Protein 9C4P (pdb70)

Nearest PDB structures (foldseek):
  8et5-assembly1_A  TM=1.001E+00  e=0.000E+00  Arabidopsis thaliana
  7tzz-assembly1_A  TM=1.001E+00  e=0.000E+00  Arabidopsis thaliana
  7stq-assembly1_A  TM=1.001E+00  e=0.000E+00  Arabidopsis thaliana
  7u25-assembly1_A-2  TM=1.001E+00  e=0.000E+00  Arabidopsis thaliana
  3e9y-assembly1_A  TM=1.001E+00  e=0.000E+00  Arabidopsis thaliana

Secondary structure (DSSP, 8-state):
----SS-TT--EEHHHHHHHHHHHTT--EEEE---GGGHHHHHHHHT-SS-EE---SSHHHHHHHHHHHHHTTSSPEEEEE-TTHHHHTTHHHHHHHHHHT--EEEEEEE--GGGTTTT-TT---HHHHTGGGSSEEEE--SGGGHHHHHHHHHHHHHSSS--EEEEEEEHHHHH-EE---TTPPP--HHHHHTSPPPPPHHHHHHHHHHHHH-SSEEEEE-GGGTT-HHHHHHHHHHH---EEE-TTTTTS----TTEEEE-STTS-HHHHHHHHH-SEEEEES----HHHHSSGGGTTTTSEEEEEES-TTTTTSSS--SEEEES-HHHHHHHHHHHHHHTHHHH----HHHHHHHHHHHHHS-------TTPPPHHHHHHHHHHHHTT--EEEE-SSHHHHHHHHS----STTSEE---SS--TT-HHHHHHHHHHH-TTS-EEEEEEHHHHHHTTTHHHHHHHTT--EEEEEEE-SB-HHHHHHHHHHSTT--SS-B-S-GGGTTS-SS-HHHHHHHTT--EEEE-SHHHHHHHHHHHHHSSS-EEEEEE--TT---SSBPPTT--GGG-B-S----

InterPro domains:
  IPR000399 TPP-binding enzyme, conserved site [PS00187] (521-540)
  IPR011766 Thiamine pyrophosphate enzyme, TPP-binding [PF02775] (484-639)
  IPR012000 Thiamine pyrophosphate enzyme, central domain [PF00205] (289-420)
  IPR012001 Thiamine pyrophosphate enzyme, N-terminal TPP-binding domain [PF02776] (98-208)
  IPR012846 Acetolactate synthase, large subunit, biosynthetic [TIGR00118] (98-662)
  IPR029035 DHS-like NAD/FAD-binding domain superfamily [SSF52467] (286-452)
  IPR029061 Thiamin diphosphate-binding fold [SSF52518] (92-270)
  IPR029061 Thiamin diphosphate-binding fold [SSF52518] (462-663)
  IPR039368 Acetolactate synthase large subunit, TPP binding domain [cd02015] (462-654)
  IPR045229 Thiamine pyrophosphate enzyme [PTHR18968] (96-659)

Sequence (581 aa):
TFISRFAPDQPRKGADILVEALERQGVETVFAYPGGASMEIHQALTRSSSIRNVLPRHEQGGVFAAEGYARSSGKPGICIATSGPGATNLVSGLADALLDSVPLVAITGQVPRRRMIGTDAFQETPIVEVTRSITKHNYLVMDVEDIPRIIEEAFFLATSGRPGPVLVDVPKDIQQQLAIPNWEQAMRLPGYMSRMPKPPEDSHLEQIVRLISESKKPVLYVGGGCLNSSDELGRFVELTGIPVASTLMGLGSYPDDELSLHMLGMHGTVYANYAVEHSDLLLAFGVRFDDRVTGKLEAFASRAKIVHIDIDSAEIGKNKTPHVSVCGDVKLALQGMNKVLENRAEELKLDFGVWRNELNVQKQKFPLSFKTFGEAIPPQYAIKVLDELTDGKAIISTGVGQHQMWAAQFYNYKKPRQWLSSGGLGAMGFGLPAAIGASVANPDAIVVDIDGDGSFIMNVQELATIRVENLPVKVLLLNNQHLGMMVMQWEDRFYKANRAHTFLGDPAQEDEIFPNMLLFAAACGIPAARVTKKADLREAIQTMLDTPGPYLLDVICPHQEHVLPMIPSGGTFNDVITEGDGR

Solvent-accessible surface area: 23196 Å² total

GO terms:
  GO:0003984 acetolactate synthase activity (F, IDA)
  GO:0009099 L-valine biosynthetic process (P, IDA)
  GO:0009507 chloroplast (C, HDA)
  GO:0009570 chloroplast stroma (C, HDA)
  GO:0005515 protein binding (F, IPI)

Foldseek 3Di:
DDDQPDDLPFWDFLLLVLVVLCVVVVAQEAAEEDDDLCVLVVVSQVVDPRHDYQYFPFLLLRLLLLQLLQQQFVAGREYEFEAAPRLVSNQLSLLLQAQLLTQYEYEYGAAAPVCPPVPDDRHDPSLVVCCVSWLEEEEDDASQCSNQVSVVQRCQQNAQRHHYYYYYYYSVSRGDIDNYDNPDDHDDVPVVVPFADQWDPVQLVVLLVVLLVWQQEEEEEALLLQVQLPLVVLLCVLAVHAYEYDLRRAQSAFVDLSYQAYAFQLGFLLNQVSQQPGAAYEHEADQCDQRHQQAVCRGSVRYQYEHEGCDPCSACVRHHHPGYHRHRSNSSSVSNSVVSVVCVVVSVHDNPVNSVVSVVSCVVTPDDDDDDAFFAALLVLLLLLQVLQVLFAQEFEAAAQLSSSNRRRGTHNHGSSYHYRDRSRHQLSQPSSLVSSCVSVVPHHYEYRYEPVSCVVSLSRLLSQLVVQGQYEYNYAYQQFRQRVQFCCVVPVVSDDDPTGNA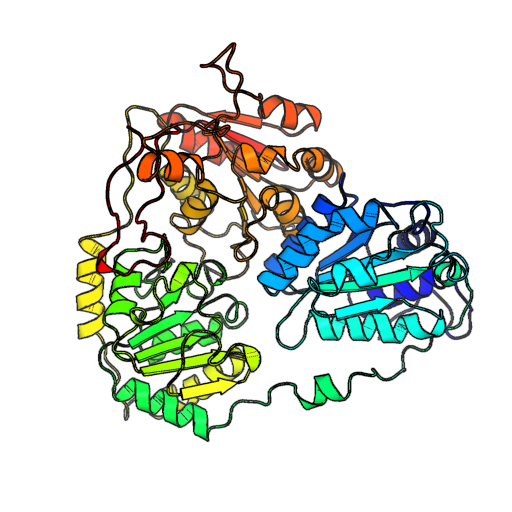DPVCPPDRPPPVCVSNVVNPAAEDEDTGNVCSNVQSVCSRPDGTYYYYHYYHHSFDDSDFGAPRSHGSVRTRGDDTND

B-factor: mean 57.39, std 13.75, range [17.02, 139.73]

Structure (mmCIF, N/CA/C/O backbone):
data_9C4P
#
_entry.id   9C4P
#
_cell.length_a   178.704
_cell.length_b   178.704
_cell.length_c   184.806
_cell.angle_alpha   90.000
_cell.angle_beta   90.000
_cell.angle_gamma   120.000
#
_symmetry.space_group_name_H-M   'P 64 2 2'
#
loop_
_entity.id
_entity.type
_entity.pdbx_description
1 polymer 'Acetolactate synthase, chloroplastic'
2 non-polymer 'MAGNESIUM ION'
3 non-polymer 'FLAVIN-ADENINE DINUCLEOTIDE'
4 non-polymer '2-[N-CYCLOHEXYLAMINO]ETHANE SULFONIC ACID'
5 non-polymer 2-(2-chloroethoxy)-N-[(4-methoxy-6-methyl-1,3,5-triazin-2-yl)carbamoyl]benzene-1-sulfonamide
6 non-polymer 'S,R MESO-TARTARIC ACID'
7 non-polymer '2-[3-[(4-azanyl-2-methyl-pyrimidin-5-yl)methyl]-2-[(1~{S})-1-(dioxidanyl)-1-oxidanyl-ethyl]-4-methyl-1,3-thiazol-5-yl]ethyl phosphono hydrogen phosphate'
8 non-polymer 'SULFATE ION'
9 water water
#
loop_
_atom_site.group_PDB
_atom_site.id
_atom_site.type_symbol
_atom_site.label_atom_id
_atom_site.label_alt_id
_atom_site.label_comp_id
_atom_site.label_asym_id
_atom_site.label_entity_id
_atom_site.label_seq_id
_atom_site.pdbx_PDB_ins_code
_atom_site.Cartn_x
_atom_site.Cartn_y
_atom_site.Cartn_z
_atom_site.occupancy
_atom_site.B_iso_or_equiv
_atom_site.auth_seq_id
_atom_site.auth_comp_id
_atom_site.auth_asym_id
_atom_site.auth_atom_id
_atom_site.pdbx_PDB_model_num
ATOM 1 N N . THR A 1 1 ? 42.00524 -37.03943 -15.07109 1.000 109.13824 86 THR A N 1
ATOM 2 C CA . THR A 1 1 ? 41.26749 -36.81895 -16.30988 1.000 114.09015 86 THR A CA 1
ATOM 3 C C . THR A 1 1 ? 42.21329 -36.78870 -17.50917 1.000 104.74208 86 THR A C 1
ATOM 4 O O . THR A 1 1 ? 43.05233 -35.89519 -17.63295 1.000 103.69010 86 THR A O 1
ATOM 8 N N . PHE A 1 2 ? 42.06381 -37.77455 -18.39001 1.000 97.19095 87 PHE A N 1
ATOM 9 C CA . PHE A 1 2 ? 42.95645 -37.91963 -19.53096 1.000 85.40024 87 PHE A CA 1
ATOM 10 C C . PHE A 1 2 ? 42.66125 -36.86565 -20.59365 1.000 78.16590 87 PHE A C 1
ATOM 11 O O . PHE A 1 2 ? 41.51331 -36.46676 -20.80749 1.000 88.65474 87 PHE A O 1
ATOM 19 N N . ILE A 1 3 ? 43.71828 -36.41995 -21.26780 1.000 75.43270 88 ILE A N 1
ATOM 20 C CA . ILE A 1 3 ? 43.62603 -35.42657 -22.33204 1.000 75.79658 88 ILE A CA 1
ATOM 21 C C . ILE A 1 3 ? 44.08799 -36.08754 -23.62375 1.000 76.20090 88 ILE A C 1
ATOM 22 O O . ILE A 1 3 ? 45.28322 -36.36015 -23.79918 1.000 70.99103 88 ILE A O 1
ATOM 27 N N . SER A 1 4 ? 43.14605 -36.34466 -24.52593 1.000 69.09718 89 SER A N 1
ATOM 28 C CA . SER A 1 4 ? 43.46162 -36.92440 -25.81996 1.000 65.32084 89 SER A CA 1
ATOM 29 C C . SER A 1 4 ? 44.05446 -35.87000 -26.74957 1.000 68.71541 89 SER A C 1
ATOM 30 O O . SER A 1 4 ? 43.83351 -34.66705 -26.59125 1.000 86.96482 89 SER A O 1
ATOM 33 N N . ARG A 1 5 ? 44.82525 -36.33826 -27.72707 1.000 71.55559 90 ARG A N 1
ATOM 34 C CA . ARG A 1 5 ? 45.33297 -35.47742 -28.78630 1.000 63.26032 90 ARG A CA 1
ATOM 35 C C . ARG A 1 5 ? 44.36958 -35.37886 -29.96054 1.000 69.33613 90 ARG A C 1
ATOM 36 O O . ARG A 1 5 ? 44.68723 -34.71619 -30.95415 1.000 72.79392 90 ARG A O 1
ATOM 44 N N . PHE A 1 6 ? 43.20643 -36.02179 -29.86756 1.000 72.20034 91 PHE A N 1
ATOM 45 C CA . PHE A 1 6 ? 42.19704 -35.99837 -30.91419 1.000 72.60580 91 PHE A CA 1
ATOM 46 C C . PHE A 1 6 ? 40.85396 -35.61144 -30.31141 1.000 80.70797 91 PHE A C 1
ATOM 47 O O . PHE A 1 6 ? 40.60515 -35.82279 -29.12063 1.000 75.35816 91 PHE A O 1
ATOM 55 N N . ALA A 1 7 ? 39.98995 -35.03881 -31.14552 1.000 84.11514 92 ALA A N 1
ATOM 56 C CA . ALA A 1 7 ? 38.65511 -34.68323 -30.69668 1.000 75.06448 92 ALA A CA 1
ATOM 57 C C . ALA A 1 7 ? 37.82297 -35.94515 -30.47055 1.000 78.25671 92 ALA A C 1
ATOM 58 O O . ALA A 1 7 ? 38.00517 -36.94951 -31.16416 1.000 86.78608 92 ALA A O 1
ATOM 60 N N . PRO A 1 8 ? 36.90167 -35.91956 -29.50283 1.000 82.99995 93 PRO A N 1
ATOM 61 C CA . PRO A 1 8 ? 36.09853 -37.12328 -29.22102 1.000 81.24473 93 PRO A CA 1
ATOM 62 C C . PRO A 1 8 ? 35.26676 -37.59586 -30.40030 1.000 80.26498 93 PRO A C 1
ATOM 63 O O . PRO A 1 8 ? 34.83796 -38.75622 -30.41092 1.000 81.62218 93 PRO A O 1
ATOM 67 N N . ASP A 1 9 ? 35.02269 -36.73922 -31.38974 1.000 76.87398 94 ASP A N 1
ATOM 68 C CA . ASP A 1 9 ? 34.28357 -37.10870 -32.58849 1.000 74.13039 94 ASP A CA 1
ATOM 69 C C . ASP A 1 9 ? 35.17827 -37.17943 -33.81867 1.000 79.79558 94 ASP A C 1
ATOM 70 O O . ASP A 1 9 ? 34.66887 -37.24802 -34.94233 1.000 81.36484 94 ASP A O 1
ATOM 75 N N . GLN A 1 10 ? 36.49882 -37.16553 -33.63391 1.000 76.47677 95 GLN A N 1
ATOM 76 C CA . GLN A 1 10 ? 37.43224 -37.12878 -34.74935 1.000 80.45984 95 GLN A CA 1
ATOM 77 C C . GLN A 1 10 ? 37.94438 -38.52842 -35.04344 1.000 75.32454 95 GLN A C 1
ATOM 78 O O . GLN A 1 10 ? 38.53289 -39.16316 -34.15277 1.000 75.84546 95 GLN A O 1
ATOM 84 N N . PRO A 1 11 ? 37.74347 -39.05222 -36.24998 1.000 69.68272 96 PRO A N 1
ATOM 85 C CA . PRO A 1 11 ? 38.31519 -40.36126 -36.58410 1.000 71.69492 96 PRO A CA 1
ATOM 86 C C . PRO A 1 11 ? 39.82854 -40.28801 -36.71901 1.000 67.55532 96 PRO A C 1
ATOM 87 O O . PRO A 1 11 ? 40.37614 -39.34154 -37.28929 1.000 67.25479 96 PRO A O 1
ATOM 91 N N . ARG A 1 12 ? 40.50420 -41.29945 -36.17716 1.000 66.24902 97 ARG A N 1
ATOM 92 C CA . ARG A 1 12 ? 41.94403 -41.45112 -36.32708 1.000 61.51761 97 ARG A CA 1
ATOM 93 C C . ARG A 1 12 ? 42.25702 -42.89234 -36.69470 1.000 61.11526 97 ARG A C 1
ATOM 94 O O . ARG A 1 12 ? 41.42022 -43.78804 -36.55274 1.000 58.76669 97 ARG A O 1
ATOM 102 N N . LYS A 1 13 ? 43.48302 -43.10190 -37.16636 1.000 58.47663 98 LYS A N 1
ATOM 103 C CA . LYS A 1 13 ? 43.93938 -44.44159 -37.50136 1.000 55.42990 98 LYS A CA 1
ATOM 104 C C . LYS A 1 13 ? 43.88661 -45.34867 -36.27741 1.000 56.63271 98 LYS A C 1
ATOM 105 O O . LYS A 1 13 ? 43.99940 -44.89732 -35.13362 1.000 50.19078 98 LYS A O 1
ATOM 111 N N . GLY A 1 14 ? 43.70593 -46.64715 -36.53102 1.000 54.58273 99 GLY A N 1
ATOM 112 C CA . GLY A 1 14 ? 43.74802 -47.61345 -35.44910 1.000 51.25457 99 GLY A CA 1
ATOM 113 C C . GLY A 1 14 ? 45.06224 -47.59431 -34.69495 1.000 57.23713 99 GLY A C 1
ATOM 114 O O . GLY A 1 14 ? 45.09128 -47.84058 -33.48576 1.000 45.18793 99 GLY A O 1
ATOM 115 N N . ALA A 1 15 ? 46.16375 -47.29436 -35.39159 1.000 47.34964 100 ALA A N 1
ATOM 116 C CA . ALA A 1 15 ? 47.45649 -47.18431 -34.72292 1.000 46.74149 100 ALA A CA 1
ATOM 117 C C . ALA A 1 15 ? 47.44993 -46.06009 -33.69408 1.000 58.12390 100 ALA A C 1
ATOM 118 O O . ALA A 1 15 ? 48.01869 -46.20250 -32.60496 1.000 56.41953 100 ALA A O 1
ATOM 120 N N . ASP A 1 16 ? 46.80680 -44.93409 -34.02032 1.000 57.44189 101 ASP A N 1
ATOM 121 C CA . ASP A 1 16 ? 46.66744 -43.84979 -33.05221 1.000 45.47252 101 ASP A CA 1
ATOM 122 C C . ASP A 1 16 ? 45.73596 -44.23415 -31.91286 1.000 50.01512 101 ASP A C 1
ATOM 123 O O . ASP A 1 16 ? 45.94480 -43.80765 -30.77111 1.000 52.42258 101 ASP A O 1
ATOM 128 N N . ILE A 1 17 ? 44.70351 -45.02914 -32.19972 1.000 51.77162 102 ILE A N 1
ATOM 129 C CA . ILE A 1 17 ? 43.84413 -45.53084 -31.13229 1.000 56.90528 102 ILE A CA 1
ATOM 130 C C . ILE A 1 17 ? 44.63726 -46.43673 -30.19931 1.000 56.36670 102 ILE A C 1
ATOM 131 O O . ILE A 1 17 ? 44.47394 -46.38959 -28.97337 1.000 49.54015 102 ILE A O 1
ATOM 136 N N . LEU A 1 18 ? 45.51989 -47.26565 -30.76378 1.000 52.79688 103 LEU A N 1
ATOM 137 C CA . LEU A 1 18 ? 46.31395 -48.17539 -29.94449 1.000 50.79448 103 LEU A CA 1
ATOM 138 C C . LEU A 1 18 ? 47.30291 -47.41296 -29.06937 1.000 53.29651 103 LEU A C 1
ATOM 139 O O . LEU A 1 18 ? 47.47436 -47.74156 -27.88914 1.000 52.62221 103 LEU A O 1
ATOM 144 N N . VAL A 1 19 ? 47.96692 -46.39658 -29.62802 1.000 45.51242 104 VAL A N 1
ATOM 145 C CA . VAL A 1 19 ? 48.92855 -45.62413 -28.84403 1.000 55.06893 104 VAL A CA 1
ATOM 146 C C . VAL A 1 19 ? 48.22370 -44.87276 -27.72057 1.000 56.93360 104 VAL A C 1
ATOM 147 O O . VAL A 1 19 ? 48.70145 -44.84691 -26.57954 1.000 55.74583 104 VAL A O 1
ATOM 151 N N . GLU A 1 20 ? 47.07240 -44.25916 -28.01557 1.000 53.65482 105 GLU A N 1
ATOM 152 C CA . GLU A 1 20 ? 46.31907 -43.59655 -26.95456 1.000 56.20132 105 GLU A CA 1
ATOM 153 C C . GLU A 1 20 ? 45.80832 -44.59649 -25.92611 1.000 53.35379 105 GLU A C 1
ATOM 154 O O . GLU A 1 20 ? 45.71866 -44.26915 -24.73649 1.000 57.21187 105 GLU A O 1
ATOM 160 N N . ALA A 1 21 ? 45.47427 -45.81500 -26.35845 1.000 50.31692 106 ALA A N 1
ATOM 161 C CA . ALA A 1 21 ? 45.11645 -46.85848 -25.40388 1.000 52.02607 106 ALA A CA 1
ATOM 162 C C . ALA A 1 21 ? 46.26828 -47.13983 -24.44708 1.000 52.73819 106 ALA A C 1
ATOM 163 O O . ALA A 1 21 ? 46.04941 -47.40471 -23.25876 1.000 49.58685 106 ALA A O 1
ATOM 165 N N . LEU A 1 22 ? 47.50514 -47.08083 -24.94678 1.000 47.07642 107 LEU A N 1
ATOM 166 C CA . LEU A 1 22 ? 48.66396 -47.21974 -24.07148 1.000 54.60412 107 LEU A CA 1
ATOM 167 C C . LEU A 1 22 ? 48.79218 -46.01751 -23.14342 1.000 55.73019 107 LEU A C 1
ATOM 168 O O . LEU A 1 22 ? 49.03926 -46.17395 -21.94157 1.000 51.23640 107 LEU A O 1
ATOM 173 N N . GLU A 1 23 ? 48.62393 -44.80666 -23.68783 1.000 51.78576 108 GLU A N 1
ATOM 174 C CA . GLU A 1 23 ? 48.67698 -43.59939 -22.86577 1.000 51.28045 108 GLU A CA 1
ATOM 175 C C . GLU A 1 23 ? 47.65573 -43.65132 -21.73641 1.000 59.32361 108 GLU A C 1
ATOM 176 O O . GLU A 1 23 ? 47.96276 -43.28579 -20.59564 1.000 62.33114 108 GLU A O 1
ATOM 182 N N . ARG A 1 24 ? 46.43761 -44.11594 -22.03021 1.000 54.03593 109 ARG A N 1
ATOM 183 C CA . ARG A 1 24 ? 45.40571 -44.19808 -21.00230 1.000 53.33773 109 ARG A CA 1
ATOM 184 C C . ARG A 1 24 ? 45.71149 -45.25317 -19.94835 1.000 50.43721 109 ARG A C 1
ATOM 185 O O . ARG A 1 24 ? 45.10168 -45.22982 -18.87466 1.000 58.89821 109 ARG A O 1
ATOM 193 N N . GLN A 1 25 ? 46.63036 -46.17440 -20.22422 1.000 55.48859 110 GLN A N 1
ATOM 194 C CA . GLN A 1 25 ? 47.09259 -47.12312 -19.22014 1.000 50.22275 110 GLN A CA 1
ATOM 195 C C . GLN A 1 25 ? 48.25546 -46.58351 -18.39868 1.000 51.54642 110 GLN A C 1
ATOM 196 O O . GLN A 1 25 ? 48.74942 -47.28827 -17.51344 1.000 55.84570 110 GLN A O 1
ATOM 202 N N . GLY A 1 26 ? 48.70033 -45.35692 -18.66505 1.000 52.46063 111 GLY A N 1
ATOM 203 C CA . GLY A 1 26 ? 49.84388 -44.80494 -17.97022 1.000 48.63015 111 GLY A CA 1
ATOM 204 C C . GLY A 1 26 ? 51.18589 -45.20267 -18.53780 1.000 61.89748 111 GLY A C 1
ATOM 205 O O . GLY A 1 26 ? 52.20911 -44.97595 -17.88211 1.000 60.89644 111 GLY A O 1
ATOM 206 N N . VAL A 1 27 ? 51.21565 -45.79110 -19.73410 1.000 56.31945 112 VAL A N 1
ATOM 207 C CA . VAL A 1 27 ? 52.47286 -46.20823 -20.34099 1.000 51.80118 112 VAL A CA 1
ATOM 208 C C . VAL A 1 27 ? 53.31339 -44.98159 -20.66410 1.000 56.45025 112 VAL A C 1
ATOM 209 O O . VAL A 1 27 ? 52.82972 -44.01516 -21.26864 1.000 56.00090 112 VAL A O 1
ATOM 213 N N . GLU A 1 28 ? 54.58073 -45.01395 -20.25442 1.000 53.16711 113 GLU A N 1
ATOM 214 C CA . GLU A 1 28 ? 55.53559 -43.96951 -20.58750 1.000 55.77060 113 GLU A CA 1
ATOM 215 C C . GLU A 1 28 ? 56.68331 -44.45159 -21.45553 1.000 50.01352 113 GLU A C 1
ATOM 216 O O . GLU A 1 28 ? 57.27920 -43.63517 -22.16624 1.000 52.99968 113 GLU A O 1
ATOM 222 N N . THR A 1 29 ? 57.00218 -45.74303 -21.42811 1.000 49.60517 114 THR A N 1
ATOM 223 C CA . THR A 1 29 ? 58.13109 -46.28474 -22.16786 1.000 51.90475 114 THR A CA 1
ATOM 224 C C . THR A 1 29 ? 57.71033 -47.57197 -22.85803 1.000 50.04359 114 THR A C 1
ATOM 225 O O . THR A 1 29 ? 57.07729 -48.43463 -22.24229 1.000 49.86674 114 THR A O 1
ATOM 229 N N . VAL A 1 30 ? 58.05705 -47.69287 -24.13741 1.000 48.47899 115 VAL A N 1
ATOM 230 C CA . VAL A 1 30 ? 57.89798 -48.93291 -24.87981 1.000 50.03722 115 VAL A CA 1
ATOM 231 C C . VAL A 1 30 ? 59.24811 -49.28143 -25.48651 1.000 47.96526 115 VAL A C 1
ATOM 232 O O . VAL A 1 30 ? 60.13245 -48.43340 -25.62296 1.000 48.46397 115 VAL A O 1
ATOM 236 N N . PHE A 1 31 ? 59.39984 -50.54983 -25.84975 1.000 46.36216 116 PHE A N 1
ATOM 237 C CA . PHE A 1 31 ? 60.61303 -51.04879 -26.49257 1.000 47.13566 116 PHE A CA 1
ATOM 238 C C . PHE A 1 31 ? 60.19138 -51.63240 -27.83732 1.000 50.02203 116 PHE A C 1
ATOM 239 O O . PHE A 1 31 ? 59.76767 -52.78988 -27.91911 1.000 48.05871 116 PHE A O 1
ATOM 247 N N . ALA A 1 32 ? 60.30204 -50.82390 -28.88957 1.000 47.80247 117 ALA A N 1
ATOM 248 C CA . ALA A 1 32 ? 59.68088 -51.11709 -30.17291 1.000 41.00969 117 ALA A CA 1
ATOM 249 C C . ALA A 1 32 ? 60.71980 -51.08992 -31.28289 1.000 49.16187 117 ALA A C 1
ATOM 250 O O . ALA A 1 32 ? 61.47047 -50.11763 -31.41358 1.000 51.32816 117 ALA A O 1
ATOM 252 N N . TYR A 1 33 ? 60.74756 -52.15406 -32.08551 1.000 44.31656 118 TYR A N 1
ATOM 253 C CA . TYR A 1 33 ? 61.62846 -52.26091 -33.24060 1.000 46.86408 118 TYR A CA 1
ATOM 254 C C . TYR A 1 33 ? 60.78275 -52.28269 -34.50613 1.000 48.22508 118 TYR A C 1
ATOM 255 O O . TYR A 1 33 ? 59.93386 -53.17428 -34.65923 1.000 42.57126 118 TYR A O 1
ATOM 264 N N . PRO A 1 34 ? 60.96793 -51.34360 -35.42900 1.000 51.54879 119 PRO A N 1
ATOM 265 C CA . PRO A 1 34 ? 60.01290 -51.18720 -36.52856 1.000 47.83705 119 PRO A CA 1
ATOM 266 C C . PRO A 1 34 ? 60.17257 -52.22839 -37.62377 1.000 45.34482 119 PRO A C 1
ATOM 267 O O . PRO A 1 34 ? 61.24990 -52.78224 -37.85192 1.000 49.04381 119 PRO A O 1
ATOM 271 N N . GLY A 1 35 ? 59.06268 -52.47624 -38.31103 1.000 42.39539 120 GLY A N 1
ATOM 272 C CA . GLY A 1 35 ? 59.04545 -53.27209 -39.52208 1.000 44.25031 120 GLY A CA 1
ATOM 273 C C . GLY A 1 35 ? 57.81029 -52.91638 -40.32083 1.000 47.66909 120 GLY A C 1
ATOM 274 O O . GLY A 1 35 ? 56.98484 -52.10451 -39.89627 1.000 50.58958 120 GLY A O 1
ATOM 275 N N . GLY A 1 36 ? 57.68436 -53.55119 -41.48843 1.000 47.13430 121 GLY A N 1
ATOM 276 C CA . GLY A 1 36 ? 56.60676 -53.19713 -42.40331 1.000 38.62290 121 GLY A CA 1
ATOM 277 C C . GLY A 1 36 ? 55.22926 -53.28846 -41.77454 1.000 48.42457 121 GLY A C 1
ATOM 278 O O . GLY A 1 36 ? 54.40201 -52.38575 -41.92311 1.000 53.98531 121 GLY A O 1
ATOM 279 N N . ALA A 1 37 ? 54.96617 -54.37617 -41.04772 1.000 43.99290 122 ALA A N 1
ATOM 280 C CA . ALA A 1 37 ? 53.63548 -54.59575 -40.49544 1.000 50.22450 122 ALA A CA 1
ATOM 281 C C . ALA A 1 37 ? 53.31532 -53.69070 -39.31330 1.000 47.64405 122 ALA A C 1
ATOM 282 O O . ALA A 1 37 ? 52.14604 -53.61446 -38.92243 1.000 47.50326 122 ALA A O 1
ATOM 284 N N . SER A 1 38 ? 54.30577 -53.00778 -38.73604 1.000 46.58886 123 SER A N 1
ATOM 285 C CA . SER A 1 38 ? 54.07259 -52.13587 -37.58991 1.000 44.30716 123 SER A CA 1
ATOM 286 C C . SER A 1 38 ? 54.48743 -50.69181 -37.84964 1.000 47.49096 123 SER A C 1
ATOM 287 O O . SER A 1 38 ? 54.56906 -49.90555 -36.89707 1.000 48.68638 123 SER A O 1
ATOM 290 N N . MET A 1 39 ? 54.74589 -50.32050 -39.10919 1.000 47.71198 124 MET A N 1
ATOM 291 C CA . MET A 1 39 ? 55.13710 -48.94646 -39.42160 1.000 46.56332 124 MET A CA 1
ATOM 292 C C . MET A 1 39 ? 54.10702 -47.94171 -38.92389 1.000 47.58226 124 MET A C 1
ATOM 293 O O . MET A 1 39 ? 54.46662 -46.87873 -38.40420 1.000 52.77504 124 MET A O 1
ATOM 298 N N . GLU A 1 40 ? 52.81844 -48.25901 -39.08213 1.000 46.59206 125 GLU A N 1
ATOM 299 C CA . GLU A 1 40 ? 51.76728 -47.34675 -38.64083 1.000 51.75028 125 GLU A CA 1
ATOM 300 C C . GLU A 1 40 ? 51.83778 -47.10798 -37.13844 1.000 46.62887 125 GLU A C 1
ATOM 301 O O . GLU A 1 40 ? 51.65967 -45.97673 -36.67132 1.000 50.09607 125 GLU A O 1
ATOM 307 N N . ILE A 1 41 ? 52.09133 -48.16417 -36.36508 1.000 47.81745 126 ILE A N 1
ATOM 308 C CA . ILE A 1 41 ? 52.21797 -48.01214 -34.91918 1.000 50.37950 126 ILE A CA 1
ATOM 309 C C . ILE A 1 41 ? 53.40153 -47.11519 -34.58278 1.000 53.72339 126 ILE A C 1
ATOM 310 O O . ILE A 1 41 ? 53.33203 -46.28449 -33.66771 1.000 46.35387 126 ILE A O 1
ATOM 315 N N . HIS A 1 42 ? 54.49964 -47.25233 -35.32998 1.000 43.90061 127 HIS A N 1
ATOM 316 C CA . HIS A 1 42 ? 55.67977 -46.44125 -35.05391 1.000 47.55705 127 HIS A CA 1
ATOM 317 C C . HIS A 1 42 ? 55.45492 -44.98405 -35.43773 1.000 54.50890 127 HIS A C 1
ATOM 318 O O . HIS A 1 42 ? 55.92340 -44.07619 -34.74017 1.000 52.85288 127 HIS A O 1
ATOM 325 N N . GLN A 1 43 ? 54.73835 -44.73870 -36.53863 1.000 50.64267 128 GLN A N 1
ATOM 326 C CA . GLN A 1 43 ? 54.35501 -43.37078 -36.87381 1.000 53.60346 128 GLN A CA 1
ATOM 327 C C . GLN A 1 43 ? 53.49261 -42.76013 -35.77600 1.000 58.61712 128 GLN A C 1
ATOM 328 O O . GLN A 1 43 ? 53.68898 -41.59995 -35.39484 1.000 57.22849 128 GLN A O 1
ATOM 334 N N . ALA A 1 44 ? 52.53793 -43.53154 -35.24661 1.000 49.43227 129 ALA A N 1
ATOM 335 C CA . ALA A 1 44 ? 51.67564 -43.01936 -34.18666 1.000 50.75767 129 ALA A CA 1
ATOM 336 C C . ALA A 1 44 ? 52.44781 -42.78043 -32.89565 1.000 54.18562 129 ALA A C 1
ATOM 337 O O . ALA A 1 44 ? 52.06136 -41.92040 -32.09573 1.000 54.18281 129 ALA A O 1
ATOM 339 N N . LEU A 1 45 ? 53.53370 -43.52652 -32.67534 1.000 50.80705 130 LEU A N 1
ATOM 340 C CA . LEU A 1 45 ? 54.34501 -43.32307 -31.47871 1.000 51.84744 130 LEU A CA 1
ATOM 341 C C . LEU A 1 45 ? 55.06133 -41.97782 -31.51083 1.000 56.11086 130 LEU A C 1
ATOM 342 O O . LEU A 1 45 ? 55.17847 -41.30849 -30.47700 1.000 56.71315 130 LEU A O 1
ATOM 347 N N . THR A 1 46 ? 55.56127 -41.56973 -32.68205 1.000 50.57526 131 THR A N 1
ATOM 348 C CA . THR A 1 46 ? 56.20529 -40.26469 -32.78925 1.000 54.28758 131 THR A CA 1
ATOM 349 C C . THR A 1 46 ? 55.22583 -39.12711 -32.54008 1.000 54.49213 131 THR A C 1
ATOM 350 O O . THR A 1 46 ? 55.64832 -38.03712 -32.14137 1.000 61.08497 131 THR A O 1
ATOM 354 N N . ARG A 1 47 ? 53.93117 -39.35644 -32.76361 1.000 58.76496 132 ARG A N 1
ATOM 355 C CA . ARG A 1 47 ? 52.91732 -38.34909 -32.48796 1.000 55.59185 132 ARG A CA 1
ATOM 356 C C . ARG A 1 47 ? 52.55167 -38.27025 -31.01378 1.000 55.71144 132 ARG A C 1
ATOM 357 O O . ARG A 1 47 ? 51.90828 -37.29929 -30.60452 1.000 64.67461 132 ARG A O 1
ATOM 365 N N . SER A 1 48 ? 52.94247 -39.25631 -30.21174 1.000 60.15898 133 SER A N 1
ATOM 366 C CA . SER A 1 48 ? 52.70478 -39.20726 -28.77620 1.000 55.80946 133 SER A CA 1
ATOM 367 C C . SER A 1 48 ? 53.81780 -38.42385 -28.09569 1.000 60.47127 133 SER A C 1
ATOM 368 O O . SER A 1 48 ? 55.00195 -38.64181 -28.37421 1.000 63.57308 133 SER A O 1
ATOM 371 N N . SER A 1 49 ? 53.43733 -37.51034 -27.20401 1.000 52.74326 134 SER A N 1
ATOM 372 C CA . SER A 1 49 ? 54.41847 -36.75254 -26.44085 1.000 64.66058 134 SER A CA 1
ATOM 373 C C . SER A 1 49 ? 54.70311 -37.35936 -25.07519 1.000 58.39052 134 SER A C 1
ATOM 374 O O . SER A 1 49 ? 55.70007 -36.98884 -24.44486 1.000 75.51069 134 SER A O 1
ATOM 377 N N . SER A 1 50 ? 53.86723 -38.28759 -24.61013 1.000 52.60478 135 SER A N 1
ATOM 378 C CA . SER A 1 50 ? 54.03609 -38.88409 -23.29318 1.000 47.07371 135 SER A CA 1
ATOM 379 C C . SER A 1 50 ? 54.71174 -40.25016 -23.32298 1.000 56.12274 135 SER A C 1
ATOM 380 O O . SER A 1 50 ? 55.14440 -40.72626 -22.26784 1.000 61.04077 135 SER A O 1
ATOM 383 N N . ILE A 1 51 ? 54.81940 -40.89091 -24.48630 1.000 56.22821 136 ILE A N 1
ATOM 384 C CA . ILE A 1 51 ? 55.42687 -42.21337 -24.60174 1.000 53.04787 136 ILE A CA 1
ATOM 385 C C . ILE A 1 51 ? 56.76385 -42.08408 -25.31784 1.000 52.62423 136 ILE A C 1
ATOM 386 O O . ILE A 1 51 ? 56.84263 -41.51030 -26.41119 1.000 55.31571 136 ILE A O 1
ATOM 391 N N . ARG A 1 52 ? 57.80891 -42.61962 -24.69762 1.000 48.94267 137 ARG A N 1
ATOM 392 C CA . ARG A 1 52 ? 59.14689 -42.66702 -25.26635 1.000 57.24307 137 ARG A CA 1
ATOM 393 C C . ARG A 1 52 ? 59.44327 -44.08302 -25.74194 1.000 51.57741 137 ARG A C 1
ATOM 394 O O . ARG A 1 52 ? 59.12802 -45.05596 -25.05134 1.000 55.67045 137 ARG A O 1
ATOM 402 N N . ASN A 1 53 ? 60.04068 -44.20054 -26.92388 1.000 51.95026 138 ASN A N 1
ATOM 403 C CA . ASN A 1 53 ? 60.46074 -45.49564 -27.44101 1.000 48.59253 138 ASN A CA 1
ATOM 404 C C . ASN A 1 53 ? 61.95941 -45.67006 -27.25239 1.000 51.46371 138 ASN A C 1
ATOM 405 O O . ASN A 1 53 ? 62.74454 -44.77617 -27.58928 1.000 51.53532 138 ASN A O 1
ATOM 410 N N . VAL A 1 54 ? 62.34675 -46.82192 -26.72123 1.000 52.24038 139 VAL A N 1
ATOM 411 C CA . VAL A 1 54 ? 63.74021 -47.23665 -26.65878 1.000 45.13349 139 VAL A CA 1
ATOM 412 C C . VAL A 1 54 ? 63.93493 -48.28724 -27.74172 1.000 47.85079 139 VAL A C 1
ATOM 413 O O . VAL A 1 54 ? 63.46577 -49.42297 -27.61096 1.000 46.10847 139 VAL A O 1
ATOM 417 N N . LEU A 1 55 ? 64.60428 -47.89916 -28.82381 1.000 46.62302 140 LEU A N 1
ATOM 418 C CA . LEU A 1 55 ? 64.86860 -48.77908 -29.95315 1.000 43.73902 140 LEU A CA 1
ATOM 419 C C . LEU A 1 55 ? 65.98244 -49.76011 -29.61000 1.000 51.63922 140 LEU A C 1
ATOM 420 O O . LEU A 1 55 ? 67.14299 -49.35533 -29.46648 1.000 54.58582 140 LEU A O 1
ATOM 425 N N . PRO A 1 56 ? 65.68140 -51.04386 -29.46945 1.000 54.94871 141 PRO A N 1
ATOM 426 C CA . PRO A 1 56 ? 66.73159 -52.03947 -29.25122 1.000 41.01244 141 PRO A CA 1
ATOM 427 C C . PRO A 1 56 ? 67.38442 -52.37667 -30.58685 1.000 44.83806 141 PRO A C 1
ATOM 428 O O . PRO A 1 56 ? 67.00545 -51.86203 -31.63525 1.000 48.52308 141 PRO A O 1
ATOM 432 N N . ARG A 1 57 ? 68.38365 -53.25018 -30.53845 1.000 40.51798 142 ARG A N 1
ATOM 433 C CA . ARG A 1 57 ? 69.02144 -53.72544 -31.75703 1.000 48.31789 142 ARG A CA 1
ATOM 434 C C . ARG A 1 57 ? 68.60693 -55.14772 -32.10810 1.000 49.76483 142 ARG A C 1
ATOM 435 O O . ARG A 1 57 ? 69.06598 -55.68659 -33.12119 1.000 42.62447 142 ARG A O 1
ATOM 443 N N . HIS A 1 58 ? 67.73322 -55.74921 -31.30399 1.000 43.93653 143 HIS A N 1
ATOM 444 C CA . HIS A 1 58 ? 67.19949 -57.08439 -31.52750 1.000 42.15865 143 HIS A CA 1
ATOM 445 C C . HIS A 1 58 ? 65.92109 -57.18817 -30.70866 1.000 45.53879 143 HIS A C 1
ATOM 446 O O . HIS A 1 58 ? 65.88263 -56.72293 -29.56649 1.000 45.53209 143 HIS A O 1
ATOM 453 N N . GLU A 1 59 ? 64.86981 -57.76736 -31.29853 1.000 40.78564 144 GLU A N 1
ATOM 454 C CA . GLU A 1 59 ? 63.59267 -57.82273 -30.58892 1.000 44.90274 144 GLU A CA 1
ATOM 455 C C . GLU A 1 59 ? 63.68768 -58.65235 -29.31583 1.000 47.25192 144 GLU A C 1
ATOM 456 O O . GLU A 1 59 ? 62.94414 -58.40069 -28.35967 1.000 44.43359 144 GLU A O 1
ATOM 462 N N . GLN A 1 60 ? 64.58386 -59.64429 -29.27802 1.000 40.37319 145 GLN A N 1
ATOM 463 C CA . GLN A 1 60 ? 64.83121 -60.33798 -28.01872 1.000 39.93085 145 GLN A CA 1
ATOM 464 C C . GLN A 1 60 ? 65.39369 -59.37786 -26.97929 1.000 49.28504 145 GLN A C 1
ATOM 465 O O . GLN A 1 60 ? 65.06138 -59.46928 -25.79124 1.000 46.06193 145 GLN A O 1
ATOM 471 N N . GLY A 1 61 ? 66.24655 -58.44541 -27.40826 1.000 47.73122 146 GLY A N 1
ATOM 472 C CA . GLY A 1 61 ? 66.64740 -57.37106 -26.51670 1.000 42.25820 146 GLY A CA 1
ATOM 473 C C . GLY A 1 61 ? 65.47164 -56.50434 -26.11060 1.000 45.05317 146 GLY A C 1
ATOM 474 O O . GLY A 1 61 ? 65.38739 -56.04814 -24.96697 1.000 46.61949 146 GLY A O 1
ATOM 475 N N . GLY A 1 62 ? 64.53525 -56.28633 -27.03690 1.000 40.97379 147 GLY A N 1
ATOM 476 C CA . GLY A 1 62 ? 63.35770 -55.49501 -26.71665 1.000 39.37206 147 GLY A CA 1
ATOM 477 C C . GLY A 1 62 ? 62.50182 -56.12805 -25.63578 1.000 44.69224 147 GLY A C 1
ATOM 478 O O . GLY A 1 62 ? 62.11061 -55.46736 -24.67056 1.000 45.38983 147 GLY A O 1
ATOM 479 N N . VAL A 1 63 ? 62.20354 -57.42241 -25.77715 1.000 40.47582 148 VAL A N 1
ATOM 480 C CA . VAL A 1 63 ? 61.33323 -58.07703 -24.80337 1.000 46.67064 148 VAL A CA 1
ATOM 481 C C . VAL A 1 63 ? 62.04738 -58.23875 -23.46273 1.000 44.46907 148 VAL A C 1
ATOM 482 O O . VAL A 1 63 ? 61.44221 -58.05333 -22.39961 1.000 45.03457 148 VAL A O 1
ATOM 486 N N . PHE A 1 64 ? 63.34533 -58.56562 -23.48413 1.000 43.34801 149 PHE A N 1
ATOM 487 C CA . PHE A 1 64 ? 64.09121 -58.67773 -22.23259 1.000 39.34308 149 PHE A CA 1
ATOM 488 C C . PHE A 1 64 ? 64.21715 -57.33076 -21.53033 1.000 46.00842 149 PHE A C 1
ATOM 489 O O . PHE A 1 64 ? 64.20635 -57.27525 -20.29457 1.000 46.84255 149 PHE A O 1
ATOM 497 N N . ALA A 1 65 ? 64.33848 -56.23930 -22.29106 1.000 43.43482 150 ALA A N 1
ATOM 498 C CA . ALA A 1 65 ? 64.32780 -54.91496 -21.67675 1.000 43.24922 150 ALA A CA 1
ATOM 499 C C . ALA A 1 65 ? 62.97143 -54.60967 -21.05529 1.000 50.61675 150 ALA A C 1
ATOM 500 O O . ALA A 1 65 ? 62.89793 -54.03941 -19.95823 1.000 46.98342 150 ALA A O 1
ATOM 502 N N . ALA A 1 66 ? 61.88664 -54.97899 -21.74352 1.000 43.64770 151 ALA A N 1
ATOM 503 C CA . ALA A 1 66 ? 60.55682 -54.82237 -21.16384 1.000 44.40550 151 ALA A CA 1
ATOM 504 C C . ALA A 1 66 ? 60.43159 -55.61269 -19.86865 1.000 42.73754 151 ALA A C 1
ATOM 505 O O . ALA A 1 66 ? 59.78583 -55.16014 -18.91629 1.000 45.50541 151 ALA A O 1
ATOM 507 N N . GLU A 1 67 ? 61.05209 -56.79487 -19.81375 1.000 43.40489 152 GLU A N 1
ATOM 508 C CA . GLU A 1 67 ? 61.07748 -57.57349 -18.57790 1.000 48.28210 152 GLU A CA 1
ATOM 509 C C . GLU A 1 67 ? 61.82940 -56.84073 -17.47401 1.000 52.86897 152 GLU A C 1
ATOM 510 O O . GLU A 1 67 ? 61.33670 -56.72278 -16.34647 1.000 45.08191 152 GLU A O 1
ATOM 516 N N . GLY A 1 68 ? 63.04834 -56.37869 -17.77111 1.000 44.51912 153 GLY A N 1
ATOM 517 C CA . GLY A 1 68 ? 63.81156 -55.64303 -16.77699 1.000 42.53762 153 GLY A CA 1
ATOM 518 C C . GLY A 1 68 ? 63.07886 -54.40905 -16.29011 1.000 45.78920 153 GLY A C 1
ATOM 519 O O . GLY A 1 68 ? 63.07717 -54.10632 -15.09452 1.000 47.31344 153 GLY A O 1
ATOM 520 N N . TYR A 1 69 ? 62.44156 -53.68650 -17.21406 1.000 45.26117 154 TYR A N 1
ATOM 521 C CA . TYR A 1 69 ? 61.56817 -52.57619 -16.85139 1.000 44.57568 154 TYR A CA 1
ATOM 522 C C . TYR A 1 69 ? 60.50703 -53.02082 -15.85001 1.000 48.29441 154 TYR A C 1
ATOM 523 O O . TYR A 1 69 ? 60.29515 -52.37383 -14.81836 1.000 46.46088 154 TYR A O 1
ATOM 532 N N . ALA A 1 70 ? 59.84388 -54.14452 -16.13244 1.000 46.23909 155 ALA A N 1
ATOM 533 C CA . ALA A 1 70 ? 58.76292 -54.61177 -15.26940 1.000 48.21112 155 ALA A CA 1
ATOM 534 C C . ALA A 1 70 ? 59.29554 -55.13746 -13.94194 1.000 45.23389 155 ALA A C 1
ATOM 535 O O . ALA A 1 70 ? 58.78088 -54.78665 -12.87271 1.000 48.24319 155 ALA A O 1
ATOM 537 N N . ARG A 1 71 ? 60.32291 -55.99117 -13.99189 1.000 42.97825 156 ARG A N 1
ATOM 538 C CA . ARG A 1 71 ? 60.83629 -56.61234 -12.77462 1.000 44.62544 156 ARG A CA 1
ATOM 539 C C . ARG A 1 71 ? 61.37286 -55.58084 -11.79083 1.000 53.27831 156 ARG A C 1
ATOM 540 O O . ARG A 1 71 ? 61.30792 -55.79403 -10.57450 1.000 47.12852 156 ARG A O 1
ATOM 548 N N . SER A 1 72 ? 61.90085 -54.46418 -12.28885 1.000 47.89625 157 SER A N 1
ATOM 549 C CA . SER A 1 72 ? 62.52841 -53.46032 -11.44047 1.000 55.93000 157 SER A CA 1
ATOM 550 C C . SER A 1 72 ? 61.57115 -52.36435 -10.98971 1.000 54.16843 157 SER A C 1
ATOM 551 O O . SER A 1 72 ? 61.97616 -51.49508 -10.21201 1.000 57.21326 157 SER A O 1
ATOM 554 N N . SER A 1 73 ? 60.32005 -52.37828 -11.44752 1.000 55.74528 158 SER A N 1
ATOM 555 C CA . SER A 1 73 ? 59.39755 -51.28446 -11.16852 1.000 46.13254 158 SER A CA 1
ATOM 556 C C . SER A 1 73 ? 58.02738 -51.71793 -10.67674 1.000 50.81500 158 SER A C 1
ATOM 557 O O . SER A 1 73 ? 57.33371 -50.89665 -10.06573 1.000 53.30117 158 SER A O 1
ATOM 560 N N . GLY A 1 74 ? 57.60487 -52.95697 -10.92143 1.000 58.19666 159 GLY A N 1
ATOM 561 C CA . GLY A 1 74 ? 56.25326 -53.36820 -10.61303 1.000 46.94331 159 GLY A CA 1
ATOM 562 C C . GLY A 1 74 ? 55.21703 -52.96225 -11.63712 1.000 53.42016 159 GLY A C 1
ATOM 563 O O . GLY A 1 74 ? 54.05344 -53.36375 -11.50689 1.000 56.46013 159 GLY A O 1
ATOM 564 N N . LYS A 1 75 ? 55.59540 -52.16997 -12.64623 1.000 47.18693 160 LYS A N 1
ATOM 565 C CA . LYS A 1 75 ? 54.75368 -51.77334 -13.76329 1.000 56.49070 160 LYS A CA 1
ATOM 566 C C . LYS A 1 75 ? 54.88244 -52.77974 -14.89751 1.000 54.59480 160 LYS A C 1
ATOM 567 O O . LYS A 1 75 ? 55.86525 -53.51999 -14.97238 1.000 54.02716 160 LYS A O 1
ATOM 573 N N . PRO A 1 76 ? 53.90464 -52.84789 -15.79989 1.000 57.05997 161 PRO A N 1
ATOM 574 C CA . PRO A 1 76 ? 54.04110 -53.75882 -16.94277 1.000 48.57744 161 PRO A CA 1
ATOM 575 C C . PRO A 1 76 ? 55.06119 -53.23617 -17.94139 1.000 47.94464 161 PRO A C 1
ATOM 576 O O . PRO A 1 76 ? 55.14245 -52.03346 -18.20262 1.000 50.68843 161 PRO A O 1
ATOM 580 N N . GLY A 1 77 ? 55.85118 -54.15454 -18.49266 1.000 44.10242 162 GLY A N 1
ATOM 581 C CA . GLY A 1 77 ? 56.76521 -53.82073 -19.57310 1.000 46.61458 162 GLY A CA 1
ATOM 582 C C . GLY A 1 77 ? 56.09619 -54.02568 -20.92300 1.000 49.09850 162 GLY A C 1
ATOM 583 O O . GLY A 1 77 ? 55.36098 -54.99005 -21.12726 1.000 51.84463 162 GLY A O 1
ATOM 584 N N . ILE A 1 78 ? 56.35799 -53.10078 -21.84291 1.000 44.81477 163 ILE A N 1
ATOM 585 C CA . ILE A 1 78 ? 55.70967 -53.08906 -23.14893 1.000 51.67182 163 ILE A CA 1
ATOM 586 C C . ILE A 1 78 ? 56.78019 -53.17473 -24.22628 1.000 52.23995 163 ILE A C 1
ATOM 587 O O . ILE A 1 78 ? 57.65510 -52.30382 -24.31239 1.000 47.31480 163 ILE A O 1
ATOM 592 N N . CYS A 1 79 ? 56.70786 -54.21994 -25.04635 1.000 46.95560 164 CYS A N 1
ATOM 593 C CA . CYS A 1 79 ? 57.55336 -54.36318 -26.21988 1.000 50.43094 164 CYS A CA 1
ATOM 594 C C . CYS A 1 79 ? 56.67620 -54.46376 -27.46003 1.000 46.46578 164 CYS A C 1
ATOM 595 O O . CYS A 1 79 ? 55.53711 -54.93510 -27.39702 1.000 44.28525 164 CYS A O 1
ATOM 598 N N . ILE A 1 80 ? 57.20754 -53.99549 -28.58635 1.000 45.92913 165 ILE A N 1
ATOM 599 C CA . ILE A 1 80 ? 56.47931 -53.97087 -29.84985 1.000 43.22994 165 ILE A CA 1
ATOM 600 C C . ILE A 1 80 ? 57.40376 -54.47449 -30.94902 1.000 45.76150 165 ILE A C 1
ATOM 601 O O . ILE A 1 80 ? 58.58440 -54.11320 -30.99564 1.000 46.29057 165 ILE A O 1
ATOM 606 N N . ALA A 1 81 ? 56.86822 -55.31591 -31.83196 1.000 43.21868 166 ALA A N 1
ATOM 607 C CA . ALA A 1 81 ? 57.64509 -55.87502 -32.92829 1.000 44.99574 166 ALA A CA 1
ATOM 608 C C . ALA A 1 81 ? 56.78305 -55.93305 -34.17981 1.000 43.25985 166 ALA A C 1
ATOM 609 O O . ALA A 1 81 ? 55.55411 -55.85139 -34.11860 1.000 45.44936 166 ALA A O 1
ATOM 611 N N . THR A 1 82 ? 57.44329 -56.07066 -35.32506 1.000 39.26856 167 THR A N 1
ATOM 612 C CA . THR A 1 82 ? 56.71871 -56.26553 -36.56849 1.000 44.24273 167 THR A CA 1
ATOM 613 C C . THR A 1 82 ? 56.31608 -57.73312 -36.70462 1.000 45.68536 167 THR A C 1
ATOM 614 O O . THR A 1 82 ? 56.57470 -58.56334 -35.82698 1.000 42.75075 167 THR A O 1
ATOM 618 N N . SER A 1 83 ? 55.66661 -58.06046 -37.81803 1.000 43.72400 168 SER A N 1
ATOM 619 C CA . SER A 1 83 ? 55.20517 -59.42125 -38.03743 1.000 43.09241 168 SER A CA 1
ATOM 620 C C . SER A 1 83 ? 56.39215 -60.34703 -38.29582 1.000 42.19578 168 SER A C 1
ATOM 621 O O . SER A 1 83 ? 57.55010 -59.92301 -38.35487 1.000 48.11411 168 SER A O 1
ATOM 624 N N . GLY A 1 84 ? 56.08889 -61.63680 -38.44037 1.000 39.23232 169 GLY A N 1
ATOM 625 C CA . GLY A 1 84 ? 57.05227 -62.62068 -38.87517 1.000 44.51828 169 GLY A CA 1
ATOM 626 C C . GLY A 1 84 ? 58.30349 -62.69303 -38.02285 1.000 51.10854 169 GLY A C 1
ATOM 627 O O . GLY A 1 84 ? 58.26431 -63.06362 -36.84396 1.000 45.90066 169 GLY A O 1
ATOM 628 N N . PRO A 1 85 ? 59.44806 -62.33047 -38.61371 1.000 43.34183 170 PRO A N 1
ATOM 629 C CA . PRO A 1 85 ? 60.72495 -62.47155 -37.89441 1.000 45.24299 170 PRO A CA 1
ATOM 630 C C . PRO A 1 85 ? 60.84949 -61.55563 -36.69382 1.000 41.48959 170 PRO A C 1
ATOM 631 O O . PRO A 1 85 ? 61.61353 -61.86969 -35.77241 1.000 44.17679 170 PRO A O 1
ATOM 635 N N . GLY A 1 86 ? 60.14328 -60.42585 -36.67706 1.000 39.97251 171 GLY A N 1
ATOM 636 C CA . GLY A 1 86 ? 60.10653 -59.62340 -35.46770 1.000 40.61662 171 GLY A CA 1
ATOM 637 C C . GLY A 1 86 ? 59.36440 -60.33332 -34.35390 1.000 47.20549 171 GLY A C 1
ATOM 638 O O . GLY A 1 86 ? 59.84561 -60.40887 -33.21995 1.000 44.92649 171 GLY A O 1
ATOM 639 N N . ALA A 1 87 ? 58.19439 -60.89348 -34.67619 1.000 39.43009 172 ALA A N 1
ATOM 640 C CA . ALA A 1 87 ? 57.38146 -61.56950 -33.67132 1.000 37.99238 172 ALA A CA 1
ATOM 641 C C . ALA A 1 87 ? 58.09455 -62.79417 -33.11208 1.000 38.10107 172 ALA A C 1
ATOM 642 O O . ALA A 1 87 ? 58.09763 -63.01798 -31.89783 1.000 40.27736 172 ALA A O 1
ATOM 644 N N . THR A 1 88 ? 58.70578 -63.60499 -33.98272 1.000 36.55234 173 THR A N 1
ATOM 645 C CA . THR A 1 88 ? 59.35539 -64.81887 -33.49762 1.000 44.35093 173 THR A CA 1
ATOM 646 C C . THR A 1 88 ? 60.56461 -64.50215 -32.62652 1.000 45.06058 173 THR A C 1
ATOM 647 O O . THR A 1 88 ? 60.94150 -65.31857 -31.77862 1.000 45.92675 173 THR A O 1
ATOM 651 N N . ASN A 1 89 ? 61.17717 -63.32887 -32.80720 1.000 42.16567 174 ASN A N 1
ATOM 652 C CA . ASN A 1 89 ? 62.28113 -62.92084 -31.94433 1.000 45.61928 174 ASN A CA 1
ATOM 653 C C . ASN A 1 89 ? 61.83220 -62.55186 -30.53437 1.000 43.31939 174 ASN A C 1
ATOM 654 O O . ASN A 1 89 ? 62.68808 -62.36791 -29.66289 1.000 38.17161 174 ASN A O 1
ATOM 659 N N . LEU A 1 90 ? 60.52601 -62.42734 -30.28978 1.000 37.97334 175 LEU A N 1
ATOM 660 C CA . LEU A 1 90 ? 60.01520 -62.15724 -28.94995 1.000 41.77018 175 LEU A CA 1
ATOM 661 C C . LEU A 1 90 ? 59.83834 -63.41494 -28.11469 1.000 41.75499 175 LEU A C 1
ATOM 662 O O . LEU A 1 90 ? 59.63060 -63.30458 -26.90197 1.000 45.03206 175 LEU A O 1
ATOM 667 N N . VAL A 1 91 ? 59.93096 -64.59496 -28.73239 1.000 44.87553 176 VAL A N 1
ATOM 668 C CA . VAL A 1 91 ? 59.36543 -65.80980 -28.14779 1.000 43.33857 176 VAL A CA 1
ATOM 669 C C . VAL A 1 91 ? 60.07351 -66.18636 -26.84918 1.000 42.35439 176 VAL A C 1
ATOM 670 O O . VAL A 1 91 ? 59.42645 -66.56877 -25.86488 1.000 45.26626 176 VAL A O 1
ATOM 674 N N . SER A 1 92 ? 61.40469 -66.08175 -26.81649 1.000 39.51663 177 SER A N 1
ATOM 675 C CA . SER A 1 92 ? 62.13353 -66.43021 -25.59805 1.000 43.95905 177 SER A CA 1
ATOM 676 C C . SER A 1 92 ? 61.72415 -65.53818 -24.43253 1.000 43.61958 177 SER A C 1
ATOM 677 O O . SER A 1 92 ? 61.62520 -66.00314 -23.29135 1.000 42.61601 177 SER A O 1
ATOM 680 N N . GLY A 1 93 ? 61.47255 -64.25569 -24.70048 1.000 41.37157 178 GLY A N 1
ATOM 681 C CA . GLY A 1 93 ? 61.07401 -63.35484 -23.63159 1.000 39.18555 178 GLY A CA 1
ATOM 682 C C . GLY A 1 93 ? 59.65739 -63.60300 -23.15006 1.000 44.57574 178 GLY A C 1
ATOM 683 O O . GLY A 1 93 ? 59.35951 -63.44362 -21.96231 1.000 43.39249 178 GLY A O 1
ATOM 684 N N . LEU A 1 94 ? 58.76182 -63.98507 -24.06342 1.000 43.49704 179 LEU A N 1
ATOM 685 C CA . LEU A 1 94 ? 57.40509 -64.34352 -23.66301 1.000 42.24902 179 LEU A CA 1
ATOM 686 C C . LEU A 1 94 ? 57.41750 -65.54823 -22.73029 1.000 45.85356 179 LEU A C 1
ATOM 687 O O . LEU A 1 94 ? 56.82941 -65.51465 -21.64244 1.000 43.22714 179 LEU A O 1
ATOM 692 N N . ALA A 1 95 ? 58.09303 -66.62473 -23.14191 1.000 43.33005 180 ALA A N 1
ATOM 693 C CA . ALA A 1 95 ? 58.21101 -67.79876 -22.28461 1.000 42.19213 180 ALA A CA 1
ATOM 694 C C . ALA A 1 95 ? 58.88866 -67.45042 -20.96656 1.000 43.51884 180 ALA A C 1
ATOM 695 O O . ALA A 1 95 ? 58.49649 -67.95042 -19.90567 1.000 46.42986 180 ALA A O 1
ATOM 697 N N . ASP A 1 96 ? 59.90839 -66.59073 -21.01555 1.000 45.10997 181 ASP A N 1
ATOM 698 C CA . ASP A 1 96 ? 60.60598 -66.18706 -19.79925 1.000 44.24842 181 ASP A CA 1
ATOM 699 C C . ASP A 1 96 ? 59.66339 -65.46330 -18.84522 1.000 44.04286 181 ASP A C 1
ATOM 700 O O . ASP A 1 96 ? 59.64657 -65.73903 -17.64002 1.000 44.36653 181 ASP A O 1
ATOM 705 N N . ALA A 1 97 ? 58.85586 -64.54110 -19.37455 1.000 41.93776 182 ALA A N 1
ATOM 706 C CA . ALA A 1 97 ? 57.93390 -63.78752 -18.53193 1.000 41.19008 182 ALA A CA 1
ATOM 707 C C . ALA A 1 97 ? 56.83093 -64.67118 -17.96069 1.000 44.35200 182 ALA A C 1
ATOM 708 O O . ALA A 1 97 ? 56.36542 -64.42745 -16.84129 1.000 46.55008 182 ALA A O 1
ATOM 710 N N . LEU A 1 98 ? 56.40055 -65.69664 -18.70115 1.000 45.34319 183 LEU A N 1
ATOM 711 C CA . LEU A 1 98 ? 55.36355 -66.58573 -18.18484 1.000 43.42993 183 LEU A CA 1
ATOM 712 C C . LEU A 1 98 ? 55.89309 -67.43807 -17.03855 1.000 48.96811 183 LEU A C 1
ATOM 713 O O . LEU A 1 98 ? 55.23308 -67.58097 -16.00283 1.000 41.13770 183 LEU A O 1
ATOM 718 N N . LEU A 1 99 ? 57.08942 -68.00888 -17.20031 1.000 41.99654 184 LEU A N 1
ATOM 719 C CA . LEU A 1 99 ? 57.62487 -68.88071 -16.15924 1.000 42.57947 184 LEU A CA 1
ATOM 720 C C . LEU A 1 99 ? 57.99677 -68.10637 -14.89826 1.000 45.47484 184 LEU A C 1
ATOM 721 O O . LEU A 1 99 ? 57.96916 -68.67165 -13.80035 1.000 41.49394 184 LEU A O 1
ATOM 726 N N . ASP A 1 100 ? 58.32994 -66.82258 -15.02267 1.000 44.61798 185 ASP A N 1
ATOM 727 C CA . ASP A 1 100 ? 58.69473 -66.00413 -13.87266 1.000 44.56419 185 ASP A CA 1
ATOM 728 C C . ASP A 1 100 ? 57.57111 -65.08768 -13.40597 1.000 46.11302 185 ASP A C 1
ATOM 729 O O . ASP A 1 100 ? 57.77013 -64.32572 -12.45250 1.000 47.66727 185 ASP A O 1
ATOM 734 N N . SER A 1 101 ? 56.40552 -65.13737 -14.05533 1.000 45.61103 186 SER A N 1
ATOM 735 C CA . SER A 1 101 ? 55.23275 -64.36056 -13.64770 1.000 41.27883 186 SER A CA 1
ATOM 736 C C . SER A 1 101 ? 55.51395 -62.85777 -13.69471 1.000 41.61620 186 SER A C 1
ATOM 737 O O . SER A 1 101 ? 55.23088 -62.11796 -12.75109 1.000 45.39058 186 SER A O 1
ATOM 740 N N . VAL A 1 102 ? 56.05968 -62.41064 -14.81604 1.000 43.53204 187 VAL A N 1
ATOM 741 C CA . VAL A 1 102 ? 56.41899 -61.00990 -15.03075 1.000 41.84524 187 VAL A CA 1
ATOM 742 C C . VAL A 1 102 ? 55.30833 -60.34698 -15.83941 1.000 53.72420 187 VAL A C 1
ATOM 743 O O . VAL A 1 102 ? 54.91349 -60.88958 -16.88050 1.000 45.47750 187 VAL A O 1
ATOM 747 N N . PRO A 1 103 ? 54.78505 -59.19546 -15.41065 1.000 52.86352 188 PRO A N 1
ATOM 748 C CA . PRO A 1 103 ? 53.71896 -58.52806 -16.17856 1.000 42.42088 188 PRO A CA 1
ATOM 749 C C . PRO A 1 103 ? 54.27648 -57.90515 -17.45067 1.000 54.35651 188 PRO A C 1
ATOM 750 O O . PRO A 1 103 ? 55.17876 -57.06657 -17.40507 1.000 46.69202 188 PRO A O 1
ATOM 754 N N . LEU A 1 104 ? 53.72023 -58.30605 -18.59015 1.000 45.70868 189 LEU A N 1
ATOM 755 C CA . LEU A 1 104 ? 54.26196 -57.89801 -19.87535 1.000 45.59746 189 LEU A CA 1
ATOM 756 C C . LEU A 1 104 ? 53.13389 -57.80607 -20.89080 1.000 48.53515 189 LEU A C 1
ATOM 757 O O . LEU A 1 104 ? 52.25735 -58.67283 -20.93305 1.000 52.62547 189 LEU A O 1
ATOM 762 N N . VAL A 1 105 ? 53.15895 -56.75497 -21.70369 1.000 43.22310 190 VAL A N 1
ATOM 763 C CA . VAL A 1 105 ? 52.24154 -56.60550 -22.82731 1.000 43.98708 190 VAL A CA 1
ATOM 764 C C . VAL A 1 105 ? 53.08296 -56.48961 -24.08873 1.000 47.46907 190 VAL A C 1
ATOM 765 O O . VAL A 1 105 ? 53.82159 -55.51171 -24.26426 1.000 50.74550 190 VAL A O 1
ATOM 769 N N . ALA A 1 106 ? 52.97878 -57.48522 -24.96245 1.000 45.07934 191 ALA A N 1
ATOM 770 C CA . ALA A 1 106 ? 53.69775 -57.50798 -26.22815 1.000 40.32154 191 ALA A CA 1
ATOM 771 C C . ALA A 1 106 ? 52.71903 -57.25456 -27.36641 1.000 46.55617 191 ALA A C 1
ATOM 772 O O . ALA A 1 106 ? 51.67886 -57.91385 -27.45581 1.000 44.70049 191 ALA A O 1
ATOM 774 N N . ILE A 1 107 ? 53.04996 -56.29871 -28.22791 1.000 47.32791 192 ILE A N 1
ATOM 775 C CA . ILE A 1 107 ? 52.23819 -55.95680 -29.38874 1.000 45.84370 192 ILE A CA 1
ATOM 776 C C . ILE A 1 107 ? 53.02597 -56.31552 -30.63939 1.000 47.50450 192 ILE A C 1
ATOM 777 O O . ILE A 1 107 ? 54.18351 -55.90671 -30.78858 1.000 47.53125 192 ILE A O 1
ATOM 782 N N . THR A 1 108 ? 52.40858 -57.08614 -31.53105 1.000 43.86235 193 THR A N 1
ATOM 783 C CA . THR A 1 108 ? 53.02799 -57.46612 -32.79390 1.000 42.79189 193 THR A CA 1
ATOM 784 C C . THR A 1 108 ? 52.16773 -56.97777 -33.94788 1.000 44.66602 193 THR A C 1
ATOM 785 O O . THR A 1 108 ? 50.94638 -57.17233 -33.94644 1.000 46.03546 193 THR A O 1
ATOM 789 N N . GLY A 1 109 ? 52.80149 -56.33185 -34.92025 1.000 46.98205 194 GLY A N 1
ATOM 790 C CA . GLY A 1 109 ? 52.14124 -56.10389 -36.18570 1.000 45.49964 194 GLY A CA 1
ATOM 791 C C . GLY A 1 109 ? 51.87678 -57.41659 -36.89662 1.000 46.11674 194 GLY A C 1
ATOM 792 O O . GLY A 1 109 ? 52.55568 -58.42025 -36.67671 1.000 46.45670 194 GLY A O 1
ATOM 793 N N . GLN A 1 110 ? 50.86014 -57.41082 -37.75189 1.000 44.41682 195 GLN A N 1
ATOM 794 C CA . GLN A 1 110 ? 50.46903 -58.60038 -38.49211 1.000 45.19656 195 GLN A CA 1
ATOM 795 C C . GLN A 1 110 ? 50.11522 -58.18019 -39.91093 1.000 46.66151 195 GLN A C 1
ATOM 796 O O . GLN A 1 110 ? 49.83039 -57.00885 -40.17704 1.000 40.28343 195 GLN A O 1
ATOM 802 N N . VAL A 1 111 ? 50.16038 -59.14174 -40.82858 1.000 42.33259 196 VAL A N 1
ATOM 803 C CA . VAL A 1 111 ? 49.77433 -58.90401 -42.21800 1.000 47.19752 196 VAL A CA 1
ATOM 804 C C . VAL A 1 111 ? 48.30304 -58.50006 -42.24355 1.000 43.29470 196 VAL A C 1
ATOM 805 O O . VAL A 1 111 ? 47.58687 -58.73056 -41.25669 1.000 44.24343 196 VAL A O 1
ATOM 809 N N . PRO A 1 112 ? 47.81150 -57.88390 -43.32111 1.000 47.34657 197 PRO A N 1
ATOM 810 C CA . PRO A 1 112 ? 46.38495 -57.54013 -43.38001 1.000 48.79031 197 PRO A CA 1
ATOM 811 C C . PRO A 1 112 ? 45.50158 -58.76279 -43.17065 1.000 48.63646 197 PRO A C 1
ATOM 812 O O . PRO A 1 112 ? 45.85849 -59.88526 -43.53805 1.000 44.54485 197 PRO A O 1
ATOM 816 N N . ARG A 1 113 ? 44.33145 -58.52211 -42.56792 1.000 40.95471 198 ARG A N 1
ATOM 817 C CA . ARG A 1 113 ? 43.43675 -59.60842 -42.17316 1.000 47.23723 198 ARG A CA 1
ATOM 818 C C . ARG A 1 113 ? 43.14043 -60.56212 -43.32471 1.000 52.26349 198 ARG A C 1
ATOM 819 O O . ARG A 1 113 ? 43.13967 -61.78451 -43.14143 1.000 50.18659 198 ARG A O 1
ATOM 827 N N . ARG A 1 114 ? 42.88259 -60.02579 -44.51983 1.000 49.94978 199 ARG A N 1
ATOM 828 C CA A ARG A 1 114 ? 42.54955 -60.89065 -45.64473 0.510 54.90348 199 ARG A CA 1
ATOM 829 C CA B ARG A 1 114 ? 42.55835 -60.87012 -45.66447 0.490 54.92372 199 ARG A CA 1
ATOM 830 C C . ARG A 1 114 ? 43.73214 -61.74122 -46.09337 1.000 55.75475 199 ARG A C 1
ATOM 831 O O . ARG A 1 114 ? 43.52027 -62.76912 -46.74467 1.000 64.55184 199 ARG A O 1
ATOM 846 N N . MET A 1 115 ? 44.96359 -61.35254 -45.74753 1.000 47.90140 200 MET A N 1
ATOM 847 C CA . MET A 1 115 ? 46.14752 -62.12661 -46.10460 1.000 46.47280 200 MET A CA 1
ATOM 848 C C . MET A 1 115 ? 46.44311 -63.24738 -45.11655 1.000 46.92388 200 MET A C 1
ATOM 849 O O . MET A 1 115 ? 47.29189 -64.09787 -45.40568 1.000 48.28569 200 MET A O 1
ATOM 854 N N . ILE A 1 116 ? 45.77578 -63.26528 -43.96370 1.000 43.51762 201 ILE A N 1
ATOM 855 C CA . ILE A 1 116 ? 46.09281 -64.23537 -42.92377 1.000 48.51763 201 ILE A CA 1
ATOM 856 C C . ILE A 1 116 ? 45.74919 -65.63649 -43.41115 1.000 51.27894 201 ILE A C 1
ATOM 857 O O . ILE A 1 116 ? 44.66111 -65.87636 -43.95090 1.000 53.75383 201 ILE A O 1
ATOM 862 N N . GLY A 1 117 ? 46.68770 -66.56652 -43.23579 1.000 49.41405 202 GLY A N 1
ATOM 863 C CA . GLY A 1 117 ? 46.52054 -67.93501 -43.67315 1.000 41.80129 202 GLY A CA 1
ATOM 864 C C . GLY A 1 117 ? 46.97859 -68.22639 -45.08691 1.000 53.76373 202 GLY A C 1
ATOM 865 O O . GLY A 1 117 ? 46.87354 -69.37920 -45.52635 1.000 63.32812 202 GLY A O 1
ATOM 866 N N . THR A 1 118 ? 47.48870 -67.23013 -45.81056 1.000 49.76036 203 THR A N 1
ATOM 867 C CA . THR A 1 118 ? 47.88170 -67.39269 -47.20457 1.000 51.22479 203 THR A CA 1
ATOM 868 C C . THR A 1 118 ? 49.39075 -67.49042 -47.39529 1.000 49.26817 203 THR A C 1
ATOM 869 O O . THR A 1 118 ? 49.86028 -67.41099 -48.53549 1.000 57.27125 203 THR A O 1
ATOM 873 N N . ASP A 1 119 ? 50.15700 -67.65940 -46.31391 1.000 52.63713 204 ASP A N 1
ATOM 874 C CA . ASP A 1 119 ? 51.62096 -67.64838 -46.37260 1.000 60.15336 204 ASP A CA 1
ATOM 875 C C . ASP A 1 119 ? 52.12595 -66.32313 -46.94504 1.000 59.19119 204 ASP A C 1
ATOM 876 O O . ASP A 1 119 ? 53.00940 -66.28045 -47.80542 1.000 51.47752 204 ASP A O 1
ATOM 881 N N . ALA A 1 120 ? 51.54358 -65.22971 -46.45946 1.000 46.10397 205 ALA A N 1
ATOM 882 C CA . ALA A 1 120 ? 51.86755 -63.90867 -46.97019 1.000 52.91478 205 ALA A CA 1
ATOM 883 C C . ALA A 1 120 ? 53.28047 -63.49810 -46.55717 1.000 51.76466 205 ALA A C 1
ATOM 884 O O . ALA A 1 120 ? 53.96196 -64.17430 -45.77935 1.000 49.59920 205 ALA A O 1
ATOM 886 N N . PHE A 1 121 ? 53.71244 -62.36101 -47.09389 1.000 48.32581 206 PHE A N 1
ATOM 887 C CA . PHE A 1 121 ? 55.04106 -61.84048 -46.80483 1.000 48.45917 206 PHE A CA 1
ATOM 888 C C . PHE A 1 121 ? 55.19289 -61.56551 -45.31526 1.000 42.71566 206 PHE A C 1
ATOM 889 O O . PHE A 1 121 ? 54.41549 -60.80334 -44.73017 1.000 45.48373 206 PHE A O 1
ATOM 897 N N . GLN A 1 122 ? 56.19179 -62.20476 -44.70583 1.000 48.52197 207 GLN A N 1
ATOM 898 C CA . GLN A 1 122 ? 56.49883 -62.03159 -43.28582 1.000 45.23768 207 GLN A CA 1
ATOM 899 C C . GLN A 1 122 ? 55.30049 -62.37099 -42.40160 1.000 47.17165 207 GLN A C 1
ATO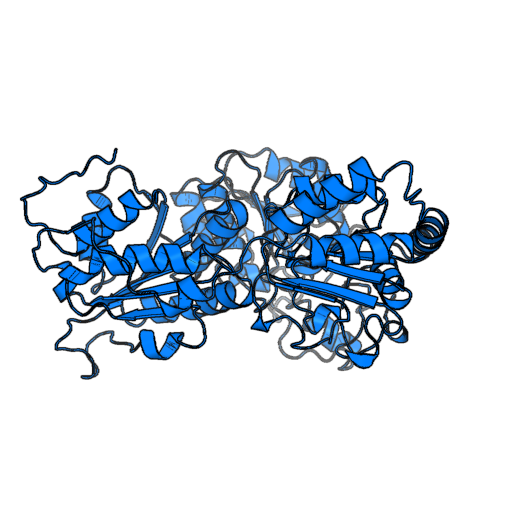M 900 O O . GLN A 1 122 ? 55.02420 -61.68721 -41.41443 1.000 44.84718 207 GLN A O 1
ATOM 906 N N . GLU A 1 123 ? 54.58046 -63.43235 -42.75028 1.000 44.62071 208 GLU A N 1
ATOM 907 C CA . GLU A 1 123 ? 53.46455 -63.89810 -41.93992 1.000 48.36088 208 GLU A CA 1
ATOM 908 C C . GLU A 1 123 ? 53.92566 -65.02395 -41.02723 1.000 49.59660 208 GLU A C 1
ATOM 909 O O . GLU A 1 123 ? 54.58266 -65.96846 -41.47686 1.000 52.61130 208 GLU A O 1
ATOM 915 N N . THR A 1 124 ? 53.57183 -64.91909 -39.74644 1.000 43.44693 209 THR A N 1
ATOM 916 C CA . THR A 1 124 ? 53.78460 -65.97241 -38.78338 1.000 42.18137 209 THR A CA 1
ATOM 917 C C . THR A 1 124 ? 52.48698 -66.05741 -37.98913 1.000 42.05463 209 THR A C 1
ATOM 918 O O . THR A 1 124 ? 51.96226 -65.01559 -37.55567 1.000 44.90970 209 THR A O 1
ATOM 922 N N . PRO A 1 125 ? 51.93290 -67.25784 -37.79440 1.000 47.89148 210 PRO A N 1
ATOM 923 C CA . PRO A 1 125 ? 50.74648 -67.38986 -36.92363 1.000 40.91293 210 PRO A CA 1
ATOM 924 C C . PRO A 1 125 ? 51.14178 -67.27469 -35.45693 1.000 45.77693 210 PRO A C 1
ATOM 925 O O . PRO A 1 125 ? 51.13746 -68.24682 -34.69034 1.000 45.10775 210 PRO A O 1
ATOM 929 N N . ILE A 1 126 ? 51.49358 -66.05049 -35.05417 1.000 44.81088 211 ILE A N 1
ATOM 930 C CA . ILE A 1 126 ? 52.13784 -65.84599 -33.76135 1.000 41.06397 211 ILE A CA 1
ATOM 931 C C . ILE A 1 126 ? 51.18020 -66.14272 -32.61387 1.000 46.54531 211 ILE A C 1
ATOM 932 O O . ILE A 1 126 ? 51.61151 -66.56361 -31.53192 1.000 44.42059 211 ILE A O 1
ATOM 937 N N . VAL A 1 127 ? 49.87571 -65.94585 -32.82084 1.000 40.07431 212 VAL A N 1
ATOM 938 C CA . VAL A 1 127 ? 48.90936 -66.27552 -31.77637 1.000 42.32849 212 VAL A CA 1
ATOM 939 C C . VAL A 1 127 ? 48.92467 -67.77381 -31.49788 1.000 46.76735 212 VAL A C 1
ATOM 940 O O . VAL A 1 127 ? 48.84308 -68.20870 -30.34207 1.000 48.68130 212 VAL A O 1
ATOM 944 N N . GLU A 1 128 ? 49.04946 -68.58551 -32.55079 1.000 47.24348 213 GLU A N 1
ATOM 945 C CA . GLU A 1 128 ? 49.15189 -70.03020 -32.36915 1.000 50.74588 213 GLU A CA 1
ATOM 946 C C . GLU A 1 128 ? 50.48961 -70.41400 -31.74446 1.000 49.47504 213 GLU A C 1
ATOM 947 O O . GLU A 1 128 ? 50.54231 -71.25640 -30.83977 1.000 48.23208 213 GLU A O 1
ATOM 953 N N . VAL A 1 129 ? 51.57744 -69.79392 -32.20785 1.000 44.71970 214 VAL A N 1
ATOM 954 C CA . VAL A 1 129 ? 52.91128 -70.11384 -31.70387 1.000 40.46607 214 VAL A CA 1
ATOM 955 C C . VAL A 1 129 ? 53.01216 -69.83584 -30.20671 1.000 43.75540 214 VAL A C 1
ATOM 956 O O . VAL A 1 129 ? 53.58511 -70.63052 -29.44975 1.000 41.47230 214 VAL A O 1
ATOM 960 N N . THR A 1 130 ? 52.45195 -68.71590 -29.75200 1.000 40.09470 215 THR A N 1
ATOM 961 C CA . THR A 1 130 ? 52.68429 -68.23285 -28.39732 1.000 46.08130 215 THR A CA 1
ATOM 962 C C . THR A 1 130 ? 51.55907 -68.56898 -27.42536 1.000 45.14224 215 THR A C 1
ATOM 963 O O . THR A 1 130 ? 51.60108 -68.11572 -26.27699 1.000 49.22100 215 THR A O 1
ATOM 967 N N . ARG A 1 131 ? 50.55970 -69.34893 -27.84468 1.000 45.26463 216 ARG A N 1
ATOM 968 C CA . ARG A 1 131 ? 49.43122 -69.61416 -26.95609 1.000 54.76957 216 ARG A CA 1
ATOM 969 C C . ARG A 1 131 ? 49.87696 -70.32361 -25.68271 1.000 43.59824 216 ARG A C 1
ATOM 970 O O . ARG A 1 131 ? 49.38321 -70.02015 -24.59068 1.000 47.69953 216 ARG A O 1
ATOM 978 N N . SER A 1 132 ? 50.81469 -71.26066 -25.79639 1.000 40.39501 217 SER A N 1
ATOM 979 C CA . SER A 1 132 ? 51.25913 -72.03038 -24.64234 1.000 39.52684 217 SER A CA 1
ATOM 980 C C . SER A 1 132 ? 52.35374 -71.34019 -23.83712 1.000 45.59584 217 SER A C 1
ATOM 981 O O . SER A 1 132 ? 52.73008 -71.85133 -22.77809 1.000 47.67690 217 SER A O 1
ATOM 984 N N . ILE A 1 133 ? 52.87644 -70.20664 -24.30287 1.000 49.19593 218 ILE A N 1
ATOM 985 C CA . ILE A 1 133 ? 53.93274 -69.49460 -23.59527 1.000 40.94680 218 ILE A CA 1
ATOM 986 C C . ILE A 1 133 ? 53.52359 -68.05759 -23.27023 1.000 47.79775 218 ILE A C 1
ATOM 987 O O . ILE A 1 133 ? 54.37646 -67.19725 -23.07873 1.000 42.15155 218 ILE A O 1
ATOM 992 N N . THR A 1 134 ? 52.22090 -67.78713 -23.22384 1.000 43.50191 219 THR A N 1
ATOM 993 C CA . THR A 1 134 ? 51.69281 -66.51685 -22.75274 1.000 40.81914 219 THR A CA 1
ATOM 994 C C . THR A 1 134 ? 50.54084 -66.79206 -21.79620 1.000 43.82859 219 THR A C 1
ATOM 995 O O . THR A 1 134 ? 49.91961 -67.85672 -21.83261 1.000 47.27968 219 THR A O 1
ATOM 999 N N . LYS A 1 135 ? 50.27277 -65.82706 -20.91413 1.000 43.73058 220 LYS A N 1
ATOM 1000 C CA . LYS A 1 135 ? 49.10524 -65.94705 -20.04621 1.000 39.80846 220 LYS A CA 1
ATOM 1001 C C . LYS A 1 135 ? 47.82170 -65.89745 -20.86314 1.000 43.17627 220 LYS A C 1
ATOM 1002 O O . LYS A 1 135 ? 46.85001 -66.59664 -20.55431 1.000 46.99701 220 LYS A O 1
ATOM 1008 N N . HIS A 1 136 ? 47.81285 -65.08534 -21.91496 1.000 40.41466 221 HIS A N 1
ATOM 1009 C CA . HIS A 1 136 ? 46.70637 -64.95494 -22.85199 1.000 50.21682 221 HIS A CA 1
ATOM 1010 C C . HIS A 1 136 ? 47.24486 -64.20404 -24.06019 1.000 48.40397 221 HIS A C 1
ATOM 1011 O O . HIS A 1 136 ? 48.27815 -63.53408 -23.97480 1.000 47.31450 221 HIS A O 1
ATOM 1018 N N . ASN A 1 137 ? 46.55587 -64.33812 -25.19063 1.000 36.88672 222 ASN A N 1
ATOM 1019 C CA . ASN A 1 137 ? 46.90004 -63.53935 -26.35749 1.000 45.50792 222 ASN A CA 1
ATOM 1020 C C . ASN A 1 137 ? 45.64086 -63.26694 -27.16854 1.000 49.47135 222 ASN A C 1
ATOM 1021 O O . ASN A 1 137 ? 44.58844 -63.87154 -26.94645 1.000 47.25709 222 ASN A O 1
ATOM 1026 N N . TYR A 1 138 ? 45.76560 -62.33203 -28.11117 1.000 46.02023 223 TYR A N 1
ATOM 1027 C CA . TYR A 1 138 ? 44.64902 -61.85183 -28.91088 1.000 41.81312 223 TYR A CA 1
ATOM 1028 C C . TYR A 1 138 ? 45.08802 -61.68121 -30.35520 1.000 46.02249 223 TYR A C 1
ATOM 1029 O O . TYR A 1 138 ? 46.24428 -61.35402 -30.63580 1.000 49.93568 223 TYR A O 1
ATOM 1038 N N . LEU A 1 139 ? 44.14414 -61.89176 -31.26872 1.000 49.72530 224 LEU A N 1
ATOM 1039 C CA . LEU A 1 139 ? 44.26519 -61.45369 -32.65595 1.000 47.63320 224 LEU A CA 1
ATOM 1040 C C . LEU A 1 139 ? 43.14767 -60.44965 -32.89947 1.000 50.01394 224 LEU A C 1
ATOM 1041 O O . LEU A 1 139 ? 41.97049 -60.82343 -32.94254 1.000 51.97273 224 LEU A O 1
ATOM 1046 N N . VAL A 1 140 ? 43.51223 -59.17752 -33.03662 1.000 45.76672 225 VAL A N 1
ATOM 1047 C CA . VAL A 1 140 ? 42.51888 -58.12551 -33.21620 1.000 47.78125 225 VAL A CA 1
ATOM 1048 C C . VAL A 1 140 ? 41.95403 -58.22203 -34.62625 1.000 47.99627 225 VAL A C 1
ATOM 1049 O O . VAL A 1 140 ? 42.69245 -58.13769 -35.61307 1.000 48.33883 225 VAL A O 1
ATOM 1053 N N . MET A 1 141 ? 40.63933 -58.40043 -34.73010 1.000 55.19137 226 MET A N 1
ATOM 1054 C CA . MET A 1 141 ? 39.98839 -58.55129 -36.02420 1.000 50.04044 226 MET A CA 1
ATOM 1055 C C . MET A 1 141 ? 39.10631 -57.36912 -36.39510 1.000 49.56266 226 MET A C 1
ATOM 1056 O O . MET A 1 141 ? 38.43132 -57.41956 -37.42762 1.000 56.44558 226 MET A O 1
ATOM 1061 N N . ASP A 1 142 ? 39.09039 -56.31084 -35.58866 1.000 55.02975 227 ASP A N 1
ATOM 1062 C CA . ASP A 1 142 ? 38.35251 -55.10903 -35.94444 1.000 57.12055 227 ASP A CA 1
ATOM 1063 C C . ASP A 1 142 ? 38.91102 -53.93589 -35.15501 1.000 54.29605 227 ASP A C 1
ATOM 1064 O O . ASP A 1 142 ? 39.24774 -54.07815 -33.97676 1.000 54.16480 227 ASP A O 1
ATOM 1069 N N . VAL A 1 143 ? 38.99626 -52.77803 -35.81576 1.000 54.43882 228 VAL A N 1
ATOM 1070 C CA . VAL A 1 143 ? 39.55810 -51.58828 -35.18402 1.000 49.29559 228 VAL A CA 1
ATOM 1071 C C . VAL A 1 143 ? 38.74514 -51.18543 -33.95925 1.000 52.11782 228 VAL A C 1
ATOM 1072 O O . VAL A 1 143 ? 39.27811 -50.57734 -33.02291 1.000 58.68383 228 VAL A O 1
ATOM 1076 N N . GLU A 1 144 ? 37.45583 -51.53549 -33.92870 1.000 56.28136 229 GLU A N 1
ATOM 1077 C CA . GLU A 1 144 ? 36.61368 -51.19632 -32.78745 1.000 61.70596 229 GLU A CA 1
ATOM 1078 C C . GLU A 1 144 ? 37.04462 -51.90617 -31.50924 1.000 53.44324 229 GLU A C 1
ATOM 1079 O O . GLU A 1 144 ? 36.74079 -51.42011 -30.41599 1.000 60.04903 229 GLU A O 1
ATOM 1085 N N . ASP A 1 145 ? 37.74477 -53.03595 -31.61859 1.000 56.68375 230 ASP A N 1
ATOM 1086 C CA . ASP A 1 145 ? 38.12535 -53.82158 -30.45104 1.000 59.54503 230 ASP A CA 1
ATOM 1087 C C . ASP A 1 145 ? 39.40936 -53.34414 -29.78222 1.000 50.97954 230 ASP A C 1
ATOM 1088 O O . ASP A 1 145 ? 39.74230 -53.85050 -28.70484 1.000 54.09537 230 ASP A O 1
ATOM 1093 N N . ILE A 1 146 ? 40.13645 -52.40014 -30.38639 1.000 46.17593 231 ILE A N 1
ATOM 1094 C CA . ILE A 1 146 ? 41.43863 -52.00178 -29.84156 1.000 48.66545 231 ILE A CA 1
ATOM 1095 C C . ILE A 1 146 ? 41.33496 -51.47630 -28.41277 1.000 52.59171 231 ILE A C 1
ATOM 1096 O O . ILE A 1 146 ? 42.10147 -51.94208 -27.55244 1.000 57.70787 231 ILE A O 1
ATOM 1101 N N . PRO A 1 147 ? 40.44182 -50.53158 -28.08451 1.000 58.76975 232 PRO A N 1
ATOM 1102 C CA . PRO A 1 147 ? 40.38400 -50.06704 -26.68475 1.000 53.18565 232 PRO A CA 1
ATOM 1103 C C . PRO A 1 147 ? 40.11925 -51.18635 -25.69324 1.000 51.82203 232 PRO A C 1
ATOM 1104 O O . PRO A 1 147 ? 40.79868 -51.27658 -24.66233 1.000 62.21883 232 PRO A O 1
ATOM 1108 N N . ARG A 1 148 ? 39.15262 -52.05661 -25.98855 1.000 51.98470 233 ARG A N 1
ATOM 1109 C CA . ARG A 1 148 ? 38.80460 -53.12529 -25.05874 1.000 46.77995 233 ARG A CA 1
ATOM 1110 C C . ARG A 1 148 ? 39.94422 -54.12692 -24.90762 1.000 56.81784 233 ARG A C 1
ATOM 1111 O O . ARG A 1 148 ? 40.28929 -54.51665 -23.78572 1.000 51.46031 233 ARG A O 1
ATOM 1119 N N . ILE A 1 149 ? 40.54685 -54.54786 -26.02266 1.000 47.00602 234 ILE A N 1
ATOM 1120 C CA . ILE A 1 149 ? 41.56289 -55.59532 -25.96571 1.000 50.26759 234 ILE A CA 1
ATOM 1121 C C . ILE A 1 149 ? 42.82063 -55.09352 -25.26513 1.000 51.07313 234 ILE A C 1
ATOM 1122 O O . ILE A 1 149 ? 43.42349 -55.81315 -24.45854 1.000 47.43245 234 ILE A O 1
ATOM 1127 N N . ILE A 1 150 ? 43.23356 -53.85465 -25.54761 1.000 47.06323 235 ILE A N 1
ATOM 1128 C CA . ILE A 1 150 ? 44.38678 -53.29125 -24.84898 1.000 46.14629 235 ILE A CA 1
ATOM 1129 C C . ILE A 1 150 ? 44.11673 -53.21066 -23.35132 1.000 52.12614 235 ILE A C 1
ATOM 1130 O O . ILE A 1 150 ? 44.98324 -53.54144 -22.53200 1.000 54.00395 235 ILE A O 1
ATOM 1135 N N . GLU A 1 151 ? 42.90880 -52.78601 -22.96760 1.000 49.59233 236 GLU A N 1
ATOM 1136 C CA . GLU A 1 151 ? 42.57472 -52.71735 -21.54779 1.000 51.04975 236 GLU A CA 1
ATOM 1137 C C . GLU A 1 151 ? 42.58183 -54.10120 -20.91054 1.000 54.15306 236 GLU A C 1
ATOM 1138 O O . GLU A 1 151 ? 43.08799 -54.27588 -19.79515 1.000 54.13745 236 GLU A O 1
ATOM 1144 N N . GLU A 1 152 ? 42.02185 -55.09794 -21.60210 1.000 47.72008 237 GLU A N 1
ATOM 1145 C CA . GLU A 1 152 ? 42.03005 -56.45837 -21.07271 1.000 46.99028 237 GLU A CA 1
ATOM 1146 C C . GLU A 1 152 ? 43.44779 -57.00811 -20.97942 1.000 46.39252 237 GLU A C 1
ATOM 1147 O O . GLU A 1 152 ? 43.77473 -57.74286 -20.04063 1.000 43.49460 237 GLU A O 1
ATOM 1153 N N . ALA A 1 153 ? 44.29977 -56.67442 -21.95255 1.000 45.35750 238 ALA A N 1
ATOM 1154 C CA . ALA A 1 153 ? 45.67633 -57.15955 -21.93479 1.000 47.72136 238 ALA A CA 1
ATOM 1155 C C . ALA A 1 153 ? 46.42217 -56.64629 -20.70854 1.000 50.75239 238 ALA A C 1
ATOM 1156 O O . ALA A 1 153 ? 47.07707 -57.41706 -19.99698 1.000 48.72146 238 ALA A O 1
ATOM 1158 N N . PHE A 1 154 ? 46.32938 -55.34129 -20.44210 1.000 44.30025 239 PHE A N 1
ATOM 1159 C CA . PHE A 1 154 ? 46.98165 -54.78486 -19.26145 1.000 47.55886 239 PHE A CA 1
ATOM 1160 C C . PHE A 1 154 ? 46.37164 -55.33560 -17.97949 1.000 50.09166 239 PHE A C 1
ATOM 1161 O O . PHE A 1 154 ? 47.09143 -55.61199 -17.01163 1.000 50.22269 239 PHE A O 1
ATOM 1169 N N . PHE A 1 155 ? 45.04837 -55.51240 -17.95298 1.000 46.79055 240 PHE A N 1
ATOM 1170 C CA . PHE A 1 155 ? 44.41367 -56.07112 -16.76414 1.000 48.76352 240 PHE A CA 1
ATOM 1171 C C . PHE A 1 155 ? 44.87585 -57.50204 -16.52046 1.000 50.10547 240 PHE A C 1
ATOM 1172 O O . PHE A 1 155 ? 45.21219 -57.87359 -15.39078 1.000 47.37845 240 PHE A O 1
ATOM 1180 N N . LEU A 1 156 ? 44.89869 -58.32294 -17.57350 1.000 45.70075 241 LEU A N 1
ATOM 1181 C CA . LEU A 1 156 ? 45.31318 -59.71325 -17.41177 1.000 48.12457 241 LEU A CA 1
ATOM 1182 C C . LEU A 1 156 ? 46.79472 -59.81521 -17.07074 1.000 47.22805 241 LEU A C 1
ATOM 1183 O O . LEU A 1 156 ? 47.19219 -60.65706 -16.25698 1.000 41.55197 241 LEU A O 1
ATOM 1188 N N . ALA A 1 157 ? 47.62636 -58.96732 -17.68185 1.000 41.72507 242 ALA A N 1
ATOM 1189 C CA . ALA A 1 157 ? 49.06192 -59.03658 -17.43422 1.000 43.69397 242 ALA A CA 1
ATOM 1190 C C . ALA A 1 157 ? 49.41012 -58.66756 -15.99831 1.000 48.93922 242 ALA A C 1
ATOM 1191 O O . ALA A 1 157 ? 50.35105 -59.22984 -15.42595 1.000 46.16017 242 ALA A O 1
ATOM 1193 N N . THR A 1 158 ? 48.66303 -57.74283 -15.39462 1.000 48.71225 243 THR A N 1
ATOM 1194 C CA . THR A 1 158 ? 49.03805 -57.19380 -14.09867 1.000 52.44100 243 THR A CA 1
ATOM 1195 C C . THR A 1 158 ? 48.22088 -57.73729 -12.93271 1.000 49.96930 243 THR A C 1
ATOM 1196 O O . THR A 1 158 ? 48.68865 -57.66737 -11.78993 1.000 60.39012 243 THR A O 1
ATOM 1200 N N . SER A 1 159 ? 47.03242 -58.27973 -13.17939 1.000 47.79117 244 SER A N 1
ATOM 1201 C CA . SER A 1 159 ? 46.20264 -58.79385 -12.09962 1.000 45.67607 244 SER A CA 1
ATOM 1202 C C . SER A 1 159 ? 46.51595 -60.26354 -11.82936 1.000 49.17952 244 SER A C 1
ATOM 1203 O O . SER A 1 159 ? 47.18055 -60.94156 -12.61634 1.000 50.12498 244 SER A O 1
ATOM 1206 N N . GLY A 1 160 ? 46.01423 -60.75287 -10.69654 1.000 45.04519 245 GLY A N 1
ATOM 1207 C CA . GLY A 1 160 ? 46.21094 -62.14473 -10.32351 1.000 44.47889 245 GLY A CA 1
ATOM 1208 C C . GLY A 1 160 ? 47.68022 -62.50707 -10.27281 1.000 49.01195 245 GLY A C 1
ATOM 1209 O O . GLY A 1 160 ? 48.51484 -61.76416 -9.74278 1.000 51.84016 245 GLY A O 1
ATOM 1210 N N . ARG A 1 161 ? 48.00301 -63.67568 -10.82075 1.000 46.80551 246 ARG A N 1
ATOM 1211 C CA . ARG A 1 161 ? 49.38868 -64.04365 -11.07291 1.000 48.33088 246 ARG A CA 1
ATOM 1212 C C . ARG A 1 161 ? 49.83170 -63.33542 -12.34679 1.000 45.69733 246 ARG A C 1
ATOM 1213 O O . ARG A 1 161 ? 49.29862 -63.61837 -13.42683 1.000 46.97844 246 ARG A O 1
ATOM 1221 N N . PRO A 1 162 ? 50.77422 -62.39972 -12.26398 1.000 51.00564 247 PRO A N 1
ATOM 1222 C CA . PRO A 1 162 ? 51.15209 -61.62552 -13.45151 1.000 42.67558 247 PRO A CA 1
ATOM 1223 C C . PRO A 1 162 ? 51.78521 -62.50482 -14.51880 1.000 50.40652 247 PRO A C 1
ATOM 1224 O O . PRO A 1 162 ? 52.28734 -63.59793 -14.25123 1.000 46.17045 247 PRO A O 1
ATOM 1228 N N . GLY A 1 163 ? 51.74346 -62.00968 -15.75419 1.000 44.51931 248 GLY A N 1
ATOM 1229 C CA . GLY A 1 163 ? 52.27204 -62.73985 -16.88013 1.000 41.55477 248 GLY A CA 1
ATOM 1230 C C . GLY A 1 163 ? 52.20877 -61.94328 -18.16545 1.000 43.28445 248 GLY A C 1
ATOM 1231 O O . GLY A 1 163 ? 51.68777 -60.82482 -18.20534 1.000 48.53001 248 GLY A O 1
ATOM 1232 N N . PRO A 1 164 ? 52.74738 -62.50602 -19.24606 1.000 43.97028 249 PRO A N 1
ATOM 1233 C CA . PRO A 1 164 ? 52.74753 -61.79349 -20.52697 1.000 39.78433 249 PRO A CA 1
ATOM 1234 C C . PRO A 1 164 ? 51.45858 -62.01175 -21.30376 1.000 40.55431 249 PRO A C 1
ATOM 1235 O O . PRO A 1 164 ? 50.88320 -63.10384 -21.30784 1.000 42.03269 249 PRO A O 1
ATOM 1239 N N . VAL A 1 165 ? 51.01129 -60.94859 -21.96680 1.000 38.69560 250 VAL A N 1
ATOM 1240 C CA . VAL A 1 165 ? 49.87918 -60.99142 -22.88292 1.000 39.39129 250 VAL A CA 1
ATOM 1241 C C . VAL A 1 165 ? 50.33710 -60.41932 -24.21594 1.000 40.57102 250 VAL A C 1
ATOM 1242 O O . VAL A 1 165 ? 50.93394 -59.33760 -24.25757 1.000 44.06070 250 VAL A O 1
ATOM 1246 N N . LEU A 1 166 ? 50.06785 -61.14260 -25.29966 1.000 40.52638 251 LEU A N 1
ATOM 1247 C CA . LEU A 1 166 ? 50.44252 -60.71271 -26.63915 1.000 40.71945 251 LEU A CA 1
ATOM 1248 C C . LEU A 1 166 ? 49.20482 -60.26563 -27.40712 1.000 35.45337 251 LEU A C 1
ATOM 1249 O O . LEU A 1 166 ? 48.16176 -60.92318 -27.36044 1.000 42.27130 251 LEU A O 1
ATOM 1254 N N . VAL A 1 167 ? 49.32542 -59.14693 -28.11571 1.000 40.11367 252 VAL A N 1
ATOM 1255 C CA . VAL A 1 167 ? 48.23207 -58.57801 -28.89734 1.000 41.36518 252 VAL A CA 1
ATOM 1256 C C . VAL A 1 167 ? 48.71285 -58.43982 -30.33631 1.000 46.80493 252 VAL A C 1
ATOM 1257 O O . VAL A 1 167 ? 49.62550 -57.65318 -30.62370 1.000 50.07005 252 VAL A O 1
ATOM 1261 N N . ASP A 1 168 ? 48.09342 -59.20039 -31.23771 1.000 48.14223 253 ASP A N 1
ATOM 1262 C CA . ASP A 1 168 ? 48.46292 -59.25696 -32.64750 1.000 39.74241 253 ASP A CA 1
ATOM 1263 C C . ASP A 1 168 ? 47.52250 -58.34285 -33.42828 1.000 50.84993 253 ASP A C 1
ATOM 1264 O O . ASP A 1 168 ? 46.29820 -58.50226 -33.35286 1.000 44.80891 253 ASP A O 1
ATOM 1269 N N . VAL A 1 169 ? 48.08733 -57.39854 -34.17276 1.000 40.63479 254 VAL A N 1
ATOM 1270 C CA . VAL A 1 169 ? 47.33865 -56.29980 -34.76918 1.000 41.04529 254 VAL A CA 1
ATOM 1271 C C . VAL A 1 169 ? 47.61399 -56.27253 -36.27139 1.000 45.80671 254 VAL A C 1
ATOM 1272 O O . VAL A 1 169 ? 48.67747 -55.83695 -36.71261 1.000 46.48473 254 VAL A O 1
ATOM 1276 N N . PRO A 1 170 ? 46.65962 -56.71874 -37.09171 1.000 47.28499 255 PRO A N 1
ATOM 1277 C CA . PRO A 1 170 ? 46.85001 -56.68005 -38.54996 1.000 52.09471 255 PRO A CA 1
ATOM 1278 C C . PRO A 1 170 ? 47.01773 -55.25805 -39.06785 1.000 48.59390 255 PRO A C 1
ATOM 1279 O O . PRO A 1 170 ? 46.41162 -54.31406 -38.55534 1.000 46.81332 255 PRO A O 1
ATOM 1283 N N . LYS A 1 171 ? 47.83545 -55.12302 -40.12024 1.000 46.77036 256 LYS A N 1
ATOM 1284 C CA . LYS A 1 171 ? 48.22797 -53.80224 -40.61195 1.000 47.83803 256 LYS A CA 1
ATOM 1285 C C . LYS A 1 171 ? 47.02806 -52.99214 -41.09240 1.000 49.76524 256 LYS A C 1
ATOM 1286 O O . LYS A 1 171 ? 46.99676 -51.76671 -40.92858 1.000 55.56904 256 LYS A O 1
ATOM 1292 N N . ASP A 1 172 ? 46.03187 -53.64944 -41.69339 1.000 48.03130 257 ASP A N 1
ATOM 1293 C CA . ASP A 1 172 ? 44.86915 -52.90473 -42.17160 1.000 53.88887 257 ASP A CA 1
ATOM 1294 C C . ASP A 1 172 ? 44.06692 -52.31758 -41.01657 1.000 45.64693 257 ASP A C 1
ATOM 1295 O O . ASP A 1 172 ? 43.46902 -51.24638 -41.16352 1.000 50.48723 257 ASP A O 1
ATOM 1300 N N . ILE A 1 173 ? 44.05559 -52.98955 -39.86238 1.000 46.25907 258 ILE A N 1
ATOM 1301 C CA . ILE A 1 173 ? 43.39266 -52.44121 -38.68183 1.000 45.97272 258 ILE A CA 1
ATOM 1302 C C . ILE A 1 173 ? 44.13204 -51.20692 -38.17074 1.000 57.33162 258 ILE A C 1
ATOM 1303 O O . ILE A 1 173 ? 43.51154 -50.27901 -37.63529 1.000 54.24793 258 ILE A O 1
ATOM 1308 N N . GLN A 1 174 ? 45.45865 -51.16326 -38.33570 1.000 51.27647 259 GLN A N 1
ATOM 1309 C CA . GLN A 1 174 ? 46.22084 -49.99137 -37.91348 1.000 53.66743 259 GLN A CA 1
ATOM 1310 C C . GLN A 1 174 ? 45.91058 -48.77397 -38.77424 1.000 58.01471 259 GLN A C 1
ATOM 1311 O O . GLN A 1 174 ? 46.00398 -47.63795 -38.29583 1.000 57.13688 259 GLN A O 1
ATOM 1317 N N . GLN A 1 175 ? 45.55683 -48.98798 -40.04001 1.000 54.88760 260 GLN A N 1
ATOM 1318 C CA . GLN A 1 175 ? 45.29398 -47.89658 -40.96593 1.000 53.54576 260 GLN A CA 1
ATOM 1319 C C . GLN A 1 175 ? 43.83872 -47.45539 -40.96884 1.000 57.65712 260 GLN A C 1
ATOM 1320 O O . GLN A 1 175 ? 43.55133 -46.31969 -41.36350 1.000 56.99963 260 GLN A O 1
ATOM 1326 N N . GLN A 1 176 ? 42.92356 -48.31836 -40.53840 1.000 55.12427 261 GLN A N 1
ATOM 1327 C CA . GLN A 1 176 ? 41.50435 -48.00279 -40.59540 1.000 58.09322 261 GLN A CA 1
ATOM 1328 C C . GLN A 1 176 ? 41.16916 -46.84369 -39.66324 1.000 62.61350 261 GLN A C 1
ATOM 1329 O O . GLN A 1 176 ? 41.63361 -46.78514 -38.52089 1.000 60.87737 261 GLN A O 1
ATOM 1335 N N . LEU A 1 177 ? 40.36366 -45.91114 -40.16325 1.000 58.41414 262 LEU A N 1
ATOM 1336 C CA . LEU A 1 177 ? 39.91814 -44.78352 -39.35818 1.000 56.85808 262 LEU A CA 1
ATOM 1337 C C . LEU A 1 177 ? 38.70890 -45.17817 -38.52343 1.000 58.20252 262 LEU A C 1
ATOM 1338 O O . LEU A 1 177 ? 37.82328 -45.90058 -38.98940 1.000 68.73776 262 LEU A O 1
ATOM 1343 N N . ALA A 1 178 ? 38.67719 -44.70096 -37.28239 1.000 50.64841 263 ALA A N 1
ATOM 1344 C CA . ALA A 1 178 ? 37.56940 -45.00062 -36.38861 1.000 59.75476 263 ALA A CA 1
ATOM 1345 C C . ALA A 1 178 ? 37.55127 -43.98356 -35.25880 1.000 61.69446 263 ALA A C 1
ATOM 1346 O O . ALA A 1 178 ? 38.52552 -43.26183 -35.02775 1.000 68.70074 263 ALA A O 1
ATOM 1348 N N . ILE A 1 179 ? 36.42087 -43.93722 -34.56355 1.000 63.23579 264 ILE A N 1
ATOM 1349 C CA . ILE A 1 179 ? 36.23796 -43.13980 -33.35780 1.000 59.42539 264 ILE A CA 1
ATOM 1350 C C . ILE A 1 179 ? 36.22294 -44.10534 -32.17613 1.000 60.64844 264 ILE A C 1
ATOM 1351 O O . ILE A 1 179 ? 35.26717 -44.88077 -32.02427 1.000 62.87266 26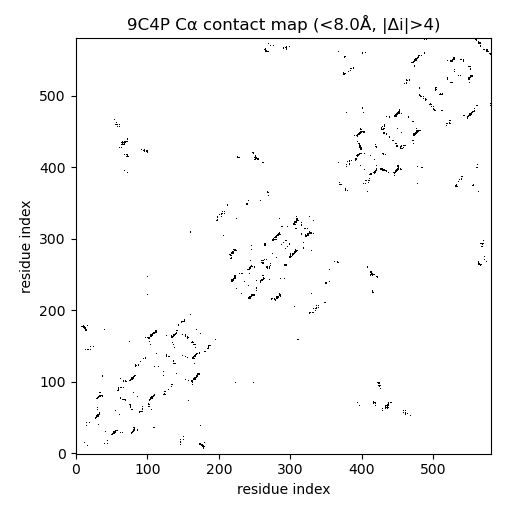4 ILE A O 1
ATOM 1356 N N . PRO A 1 180 ? 37.24642 -44.10570 -31.32837 1.000 64.29405 265 PRO A N 1
ATOM 1357 C CA . PRO A 1 180 ? 37.30733 -45.09645 -30.25161 1.000 48.70964 265 PRO A CA 1
ATOM 1358 C C . PRO A 1 180 ? 36.26340 -44.83650 -29.18040 1.000 58.02867 265 PRO A C 1
ATOM 1359 O O . PRO A 1 180 ? 35.87240 -43.69693 -28.91790 1.000 62.18006 265 PRO A O 1
ATOM 1363 N N . ASN A 1 181 ? 35.81130 -45.92338 -28.56341 1.000 59.57100 266 ASN A N 1
ATOM 1364 C CA . ASN A 1 181 ? 34.95098 -45.88089 -27.38810 1.000 55.47265 266 ASN A CA 1
ATOM 1365 C C . ASN A 1 181 ? 35.76783 -46.40384 -26.21325 1.000 63.38108 266 ASN A C 1
ATOM 1366 O O . ASN A 1 181 ? 36.06088 -47.60182 -26.13670 1.000 68.71273 266 ASN A O 1
ATOM 1371 N N . TRP A 1 182 ? 36.13646 -45.50681 -25.30532 1.000 62.24155 267 TRP A N 1
ATOM 1372 C CA . TRP A 1 182 ? 36.95356 -45.85944 -24.15422 1.000 61.67462 267 TRP A CA 1
ATOM 1373 C C . TRP A 1 182 ? 36.13237 -46.35673 -22.97358 1.000 61.12283 267 TRP A C 1
ATOM 1374 O O . TRP A 1 182 ? 36.70343 -46.63271 -21.91421 1.000 68.27174 267 TRP A O 1
ATOM 1385 N N . GLU A 1 183 ? 34.81664 -46.49078 -23.13286 1.000 75.30632 268 GLU A N 1
ATOM 1386 C CA . GLU A 1 183 ? 33.93038 -46.91598 -22.05820 1.000 75.45322 268 GLU A CA 1
ATOM 1387 C C . GLU A 1 183 ? 33.46821 -48.36068 -22.20707 1.000 74.11810 268 GLU A C 1
ATOM 1388 O O . GLU A 1 183 ? 32.60309 -48.80051 -21.44413 1.000 75.96008 268 GLU A O 1
ATOM 1394 N N . GLN A 1 184 ? 34.01247 -49.10215 -23.17181 1.000 79.05858 269 GLN A N 1
ATOM 1395 C CA . GLN A 1 184 ? 33.61380 -50.49135 -23.36079 1.000 66.30273 269 GLN A CA 1
ATOM 1396 C C . GLN A 1 184 ? 33.98372 -51.32357 -22.13923 1.000 68.70651 269 GLN A C 1
ATOM 1397 O O . GLN A 1 184 ? 35.05678 -51.15831 -21.55296 1.000 68.85870 269 GLN A O 1
ATOM 1403 N N . ALA A 1 185 ? 33.08576 -52.22262 -21.75532 1.000 66.70265 270 ALA A N 1
ATOM 1404 C CA . ALA A 1 185 ? 33.35740 -53.12698 -20.65071 1.000 66.53850 270 ALA A CA 1
ATOM 1405 C C . ALA A 1 185 ? 34.21579 -54.29589 -21.11882 1.000 65.56828 270 ALA A C 1
ATOM 1406 O O . ALA A 1 185 ? 34.11931 -54.74922 -22.26306 1.000 70.29346 270 ALA A O 1
ATOM 1408 N N . MET A 1 186 ? 35.06594 -54.77908 -20.21950 1.000 63.10106 271 MET A N 1
ATOM 1409 C CA . MET A 1 186 ? 35.91294 -55.91656 -20.53604 1.000 55.84402 271 MET A CA 1
ATOM 1410 C C . MET A 1 186 ? 35.09059 -57.19863 -20.56719 1.000 55.18858 271 MET A C 1
ATOM 1411 O O . MET A 1 186 ? 34.11621 -57.35836 -19.82807 1.000 68.89944 271 MET A O 1
ATOM 1416 N N . ARG A 1 187 ? 35.48834 -58.11348 -21.44452 1.000 54.23395 272 ARG A N 1
ATOM 1417 C CA . ARG A 1 187 ? 34.82671 -59.40394 -21.59171 1.000 48.74712 272 ARG A CA 1
ATOM 1418 C C . ARG A 1 187 ? 35.68066 -60.48495 -20.93878 1.000 56.62457 272 ARG A C 1
ATOM 1419 O O . ARG A 1 187 ? 36.22911 -61.36805 -21.60311 1.000 54.15712 272 ARG A O 1
ATOM 1427 N N . LEU A 1 188 ? 35.79025 -60.41302 -19.61257 1.000 55.21817 273 LEU A N 1
ATOM 1428 C CA . LEU A 1 188 ? 36.51080 -61.42651 -18.83888 1.000 47.07994 273 LEU A CA 1
ATOM 1429 C C . LEU A 1 188 ? 35.65963 -61.94217 -17.67878 1.000 54.73454 273 LEU A C 1
ATOM 1430 O O . LEU A 1 188 ? 36.10086 -61.95363 -16.53018 1.000 56.75828 273 LEU A O 1
ATOM 1435 N N . PRO A 1 189 ? 34.43026 -62.40213 -17.95013 1.000 58.83762 274 PRO A N 1
ATOM 1436 C CA . PRO A 1 189 ? 33.55538 -62.78103 -16.82875 1.000 49.24355 274 PRO A CA 1
ATOM 1437 C C . PRO A 1 189 ? 34.05663 -63.98731 -16.05776 1.000 50.87484 274 PRO A C 1
ATOM 1438 O O . PRO A 1 189 ? 33.95312 -64.01183 -14.82440 1.000 57.06528 274 PRO A O 1
ATOM 1442 N N . GLY A 1 190 ? 34.59445 -64.99446 -16.74636 1.000 43.12653 275 GLY A N 1
ATOM 1443 C CA . GLY A 1 190 ? 35.11400 -66.15577 -16.04201 1.000 50.99141 275 GLY A CA 1
ATOM 1444 C C . GLY A 1 190 ? 36.34225 -65.82586 -15.21493 1.000 50.04245 275 GLY A C 1
ATOM 1445 O O . GLY A 1 190 ? 36.43164 -66.19021 -14.03888 1.000 55.29267 275 GLY A O 1
ATOM 1446 N N . TYR A 1 191 ? 37.30101 -65.11914 -15.81801 1.000 53.89716 276 TYR A N 1
ATOM 1447 C CA . TYR A 1 191 ? 38.51875 -64.74772 -15.10413 1.000 51.48560 276 TYR A CA 1
ATOM 1448 C C . TYR A 1 191 ? 38.20887 -63.88140 -13.88897 1.000 54.26155 276 TYR A C 1
ATOM 1449 O O . TYR A 1 191 ? 38.75413 -64.10452 -12.80121 1.000 51.21594 276 TYR A O 1
ATOM 1458 N N . MET A 1 192 ? 37.33035 -62.89093 -14.05111 1.000 44.20488 277 MET A N 1
ATOM 1459 C CA . MET A 1 192 ? 37.05088 -61.97779 -12.94997 1.000 61.58216 277 MET A CA 1
ATOM 1460 C C . MET A 1 192 ? 36.24593 -62.64638 -11.84172 1.000 51.67273 277 MET A C 1
ATOM 1461 O O . MET A 1 192 ? 36.40423 -62.29053 -10.66962 1.000 64.07224 277 MET A O 1
ATOM 1466 N N . SER A 1 193 ? 35.39818 -63.62152 -12.17651 1.000 52.51567 278 SER A N 1
ATOM 1467 C CA . SER A 1 193 ? 34.63970 -64.31533 -11.14285 1.000 54.79420 278 SER A CA 1
ATOM 1468 C C . SER A 1 193 ? 35.48895 -65.30991 -10.36032 1.000 57.58920 278 SER A C 1
ATOM 1469 O O . SER A 1 193 ? 35.06998 -65.74848 -9.28430 1.000 65.53262 278 SER A O 1
ATOM 1472 N N . ARG A 1 194 ? 36.66462 -65.67461 -10.87025 1.000 59.42874 279 ARG A N 1
ATOM 1473 C CA . ARG A 1 194 ? 37.56471 -66.59403 -10.18664 1.000 61.15257 279 ARG A CA 1
ATOM 1474 C C . ARG A 1 194 ? 38.76560 -65.88842 -9.56787 1.000 58.05428 279 ARG A C 1
ATOM 1475 O O . ARG A 1 194 ? 39.70481 -66.55863 -9.12428 1.000 62.83096 279 ARG A O 1
ATOM 1483 N N . MET A 1 195 ? 38.76694 -64.56176 -9.53661 1.000 54.43947 280 MET A N 1
ATOM 1484 C CA . MET A 1 195 ? 39.85609 -63.84168 -8.89251 1.000 56.92584 280 MET A CA 1
ATOM 1485 C C . MET A 1 195 ? 39.77910 -64.05076 -7.38587 1.000 65.63925 280 MET A C 1
ATOM 1486 O O . MET A 1 195 ? 38.68995 -63.95380 -6.80757 1.000 60.67968 280 MET A O 1
ATOM 1491 N N . PRO A 1 196 ? 40.89534 -64.34941 -6.72329 1.000 67.18717 281 PRO A N 1
ATOM 1492 C CA . PRO A 1 196 ? 40.84013 -64.67750 -5.29458 1.000 65.59696 281 PRO A CA 1
ATOM 1493 C C . PRO A 1 196 ? 40.26144 -63.53759 -4.47061 1.000 63.88667 281 PRO A C 1
ATOM 1494 O O . PRO A 1 196 ? 40.48910 -62.35769 -4.74854 1.000 60.55102 281 PRO A O 1
ATOM 1498 N N . LYS A 1 197 ? 39.50005 -63.90713 -3.46376 1.000 71.18590 282 LYS A N 1
ATOM 1499 C CA . LYS A 1 197 ? 38.88762 -62.98664 -2.52391 1.000 76.80531 282 LYS A CA 1
ATOM 1500 C C . LYS A 1 197 ? 39.85330 -62.68449 -1.38878 1.000 65.53900 282 LYS A C 1
ATOM 1501 O O . LYS A 1 197 ? 40.85992 -63.38031 -1.21797 1.000 59.09772 282 LYS A O 1
ATOM 1507 N N . PRO A 1 198 ? 39.60042 -61.63358 -0.61198 1.000 67.35417 283 PRO A N 1
ATOM 1508 C CA . PRO A 1 198 ? 40.42017 -61.38227 0.57725 1.000 62.43040 283 PRO A CA 1
ATOM 1509 C C . PRO A 1 198 ? 40.40132 -62.58442 1.50259 1.000 60.20968 283 PRO A C 1
ATOM 1510 O O . PRO A 1 198 ? 39.36578 -63.25303 1.64432 1.000 64.84990 283 PRO A O 1
ATOM 1514 N N . PRO A 1 199 ? 41.52893 -62.90492 2.13263 1.000 61.96533 284 PRO A N 1
ATOM 1515 C CA . PRO A 1 199 ? 41.58643 -64.11062 2.96850 1.000 78.19645 284 PRO A CA 1
ATOM 1516 C C . PRO A 1 199 ? 40.65663 -64.00057 4.16873 1.000 68.80998 284 PRO A C 1
ATOM 1517 O O . PRO A 1 199 ? 40.60266 -62.97152 4.84678 1.000 66.66441 284 PRO A O 1
ATOM 1521 N N . GLU A 1 200 ? 39.91337 -65.07399 4.41775 1.000 75.34230 285 GLU A N 1
ATOM 1522 C CA . GLU A 1 200 ? 39.00050 -65.11128 5.54846 1.000 86.85502 285 GLU A CA 1
ATOM 1523 C C . GLU A 1 200 ? 39.77124 -65.24683 6.85565 1.000 77.65060 285 GLU A C 1
ATOM 1524 O O . GLU A 1 200 ? 40.84208 -65.85762 6.91356 1.000 81.19008 285 GLU A O 1
ATOM 1530 N N . ASP A 1 201 ? 39.21173 -64.65962 7.91593 1.000 81.56078 286 ASP A N 1
ATOM 1531 C CA . ASP A 1 201 ? 39.79979 -64.81429 9.24206 1.000 81.63261 286 ASP A CA 1
ATOM 1532 C C . ASP A 1 201 ? 39.83457 -66.27532 9.66740 1.000 73.15075 286 ASP A C 1
ATOM 1533 O O . ASP A 1 201 ? 40.70808 -66.67439 10.44404 1.000 71.96165 286 ASP A O 1
ATOM 1538 N N . SER A 1 202 ? 38.89666 -67.08259 9.16611 1.000 81.08912 287 SER A N 1
ATOM 1539 C CA . SER A 1 202 ? 38.89030 -68.51238 9.45672 1.000 77.98018 287 SER A CA 1
ATOM 1540 C C . SER A 1 202 ? 40.23923 -69.14847 9.13674 1.000 89.38949 287 SER A C 1
ATOM 1541 O O . SER A 1 202 ? 40.82200 -69.85383 9.96860 1.000 78.55803 287 SER A O 1
ATOM 1544 N N . HIS A 1 203 ? 40.75885 -68.89442 7.93324 1.000 81.30716 288 HIS A N 1
ATOM 1545 C CA . HIS A 1 203 ? 42.03115 -69.48238 7.53087 1.000 71.50538 288 HIS A CA 1
ATOM 1546 C C . HIS A 1 203 ? 43.22100 -68.80199 8.19645 1.000 76.59768 288 HIS A C 1
ATOM 1547 O O . HIS A 1 203 ? 44.21702 -69.46945 8.49908 1.000 67.11892 288 HIS A O 1
ATOM 1554 N N . LEU A 1 204 ? 43.14396 -67.48818 8.42886 1.000 62.88057 289 LEU A N 1
ATOM 1555 C CA . LEU A 1 204 ? 44.27947 -66.77942 9.01102 1.000 62.79822 289 LEU A CA 1
ATOM 1556 C C . LEU A 1 204 ? 44.46515 -67.13760 10.47980 1.000 70.59032 289 LEU A C 1
ATOM 1557 O O . LEU A 1 204 ? 45.60135 -67.23463 10.95912 1.000 69.64519 289 LEU A O 1
ATOM 1562 N N . GLU A 1 205 ? 43.36349 -67.33149 11.21154 1.000 82.94398 290 GLU A N 1
ATOM 1563 C CA . GLU A 1 205 ? 43.46960 -67.73983 12.60942 1.000 71.97636 290 GLU A CA 1
ATOM 1564 C C . GLU A 1 205 ? 44.14969 -69.09677 12.73379 1.000 67.49261 290 GLU A C 1
ATOM 1565 O O . GLU A 1 205 ? 44.99614 -69.29620 13.61265 1.000 67.20746 290 GLU A O 1
ATOM 1571 N N . GLN A 1 206 ? 43.79812 -70.04023 11.85423 1.000 68.29791 291 GLN A N 1
ATOM 1572 C CA . GLN A 1 206 ? 44.37974 -71.37737 11.92448 1.000 74.26232 291 GLN A CA 1
ATOM 1573 C C . GLN A 1 206 ? 45.88795 -71.34928 11.70954 1.000 78.04415 291 GLN A C 1
ATOM 1574 O O . GLN A 1 206 ? 46.61486 -72.15068 12.30851 1.000 74.84925 291 GLN A O 1
ATOM 1580 N N . ILE A 1 207 ? 46.37684 -70.43750 10.86676 1.000 76.51470 292 ILE A N 1
ATOM 1581 C CA . ILE A 1 207 ? 47.81223 -70.35387 10.61584 1.000 72.34652 292 ILE A CA 1
ATOM 1582 C C . ILE A 1 207 ? 48.54069 -69.84681 11.85445 1.000 66.44312 292 ILE A C 1
ATOM 1583 O O . ILE A 1 207 ? 49.52671 -70.44516 12.30093 1.000 60.19353 292 ILE A O 1
ATOM 1588 N N . VAL A 1 208 ? 48.07001 -68.73282 12.42399 1.000 63.07662 293 VAL A N 1
ATOM 1589 C CA . VAL A 1 208 ? 48.66520 -68.21441 13.65416 1.000 65.39713 293 VAL A CA 1
ATOM 1590 C C . VAL A 1 208 ? 48.63263 -69.27653 14.74572 1.000 69.21568 293 VAL A C 1
ATOM 1591 O O . VAL A 1 208 ? 49.56533 -69.39526 15.55006 1.000 67.28521 293 VAL A O 1
ATOM 1595 N N . ARG A 1 209 ? 47.56908 -70.08056 14.77424 1.000 67.19634 294 ARG A N 1
ATOM 1596 C CA . ARG A 1 209 ? 47.49114 -71.18260 15.72619 1.000 70.61984 294 ARG A CA 1
ATOM 1597 C C . ARG A 1 209 ? 48.60292 -72.19792 15.48518 1.000 70.18907 294 ARG A C 1
ATOM 1598 O O . ARG A 1 209 ? 49.27791 -72.63162 16.42604 1.000 77.57546 294 ARG A O 1
ATOM 1606 N N . LEU A 1 210 ? 48.80861 -72.58950 14.22382 1.000 70.69293 295 LEU A N 1
ATOM 1607 C CA . LEU A 1 210 ? 49.86453 -73.54722 13.90807 1.000 66.74781 295 LEU A CA 1
ATOM 1608 C C . LEU A 1 210 ? 51.24586 -72.99447 14.23477 1.000 69.87658 295 LEU A C 1
ATOM 1609 O O . LEU A 1 210 ? 52.15986 -73.76200 14.55977 1.000 60.59133 295 LEU A O 1
ATOM 1614 N N . ILE A 1 211 ? 51.41839 -71.67335 14.15393 1.000 61.90660 296 ILE A N 1
ATOM 1615 C CA . ILE A 1 211 ? 52.69993 -71.06910 14.50266 1.000 58.40669 296 ILE A CA 1
ATOM 1616 C C . ILE A 1 211 ? 52.98238 -71.23491 15.99005 1.000 68.72067 296 ILE A C 1
ATOM 1617 O O . ILE A 1 211 ? 54.09748 -71.59496 16.38744 1.000 78.94623 296 ILE A O 1
ATOM 1622 N N . SER A 1 212 ? 51.97774 -70.98461 16.83511 1.000 71.52462 297 SER A N 1
ATOM 1623 C CA . SER A 1 212 ? 52.17943 -71.07362 18.27835 1.000 74.15549 297 SER A CA 1
ATOM 1624 C C . SER A 1 212 ? 52.40364 -72.50967 18.73428 1.000 58.92000 297 SER A C 1
ATOM 1625 O O . SER A 1 212 ? 53.03994 -72.73576 19.76936 1.000 70.85128 297 SER A O 1
ATOM 1628 N N . GLU A 1 213 ? 51.90463 -73.48613 17.97998 1.000 71.77185 298 GLU A N 1
ATOM 1629 C CA . GLU A 1 213 ? 52.06953 -74.89039 18.32832 1.000 66.90282 298 GLU A CA 1
ATOM 1630 C C . GLU A 1 213 ? 53.34220 -75.50707 17.76481 1.000 77.09625 298 GLU A C 1
ATOM 1631 O O . GLU A 1 213 ? 53.65021 -76.65773 18.09373 1.000 64.09772 298 GLU A O 1
ATOM 1637 N N . SER A 1 214 ? 54.07935 -74.78572 16.92793 1.000 79.47223 299 SER A N 1
ATOM 1638 C CA . SER A 1 214 ? 55.27792 -75.31424 16.29679 1.000 81.60297 299 SER A CA 1
ATOM 1639 C C . SER A 1 214 ? 56.51868 -74.90119 17.07872 1.000 73.01137 299 SER A C 1
ATOM 1640 O O . SER A 1 214 ? 56.52364 -73.89419 17.79184 1.000 67.78175 299 SER A O 1
ATOM 1643 N N . LYS A 1 215 ? 57.57896 -75.69641 16.93566 1.000 75.51140 300 LYS A N 1
ATOM 1644 C CA . LYS A 1 215 ? 58.85627 -75.38735 17.55830 1.000 81.32953 300 LYS A CA 1
ATOM 1645 C C . LYS A 1 215 ? 59.97540 -75.12120 16.56230 1.000 78.35277 300 LYS A C 1
ATOM 1646 O O . LYS A 1 215 ? 60.97544 -74.50218 16.93831 1.000 79.31400 300 LYS A O 1
ATOM 1652 N N . LYS A 1 216 ? 59.83184 -75.55461 15.31025 1.000 79.34586 301 LYS A N 1
ATOM 1653 C CA . LYS A 1 216 ? 60.84650 -75.35448 14.27413 1.000 82.41406 301 LYS A CA 1
ATOM 1654 C C . LYS A 1 216 ? 60.19745 -74.77769 13.01825 1.000 78.38259 301 LYS A C 1
ATOM 1655 O O . LYS A 1 216 ? 60.11142 -75.45114 11.98378 1.000 66.18735 301 LYS A O 1
ATOM 1661 N N . PRO A 1 217 ? 59.72941 -73.52814 13.07084 1.000 65.30997 302 PRO A N 1
ATOM 1662 C CA . PRO A 1 217 ? 59.08942 -72.93386 11.89209 1.000 70.79212 302 PRO A CA 1
ATOM 1663 C C . PRO A 1 217 ? 60.09625 -72.27038 10.96485 1.000 72.15893 302 PRO A C 1
ATOM 1664 O O . PRO A 1 217 ? 61.06195 -71.63520 11.39464 1.000 60.52830 302 PRO A O 1
ATOM 1668 N N . VAL A 1 218 ? 59.86278 -72.42347 9.66415 1.000 61.42792 303 VAL A N 1
ATOM 1669 C CA . VAL A 1 218 ? 60.71300 -71.82402 8.64278 1.000 59.60378 303 VAL A CA 1
ATOM 1670 C C . VAL A 1 218 ? 59.83180 -71.09843 7.63787 1.000 61.93482 303 VAL A C 1
ATOM 1671 O O . VAL A 1 218 ? 58.88976 -71.68498 7.09219 1.000 50.57791 303 VAL A O 1
ATOM 1675 N N . LEU A 1 219 ? 60.13435 -69.82600 7.40024 1.000 52.75241 304 LEU A N 1
ATOM 1676 C CA . LEU A 1 219 ? 59.51135 -69.09192 6.31093 1.000 54.04984 304 LEU A CA 1
ATOM 1677 C C . LEU A 1 219 ? 60.18873 -69.44682 4.99140 1.000 60.39722 304 LEU A C 1
ATOM 1678 O O . LEU A 1 219 ? 61.41757 -69.52956 4.90681 1.000 52.44674 304 LEU A O 1
ATOM 1683 N N . TYR A 1 220 ? 59.37090 -69.66499 3.96197 1.000 57.73195 305 TYR A N 1
ATOM 1684 C CA . TYR A 1 220 ? 59.80596 -70.10697 2.63482 1.000 47.25317 305 TYR A CA 1
ATOM 1685 C C . TYR A 1 220 ? 59.16082 -69.13350 1.65094 1.000 59.86420 305 TYR A C 1
ATOM 1686 O O . TYR A 1 220 ? 58.02288 -69.33898 1.21947 1.000 49.72347 305 TYR A O 1
ATOM 1695 N N . VAL A 1 221 ? 59.88677 -68.06752 1.31129 1.000 50.87703 306 VAL A N 1
ATOM 1696 C CA . VAL A 1 221 ? 59.32813 -66.93550 0.58171 1.000 46.94673 306 VAL A CA 1
ATOM 1697 C C . VAL A 1 221 ? 59.89670 -66.90436 -0.82974 1.000 56.45174 306 VAL A C 1
ATOM 1698 O O . VAL A 1 221 ? 61.05352 -67.27070 -1.07068 1.000 49.15398 306 VAL A O 1
ATOM 1702 N N . GLY A 1 222 ? 59.06794 -66.45560 -1.77073 1.000 45.38684 307 GLY A N 1
ATOM 1703 C CA . GLY A 1 222 ? 59.45965 -66.44045 -3.16356 1.000 43.09947 307 GLY A CA 1
ATOM 1704 C C . GLY A 1 222 ? 59.01325 -65.21566 -3.93161 1.000 49.75195 307 GLY A C 1
ATOM 1705 O O . GLY A 1 222 ? 58.75578 -64.16143 -3.34115 1.000 46.37541 307 GLY A O 1
ATOM 1706 N N . GLY A 1 223 ? 58.92088 -65.34605 -5.25780 1.000 44.20778 308 GLY A N 1
ATOM 1707 C CA . GLY A 1 223 ? 58.59433 -64.21046 -6.10291 1.000 38.61573 308 GLY A CA 1
ATOM 1708 C C . GLY A 1 223 ? 57.23604 -63.59901 -5.82903 1.000 50.10508 308 GLY A C 1
ATOM 1709 O O . GLY A 1 223 ? 56.99963 -62.44491 -6.20069 1.000 50.96141 308 GLY A O 1
ATOM 1710 N N . GLY A 1 224 ? 56.33503 -64.34166 -5.18628 1.000 49.56925 309 GLY A N 1
ATOM 1711 C CA . GLY A 1 224 ? 55.02623 -63.79905 -4.86750 1.000 51.83962 309 GLY A CA 1
ATOM 1712 C C . GLY A 1 224 ? 55.02598 -62.74618 -3.77743 1.000 54.14301 309 GLY A C 1
ATOM 1713 O O . GLY A 1 224 ? 53.98538 -62.11817 -3.55252 1.000 51.34837 309 GLY A O 1
ATOM 1714 N N . CYS A 1 225 ? 56.15863 -62.53287 -3.10752 1.000 45.67376 310 CYS A N 1
ATOM 1715 C CA . CYS A 1 225 ? 56.25464 -61.59317 -1.99906 1.000 50.88428 310 CYS A CA 1
ATOM 1716 C C . CYS A 1 225 ? 56.88060 -60.26192 -2.39611 1.000 50.01012 310 CYS A C 1
ATOM 1717 O O . CYS A 1 225 ? 57.15159 -59.43551 -1.51814 1.000 51.54344 310 CYS A O 1
ATOM 1720 N N . LEU A 1 226 ? 57.10874 -60.02967 -3.69251 1.000 49.55379 311 LEU A N 1
ATOM 1721 C CA . LEU A 1 226 ? 57.83881 -58.83919 -4.12260 1.000 55.33836 311 LEU A CA 1
ATOM 1722 C C . LEU A 1 226 ? 57.13045 -57.54304 -3.74805 1.000 56.29327 311 LEU A C 1
ATOM 1723 O O . LEU A 1 226 ? 57.77722 -56.49085 -3.69905 1.000 56.15810 311 LEU A O 1
ATOM 1728 N N . ASN A 1 227 ? 55.82553 -57.58742 -3.48317 1.000 51.67686 312 ASN A N 1
ATOM 1729 C CA . ASN A 1 227 ? 55.07616 -56.40459 -3.07932 1.000 56.17241 312 ASN A CA 1
ATOM 1730 C C . ASN A 1 227 ? 54.68695 -56.43551 -1.60781 1.000 55.93547 312 ASN A C 1
ATOM 1731 O O . ASN A 1 227 ? 53.86801 -55.61948 -1.17539 1.000 55.37970 312 ASN A O 1
ATOM 1736 N N . SER A 1 228 ? 55.25547 -57.35381 -0.82945 1.000 51.16024 313 SER A N 1
ATOM 1737 C CA . SER A 1 228 ? 54.90408 -57.53106 0.57277 1.000 53.99954 313 SER A CA 1
ATOM 1738 C C . SER A 1 228 ? 56.11661 -57.34579 1.47858 1.000 59.24154 313 SER A C 1
ATOM 1739 O O . SER A 1 228 ? 56.20717 -57.96755 2.53827 1.000 59.28968 313 SER A O 1
ATOM 1742 N N . SER A 1 229 ? 57.05418 -56.48886 1.06712 1.000 55.53819 314 SER A N 1
ATOM 1743 C CA . SER A 1 229 ? 58.28203 -56.29206 1.83319 1.000 63.11324 314 SER A CA 1
ATOM 1744 C C . SER A 1 229 ? 57.98207 -55.80316 3.24724 1.000 66.32807 314 SER A C 1
ATOM 1745 O O . SER A 1 229 ? 58.52330 -56.32902 4.22856 1.000 54.72237 314 SER A O 1
ATOM 1748 N N . ASP A 1 230 ? 57.11521 -54.79596 3.37077 1.000 55.83439 315 ASP A N 1
ATOM 1749 C CA . ASP A 1 230 ? 56.79280 -54.25250 4.68618 1.000 53.82498 315 ASP A CA 1
ATOM 1750 C C . ASP A 1 230 ? 56.00882 -55.25733 5.52118 1.000 56.90582 315 ASP A C 1
ATOM 1751 O O . ASP A 1 230 ? 56.30595 -55.46169 6.70382 1.000 57.75439 315 ASP A O 1
ATOM 1756 N N . GLU A 1 231 ? 55.00528 -55.89991 4.91886 1.000 57.15691 316 GLU A N 1
ATOM 1757 C CA . GLU A 1 231 ? 54.18290 -56.85030 5.66158 1.000 51.00400 316 GLU A CA 1
ATOM 1758 C C . GLU A 1 231 ? 54.99976 -58.05356 6.11440 1.000 62.03032 316 GLU A C 1
ATOM 1759 O O . GLU A 1 231 ? 54.86703 -58.50777 7.25752 1.000 63.09368 316 GLU A O 1
ATOM 1765 N N . LEU A 1 232 ? 55.85005 -58.58548 5.23153 1.000 60.59156 317 LEU A N 1
ATOM 1766 C CA . LEU A 1 232 ? 56.69460 -59.71324 5.61191 1.000 61.67080 317 LEU A CA 1
ATOM 1767 C C . LEU A 1 232 ? 57.65902 -59.32557 6.72532 1.000 66.11169 317 LEU A C 1
ATOM 1768 O O . LEU A 1 232 ? 57.88516 -60.10455 7.65827 1.000 59.34390 317 LEU A O 1
ATOM 1773 N N . GLY A 1 233 ? 58.23447 -58.12297 6.64697 1.000 61.00929 318 GLY A N 1
ATOM 1774 C CA . GLY A 1 233 ? 59.13231 -57.67708 7.69967 1.000 62.45760 318 GLY A CA 1
ATOM 1775 C C . GLY A 1 233 ? 58.43544 -57.55458 9.04067 1.000 68.60242 318 GLY A C 1
ATOM 1776 O O . GLY A 1 233 ? 58.96648 -57.98020 10.06967 1.000 61.06842 318 GLY A O 1
ATOM 1777 N N . ARG A 1 234 ? 57.23281 -56.97527 9.04505 1.000 62.04031 319 ARG A N 1
ATOM 1778 C CA . ARG A 1 234 ? 56.44068 -56.90862 10.26853 1.000 67.49529 319 ARG A CA 1
ATOM 1779 C C . ARG A 1 234 ? 56.08586 -58.30382 10.77156 1.000 66.60342 319 ARG A C 1
ATOM 1780 O O . ARG A 1 234 ? 56.07920 -58.55435 11.98256 1.000 69.59004 319 ARG A O 1
ATOM 1788 N N . PHE A 1 235 ? 55.79736 -59.22772 9.85189 1.000 65.98154 320 PHE A N 1
ATOM 1789 C CA . PHE A 1 235 ? 55.47095 -60.59628 10.24018 1.000 57.04448 320 PHE A CA 1
ATOM 1790 C C . PHE A 1 235 ? 56.64972 -61.27208 10.93065 1.000 67.86947 320 PHE A C 1
ATOM 1791 O O . PHE A 1 235 ? 56.46473 -62.04875 11.87546 1.000 66.41514 320 PHE A O 1
ATOM 1799 N N . VAL A 1 236 ? 57.87158 -60.99118 10.47194 1.000 64.32790 321 VAL A N 1
ATOM 1800 C CA . VAL A 1 236 ? 59.04493 -61.60832 11.08154 1.000 70.75419 321 VAL A CA 1
ATOM 1801 C C . VAL A 1 236 ? 59.31269 -61.01416 12.46077 1.000 70.66851 321 VAL A C 1
ATOM 1802 O O . VAL A 1 236 ? 59.76210 -61.72184 13.37171 1.000 64.49314 321 VAL A O 1
ATOM 1806 N N . GLU A 1 237 ? 59.03788 -59.71963 12.64535 1.000 66.22907 322 GLU A N 1
ATOM 1807 C CA . GLU A 1 237 ? 59.16433 -59.11680 13.96957 1.000 75.11469 322 GLU A CA 1
ATOM 1808 C C . GLU A 1 237 ? 58.24523 -59.80332 14.97253 1.000 69.75202 322 GLU A C 1
ATOM 1809 O O . GLU A 1 237 ? 58.65532 -60.12174 16.09413 1.000 85.36217 322 GLU A O 1
ATOM 1815 N N . LEU A 1 238 ? 56.99361 -60.04708 14.57845 1.000 68.21838 323 LEU A N 1
ATOM 1816 C CA . LEU A 1 238 ? 56.00209 -60.57510 15.50592 1.000 57.37354 323 LEU A CA 1
ATOM 1817 C C . LEU A 1 238 ? 56.18657 -62.06104 15.78790 1.000 63.02704 323 LEU A C 1
ATOM 1818 O O . LEU A 1 238 ? 55.66568 -62.55417 16.79436 1.000 80.87145 323 LEU A O 1
ATOM 1823 N N . THR A 1 239 ? 56.90692 -62.78515 14.93637 1.000 63.22216 324 THR A N 1
ATOM 1824 C CA . THR A 1 239 ? 57.05892 -64.22433 15.10061 1.000 63.50452 324 THR A CA 1
ATOM 1825 C C . THR A 1 239 ? 58.48917 -64.67265 15.35060 1.000 71.87739 324 THR A C 1
ATOM 1826 O O . THR A 1 239 ? 58.68705 -65.70898 15.98916 1.000 62.56385 324 THR A O 1
ATOM 1830 N N . GLY A 1 240 ? 59.48523 -63.93590 14.86365 1.000 69.98377 325 GLY A N 1
ATOM 1831 C CA . GLY A 1 240 ? 60.86203 -64.37741 14.99778 1.000 57.25973 325 GLY A CA 1
ATOM 1832 C C . GLY A 1 240 ? 61.17405 -65.64136 14.22966 1.000 69.62624 325 GLY A C 1
ATOM 1833 O O . GLY A 1 240 ? 62.05798 -66.40584 14.63296 1.000 73.13495 325 GLY A O 1
ATOM 1834 N N . ILE A 1 241 ? 60.46803 -65.88463 13.13003 1.000 69.49260 326 ILE A N 1
ATOM 1835 C CA . ILE A 1 241 ? 60.66396 -67.08375 12.31921 1.000 68.51176 326 ILE A CA 1
ATOM 1836 C C . ILE A 1 241 ? 61.75923 -66.81411 11.29208 1.000 56.48832 326 ILE A C 1
ATOM 1837 O O . ILE A 1 241 ? 61.74814 -65.76015 10.63974 1.000 62.40396 326 ILE A O 1
ATOM 1842 N N . PRO A 1 242 ? 62.72778 -67.71354 11.12803 1.000 56.54122 327 PRO A N 1
ATOM 1843 C CA . PRO A 1 242 ? 63.78943 -67.47905 10.14296 1.000 73.31744 327 PRO A CA 1
ATOM 1844 C C . PRO A 1 242 ? 63.26146 -67.57931 8.71931 1.000 63.06329 327 PRO A C 1
ATOM 1845 O O . PRO A 1 242 ? 62.32496 -68.32789 8.42788 1.000 56.76795 327 PRO A O 1
ATOM 1849 N N . VAL A 1 243 ? 63.88488 -66.81417 7.82526 1.000 56.59627 328 VAL A N 1
ATOM 1850 C CA . VAL A 1 243 ? 63.38736 -66.61172 6.46724 1.000 61.83950 328 VAL A CA 1
ATOM 1851 C C . VAL A 1 243 ? 64.34461 -67.26257 5.47701 1.000 52.83421 328 VAL A C 1
ATOM 1852 O O . VAL A 1 243 ? 65.50994 -66.86036 5.36949 1.000 57.67893 328 VAL A O 1
ATOM 1856 N N . ALA A 1 244 ? 63.84973 -68.26164 4.75218 1.000 57.00501 329 ALA A N 1
ATOM 1857 C CA . ALA A 1 244 ? 64.54139 -68.83156 3.60405 1.000 59.02912 329 ALA A CA 1
ATOM 1858 C C . ALA A 1 244 ? 63.86047 -68.35339 2.32677 1.000 56.21654 329 ALA A C 1
ATOM 1859 O O . ALA A 1 244 ? 62.62898 -68.33208 2.23860 1.000 61.86523 329 ALA A O 1
ATOM 1861 N N . SER A 1 245 ? 64.66271 -67.96422 1.34031 1.000 55.16256 330 SER A N 1
ATOM 1862 C CA . SER A 1 245 ? 64.15743 -67.30868 0.14369 1.000 55.39173 330 SER A CA 1
ATOM 1863 C C . SER A 1 245 ? 64.52892 -68.09717 -1.10557 1.000 52.32068 330 SER A C 1
ATOM 1864 O O . SER A 1 245 ? 65.58960 -68.72427 -1.16995 1.000 52.36013 330 SER A O 1
ATOM 1867 N N . THR A 1 246 ? 63.64167 -68.06569 -2.09991 1.000 49.87529 331 THR A N 1
ATOM 1868 C CA . THR A 1 246 ? 63.97503 -68.61654 -3.40354 1.000 42.26793 331 THR A CA 1
ATOM 1869 C C . THR A 1 246 ? 64.80193 -67.61507 -4.20473 1.000 48.91907 331 THR A C 1
ATOM 1870 O O . THR A 1 246 ? 64.98325 -66.45760 -3.81531 1.000 49.02724 331 THR A O 1
ATOM 1874 N N . LEU A 1 247 ? 65.29869 -68.08101 -5.35283 1.000 47.92615 332 LEU A N 1
ATOM 1875 C CA . LEU A 1 247 ? 65.98676 -67.19460 -6.28587 1.000 43.44622 332 LEU A CA 1
ATOM 1876 C C . LEU A 1 247 ? 65.10943 -66.00349 -6.65387 1.000 49.88745 332 LEU A C 1
ATOM 1877 O O . LEU A 1 247 ? 65.58168 -64.86154 -6.69190 1.000 46.64253 332 LEU A O 1
ATOM 1882 N N . MET A 1 248 ? 63.82220 -66.24977 -6.91620 1.000 43.56374 333 MET A N 1
ATOM 1883 C CA . MET A 1 248 ? 62.91965 -65.17409 -7.30959 1.000 39.73658 333 MET A CA 1
ATOM 1884 C C . MET A 1 248 ? 62.53053 -64.27881 -6.13893 1.000 49.76592 333 MET A C 1
ATOM 1885 O O . MET A 1 248 ? 62.16361 -63.11939 -6.35698 1.000 46.23105 333 MET A O 1
ATOM 1890 N N . GLY A 1 249 ? 62.59873 -64.78222 -4.90823 1.000 44.58038 334 GLY A N 1
ATOM 1891 C CA . GLY A 1 249 ? 62.19693 -63.99654 -3.76090 1.000 49.20682 334 GLY A CA 1
ATOM 1892 C C . GLY A 1 249 ? 63.26383 -63.12422 -3.14182 1.000 55.76702 334 GLY A C 1
ATOM 1893 O O . GLY A 1 249 ? 62.94890 -62.35363 -2.23084 1.000 49.45437 334 GLY A O 1
ATOM 1894 N N . LEU A 1 250 ? 64.50693 -63.21678 -3.62025 1.000 51.69961 335 LEU A N 1
ATOM 1895 C CA . LEU A 1 250 ? 65.63191 -62.51938 -3.00219 1.000 56.69537 335 LEU A CA 1
ATOM 1896 C C . LEU A 1 250 ? 65.34144 -61.03656 -2.81577 1.000 52.44147 335 LEU A C 1
ATOM 1897 O O . LEU A 1 250 ? 64.96385 -60.33671 -3.75910 1.000 49.47046 335 LEU A O 1
ATOM 1902 N N . GLY A 1 251 ? 65.52567 -60.56188 -1.58753 1.000 52.01929 336 GLY A N 1
ATOM 1903 C CA . GLY A 1 251 ? 65.32047 -59.17137 -1.25892 1.000 57.84986 336 GLY A CA 1
ATOM 1904 C C . GLY A 1 251 ? 63.97185 -58.85423 -0.65327 1.000 55.59419 336 GLY A C 1
ATOM 1905 O O . GLY A 1 251 ? 63.80875 -57.76105 -0.09702 1.000 55.81330 336 GLY A O 1
ATOM 1906 N N . SER A 1 252 ? 62.99774 -59.76274 -0.76099 1.000 55.81646 337 SER A N 1
ATOM 1907 C CA . SER A 1 252 ? 61.72278 -59.56402 -0.07802 1.000 61.42405 337 SER A CA 1
ATOM 1908 C C . SER A 1 252 ? 61.94738 -59.36634 1.41373 1.000 57.36745 337 SER A C 1
ATOM 1909 O O . SER A 1 252 ? 61.41653 -58.42770 2.01857 1.000 57.75282 337 SER A O 1
ATOM 1912 N N . TYR A 1 253 ? 62.74503 -60.24225 2.01769 1.000 63.80832 338 TYR A N 1
ATOM 1913 C CA . TYR A 1 253 ? 63.32172 -60.03766 3.33129 1.000 60.70388 338 TYR A CA 1
ATOM 1914 C C . TYR A 1 253 ? 64.79738 -59.71470 3.16645 1.000 60.42300 338 TYR A C 1
ATOM 1915 O O . TYR A 1 253 ? 65.48590 -60.40460 2.40255 1.000 59.75542 338 TYR A O 1
ATOM 1924 N N . PRO A 1 254 ? 65.32051 -58.67493 3.83695 1.000 71.85590 339 PRO A N 1
ATOM 1925 C CA . PRO A 1 254 ? 66.71600 -58.24120 3.67145 1.000 63.66052 339 PRO A CA 1
ATOM 1926 C C . PRO A 1 254 ? 67.72980 -59.35645 3.92518 1.000 65.85131 339 PRO A C 1
ATOM 1927 O O . PRO A 1 254 ? 67.62942 -60.06523 4.92647 1.000 68.26025 339 PRO A O 1
ATOM 1939 N N . ASP A 1 256 ? 71.01375 -59.12849 4.52433 1.000 68.21942 341 ASP A N 1
ATOM 1940 C CA . ASP A 1 256 ? 71.97968 -58.81705 5.57373 1.000 87.50618 341 ASP A CA 1
ATOM 1941 C C . ASP A 1 256 ? 71.29814 -58.70295 6.93259 1.000 82.95948 341 ASP A C 1
ATOM 1942 O O . ASP A 1 256 ? 71.68841 -57.88754 7.76671 1.000 93.88479 341 ASP A O 1
ATOM 1947 N N . ASP A 1 257 ? 70.28089 -59.52941 7.14899 1.000 80.47638 342 ASP A N 1
ATOM 1948 C CA . ASP A 1 257 ? 69.49339 -59.51057 8.36942 1.000 62.50793 342 ASP A CA 1
ATOM 1949 C C . ASP A 1 257 ? 69.79956 -60.74160 9.21344 1.000 70.35572 342 ASP A C 1
ATOM 1950 O O . ASP A 1 257 ? 70.23398 -61.78188 8.71100 1.000 77.58211 342 ASP A O 1
ATOM 1955 N N . GLU A 1 258 ? 69.55581 -60.60243 10.51777 1.000 78.38250 343 GLU A N 1
ATOM 1956 C CA . GLU A 1 258 ? 69.93177 -61.64051 11.47175 1.000 79.26283 343 GLU A CA 1
ATOM 1957 C C . GLU A 1 258 ? 69.11030 -62.91022 11.27640 1.000 75.15124 343 GLU A C 1
ATOM 1958 O O . GLU A 1 258 ? 69.62604 -64.02123 11.44733 1.000 73.52429 343 GLU A O 1
ATOM 1964 N N . LEU A 1 259 ? 67.83502 -62.77094 10.92284 1.000 63.56256 344 LEU A N 1
ATOM 1965 C CA . LEU A 1 259 ? 66.95627 -63.91832 10.73679 1.000 68.42695 344 LEU A CA 1
ATOM 1966 C C . LEU A 1 259 ? 67.00951 -64.49138 9.32594 1.000 69.03970 344 LEU A C 1
ATOM 1967 O O . LEU A 1 259 ? 66.28440 -65.44867 9.03514 1.000 60.33959 344 LEU A O 1
ATOM 1972 N N . SER A 1 260 ? 67.85128 -63.94333 8.45284 1.000 60.34640 345 SER A N 1
ATOM 1973 C CA . SER A 1 260 ? 67.89795 -64.36622 7.05868 1.000 61.44518 345 SER A CA 1
ATOM 1974 C C . SER A 1 260 ? 68.71155 -65.64940 6.92248 1.000 60.90038 345 SER A C 1
ATOM 1975 O O . SER A 1 260 ? 69.90181 -65.67647 7.25404 1.000 68.84005 345 SER A O 1
ATOM 1978 N N . LEU A 1 261 ? 68.06681 -66.71153 6.44225 1.000 56.26733 346 LEU A N 1
ATOM 1979 C CA . LEU A 1 261 ? 68.74780 -67.94179 6.06280 1.000 47.31604 346 LEU A CA 1
ATOM 1980 C C . LEU A 1 261 ? 69.28255 -67.89434 4.63813 1.000 58.10859 346 LEU A C 1
ATOM 1981 O O . LEU A 1 261 ? 69.87905 -68.87745 4.18099 1.000 54.34495 346 LEU A O 1
ATOM 1986 N N . HIS A 1 262 ? 69.06816 -66.78161 3.93197 1.000 53.63759 347 HIS A N 1
ATOM 1987 C CA . HIS A 1 262 ? 69.45057 -66.62122 2.53389 1.000 64.56286 347 HIS A CA 1
ATOM 1988 C C . HIS A 1 262 ? 68.76186 -67.66643 1.66142 1.000 56.05038 347 HIS A C 1
ATOM 1989 O O . HIS A 1 262 ? 67.70584 -68.18892 2.03285 1.000 56.79377 347 HIS A O 1
ATOM 1996 N N . MET A 1 263 ? 69.33555 -67.97064 0.50110 1.000 50.26031 348 MET A N 1
ATOM 1997 C CA . MET A 1 263 ? 68.64571 -68.78701 -0.48777 1.000 49.39721 348 MET A CA 1
ATOM 1998 C C . MET A 1 263 ? 68.66856 -70.26143 -0.10623 1.000 49.90060 348 MET A C 1
ATOM 1999 O O . MET A 1 263 ? 69.64858 -70.75875 0.45469 1.000 49.51581 348 MET A O 1
ATOM 2004 N N . LEU A 1 264 ? 67.57457 -70.95573 -0.40914 1.000 43.63699 349 LEU A N 1
ATOM 2005 C CA . LEU A 1 264 ? 67.49542 -72.40474 -0.30139 1.000 46.63115 349 LEU A CA 1
ATOM 2006 C C . LEU A 1 264 ? 67.49246 -73.02017 -1.69589 1.000 43.77638 349 LEU A C 1
ATOM 2007 O O . LEU A 1 264 ? 67.34443 -72.32793 -2.70705 1.000 46.48391 349 LEU A O 1
ATOM 2012 N N . GLY A 1 265 ? 67.66687 -74.33322 -1.74396 1.000 44.53209 350 GLY A N 1
ATOM 2013 C CA . GLY A 1 265 ? 67.54232 -75.07786 -2.97789 1.000 42.77900 350 GLY A CA 1
ATOM 2014 C C . GLY A 1 265 ? 68.84201 -75.71745 -3.42868 1.000 53.84448 350 GLY A C 1
ATOM 2015 O O . GLY A 1 265 ? 69.76694 -75.95309 -2.64489 1.000 52.75533 350 GLY A O 1
ATOM 2016 N N . MET A 1 266 ? 68.90267 -75.99732 -4.73650 1.000 51.17748 351 MET A N 1
ATOM 2017 C CA . MET A 1 266 ? 70.03218 -76.71879 -5.31922 1.000 55.67822 351 MET A CA 1
ATOM 2018 C C . MET A 1 266 ? 71.36340 -76.05661 -4.98709 1.000 58.41671 351 MET A C 1
ATOM 2019 O O . MET A 1 266 ? 72.33687 -76.73879 -4.65132 1.000 49.08837 351 MET A O 1
ATOM 2024 N N . HIS A 1 267 ? 71.42580 -74.72993 -5.07045 1.000 46.57569 352 HIS A N 1
ATOM 2025 C CA . HIS A 1 267 ? 72.61124 -73.97958 -4.67749 1.000 44.31643 352 HIS A CA 1
ATOM 2026 C C . HIS A 1 267 ? 72.31131 -73.06809 -3.49363 1.000 47.00206 352 HIS A C 1
ATOM 2027 O O . HIS A 1 267 ? 72.94371 -72.02328 -3.32530 1.000 50.60058 352 HIS A O 1
ATOM 2034 N N . GLY A 1 268 ? 71.33566 -73.45083 -2.67023 1.000 49.53792 353 GLY A N 1
ATOM 2035 C CA . GLY A 1 268 ? 71.07353 -72.71729 -1.45411 1.000 57.02715 353 GLY A CA 1
ATOM 2036 C C . GLY A 1 268 ? 72.07259 -73.04376 -0.36138 1.000 50.38713 353 GLY A C 1
ATOM 2037 O O . GLY A 1 268 ? 72.81595 -74.02167 -0.43830 1.000 45.42020 353 GLY A O 1
ATOM 2038 N N . THR A 1 269 ? 72.08941 -72.19766 0.66702 1.000 47.75032 354 THR A N 1
ATOM 2039 C CA . THR A 1 269 ? 73.00924 -72.39603 1.77953 1.000 51.21182 354 THR A CA 1
ATOM 2040 C C . THR A 1 269 ? 72.67771 -73.68492 2.52308 1.000 55.01023 354 THR A C 1
ATOM 2041 O O . THR A 1 269 ? 71.53201 -74.14499 2.53614 1.000 54.75719 354 THR A O 1
ATOM 2045 N N . VAL A 1 270 ? 73.70239 -74.27112 3.14809 1.000 60.32353 355 VAL A N 1
ATOM 2046 C CA . VAL A 1 270 ? 73.50089 -75.50539 3.90274 1.000 57.58518 355 VAL A CA 1
ATOM 2047 C C . VAL A 1 270 ? 72.48863 -75.28718 5.02005 1.000 62.77569 355 VAL A C 1
ATOM 2048 O O . VAL A 1 270 ? 71.63434 -76.14346 5.27873 1.000 57.04517 355 VAL A O 1
ATOM 2052 N N . TYR A 1 271 ? 72.54868 -74.12980 5.68326 1.000 50.46522 356 TYR A N 1
ATOM 2053 C CA . TYR A 1 271 ? 71.66982 -73.89793 6.82296 1.000 58.32420 356 TYR A CA 1
ATOM 2054 C C . TYR A 1 271 ? 70.23166 -73.60564 6.40752 1.000 65.82772 356 TYR A C 1
ATOM 2055 O O . TYR A 1 271 ? 69.30301 -73.95259 7.14637 1.000 62.02678 356 TYR A O 1
ATOM 2064 N N . ALA A 1 272 ? 70.01656 -72.98282 5.24597 1.000 67.30630 357 ALA A N 1
ATOM 2065 C CA . ALA A 1 272 ? 68.64991 -72.79525 4.76664 1.000 54.96378 357 ALA A CA 1
ATOM 2066 C C . ALA A 1 272 ? 68.00834 -74.13403 4.42514 1.000 56.96941 357 ALA A C 1
ATOM 2067 O O . ALA A 1 272 ? 66.87807 -74.41844 4.83957 1.000 54.31872 357 ALA A O 1
ATOM 2069 N N . ASN A 1 273 ? 68.72144 -74.97493 3.67238 1.000 52.89465 358 ASN A N 1
ATOM 2070 C CA . ASN A 1 273 ? 68.20183 -76.29926 3.35502 1.000 57.62418 358 ASN A CA 1
ATOM 2071 C C . ASN A 1 273 ? 68.08706 -77.17040 4.59948 1.000 63.31174 358 ASN A C 1
ATOM 2072 O O . ASN A 1 273 ? 67.19281 -78.02080 4.67723 1.000 65.58731 358 ASN A O 1
ATOM 2077 N N . TYR A 1 274 ? 68.97903 -76.97883 5.57453 1.000 63.48809 359 TYR A N 1
ATOM 2078 C CA . TYR A 1 274 ? 68.85579 -77.68447 6.84646 1.000 63.77900 359 TYR A CA 1
ATOM 2079 C C . TYR A 1 274 ? 67.56670 -77.29335 7.55644 1.000 64.99360 359 TYR A C 1
ATOM 2080 O O . TYR A 1 274 ? 66.80552 -78.15665 8.00933 1.000 57.34155 359 TYR A O 1
ATOM 2089 N N . ALA A 1 275 ? 67.30658 -75.98657 7.65503 1.000 51.41832 360 ALA A N 1
ATOM 2090 C CA . ALA A 1 275 ? 66.11238 -75.49938 8.33730 1.000 61.69532 360 ALA A CA 1
ATOM 2091 C C . ALA A 1 275 ? 64.84875 -76.12198 7.75806 1.000 65.41257 360 ALA A C 1
ATOM 2092 O O . ALA A 1 275 ? 63.99086 -76.61704 8.49705 1.000 63.51222 360 ALA A O 1
ATOM 2094 N N . VAL A 1 276 ? 64.72367 -76.11466 6.42954 1.000 57.58308 361 VAL A N 1
ATOM 2095 C CA . VAL A 1 276 ? 63.54640 -76.69608 5.79303 1.000 57.21508 361 VAL A CA 1
ATOM 2096 C C . VAL A 1 276 ? 63.50490 -78.20142 6.02161 1.000 58.92231 361 VAL A C 1
ATOM 2097 O O . VAL A 1 276 ? 62.43335 -78.78273 6.23383 1.000 64.79089 361 VAL A O 1
ATOM 2101 N N . GLU A 1 277 ? 64.66950 -78.85314 5.99471 1.000 61.78241 362 GLU A N 1
ATOM 2102 C CA . GLU A 1 277 ? 64.71483 -80.30377 6.14525 1.000 69.42304 362 GLU A CA 1
ATOM 2103 C C . GLU A 1 277 ? 64.16257 -80.74240 7.49662 1.000 69.24897 362 GLU A C 1
ATOM 2104 O O . GLU A 1 277 ? 63.43479 -81.73825 7.58358 1.000 69.57105 362 GLU A O 1
ATOM 2110 N N . HIS A 1 278 ? 64.48277 -80.00376 8.55856 1.000 62.94276 363 HIS A N 1
ATOM 2111 C CA . HIS A 1 278 ? 64.11412 -80.38138 9.91723 1.000 75.59295 363 HIS A CA 1
ATOM 2112 C C . HIS A 1 278 ? 62.98699 -79.53075 10.48854 1.000 76.93324 363 HIS A C 1
ATOM 2113 O O . HIS A 1 278 ? 62.70968 -79.61683 11.68865 1.000 72.01925 363 HIS A O 1
ATOM 2120 N N . SER A 1 279 ? 62.33210 -78.71494 9.66880 1.000 77.15213 364 SER A N 1
ATOM 2121 C CA . SER A 1 279 ? 61.25100 -77.87980 10.16908 1.000 73.51249 364 SER A CA 1
ATOM 2122 C C . SER A 1 279 ? 60.01361 -78.71870 10.46752 1.000 68.74644 364 SER A C 1
AT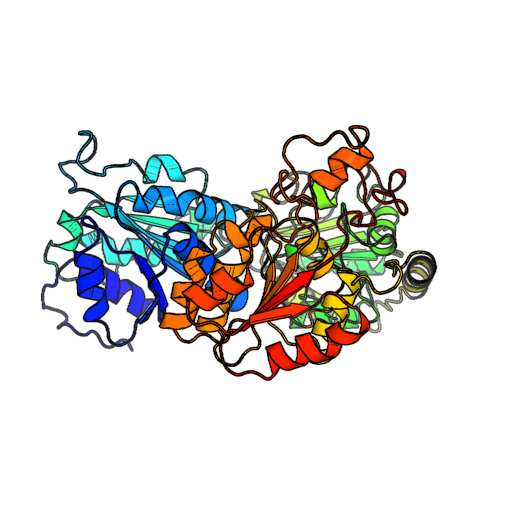OM 2123 O O . SER A 1 279 ? 59.78714 -79.77154 9.86516 1.000 68.07659 364 SER A O 1
ATOM 2126 N N . ASP A 1 280 ? 59.20904 -78.24145 11.41746 1.000 63.87826 365 ASP A N 1
ATOM 2127 C CA . ASP A 1 280 ? 57.89357 -78.81515 11.66581 1.000 76.54917 365 ASP A CA 1
ATOM 2128 C C . ASP A 1 280 ? 56.76534 -77.95451 11.11238 1.000 73.35565 365 ASP A C 1
ATOM 2129 O O . ASP A 1 280 ? 55.63341 -78.43724 11.00441 1.000 76.91793 365 ASP A O 1
ATOM 2134 N N . LEU A 1 281 ? 57.04886 -76.70258 10.75608 1.000 71.27380 366 LEU A N 1
ATOM 2135 C CA . LEU A 1 281 ? 56.06584 -75.81317 10.14821 1.000 79.43847 366 LEU A CA 1
ATOM 2136 C C . LEU A 1 281 ? 56.73961 -75.04206 9.02367 1.000 64.08278 366 LEU A C 1
ATOM 2137 O O . LEU A 1 281 ? 57.66700 -74.26530 9.27137 1.000 68.97257 366 LEU A O 1
ATOM 2142 N N . LEU A 1 282 ? 56.27838 -75.25502 7.79456 1.000 67.59245 367 LEU A N 1
ATOM 2143 C CA . LEU A 1 282 ? 56.82350 -74.58822 6.61617 1.000 55.17761 367 LEU A CA 1
ATOM 2144 C C . LEU A 1 282 ? 55.79758 -73.57616 6.12277 1.000 55.18380 367 LEU A C 1
ATOM 2145 O O . LEU A 1 282 ? 54.72884 -73.95701 5.63289 1.000 55.66341 367 LEU A O 1
ATOM 2150 N N . LEU A 1 283 ? 56.11817 -72.29108 6.25944 1.000 49.76457 368 LEU A N 1
ATOM 2151 C CA . LEU A 1 283 ? 55.25317 -71.21541 5.77666 1.000 54.16349 368 LEU A CA 1
ATOM 2152 C C . LEU A 1 283 ? 55.68354 -70.86409 4.35594 1.000 59.02803 368 LEU A C 1
ATOM 2153 O O . LEU A 1 283 ? 56.61430 -70.08051 4.15143 1.000 50.74226 368 LEU A O 1
ATOM 2158 N N . ALA A 1 284 ? 55.00045 -71.44443 3.36903 1.000 51.12107 369 ALA A N 1
ATOM 2159 C CA . ALA A 1 284 ? 55.36816 -71.29846 1.95939 1.000 46.02262 369 ALA A CA 1
ATOM 2160 C C . ALA A 1 284 ? 54.56616 -70.15005 1.36165 1.000 50.27136 369 ALA A C 1
ATOM 2161 O O . ALA A 1 284 ? 53.43598 -70.32500 0.90199 1.000 53.07616 369 ALA A O 1
ATOM 2163 N N . PHE A 1 285 ? 55.16397 -68.95899 1.35606 1.000 47.66399 370 PHE A N 1
ATOM 2164 C CA . PHE A 1 285 ? 54.47900 -67.72708 0.97268 1.000 47.60796 370 PHE A CA 1
ATOM 2165 C C . PHE A 1 285 ? 54.98589 -67.26850 -0.39207 1.000 55.28922 370 PHE A C 1
ATOM 2166 O O . PHE A 1 285 ? 56.12511 -66.80455 -0.51418 1.000 52.18198 370 PHE A O 1
ATOM 2174 N N . GLY A 1 286 ? 54.13631 -67.38035 -1.40788 1.000 53.92920 371 GLY A N 1
ATOM 2175 C CA . GLY A 1 286 ? 54.47677 -66.89215 -2.73438 1.000 46.89483 371 GLY A CA 1
ATOM 2176 C C . GLY A 1 286 ? 55.51260 -67.72605 -3.45585 1.000 53.08323 371 GLY A C 1
ATOM 2177 O O . GLY A 1 286 ? 56.42980 -67.17036 -4.07435 1.000 46.64513 371 GLY A O 1
ATOM 2178 N N . VAL A 1 287 ? 55.38470 -69.05185 -3.39617 1.000 50.05964 372 VAL A N 1
ATOM 2179 C CA . VAL A 1 287 ? 56.34836 -69.97753 -3.97227 1.000 45.33060 372 VAL A CA 1
ATOM 2180 C C . VAL A 1 287 ? 55.58712 -71.04384 -4.74669 1.000 53.64747 372 VAL A C 1
ATOM 2181 O O . VAL A 1 287 ? 54.37824 -71.22039 -4.58162 1.000 53.37183 372 VAL A O 1
ATOM 2185 N N . ARG A 1 288 ? 56.31582 -71.77421 -5.59630 1.000 49.98477 373 ARG A N 1
ATOM 2186 C CA . ARG A 1 288 ? 55.68024 -72.77443 -6.44511 1.000 49.22583 373 ARG A CA 1
ATOM 2187 C C . ARG A 1 288 ? 56.36429 -74.13588 -6.36752 1.000 50.56276 373 ARG A C 1
ATOM 2188 O O . ARG A 1 288 ? 56.11576 -74.99082 -7.22631 1.000 53.00530 373 ARG A O 1
ATOM 2196 N N . PHE A 1 289 ? 57.21233 -74.35463 -5.36068 1.000 44.69066 374 PHE A N 1
ATOM 2197 C CA . PHE A 1 289 ? 57.77808 -75.67408 -5.06323 1.000 52.94447 374 PHE A CA 1
ATOM 2198 C C . PHE A 1 289 ? 58.46148 -76.29233 -6.28403 1.000 55.12643 374 PHE A C 1
ATOM 2199 O O . PHE A 1 289 ? 58.25591 -77.46343 -6.61026 1.000 58.05648 374 PHE A O 1
ATOM 2207 N N . ASP A 1 290 ? 59.28409 -75.49783 -6.96880 1.000 51.65164 375 ASP A N 1
ATOM 2208 C CA . ASP A 1 290 ? 59.92267 -76.00079 -8.17763 1.000 52.42296 375 ASP A CA 1
ATOM 2209 C C . ASP A 1 290 ? 61.05199 -76.97167 -7.82599 1.000 49.84268 375 ASP A C 1
ATOM 2210 O O . ASP A 1 290 ? 61.50876 -77.05254 -6.68128 1.000 46.80110 375 ASP A O 1
ATOM 2215 N N . ASP A 1 291 ? 61.51060 -77.71312 -8.84138 1.000 52.79024 376 ASP A N 1
ATOM 2216 C CA . ASP A 1 291 ? 62.42958 -78.82238 -8.59480 1.000 55.76196 376 ASP A CA 1
ATOM 2217 C C . ASP A 1 291 ? 63.80730 -78.34635 -8.14521 1.000 55.24831 376 ASP A C 1
ATOM 2218 O O . ASP A 1 291 ? 64.50770 -79.08127 -7.43810 1.000 57.16309 376 ASP A O 1
ATOM 2223 N N . ARG A 1 292 ? 64.21762 -77.13593 -8.53860 1.000 51.96729 377 ARG A N 1
ATOM 2224 C CA . ARG A 1 292 ? 65.48881 -76.60324 -8.05419 1.000 48.55141 377 ARG A CA 1
ATOM 2225 C C . ARG A 1 292 ? 65.47243 -76.44079 -6.53947 1.000 53.61470 377 ARG A C 1
ATOM 2226 O O . ARG A 1 292 ? 66.49173 -76.65254 -5.87300 1.000 53.06168 377 ARG A O 1
ATOM 2234 N N . VAL A 1 293 ? 64.32257 -76.07015 -5.97748 1.000 52.19126 378 VAL A N 1
ATOM 2235 C CA . VAL A 1 293 ? 64.23306 -75.83969 -4.53948 1.000 51.88486 378 VAL A CA 1
ATOM 2236 C C . VAL A 1 293 ? 64.04136 -77.14987 -3.78656 1.000 51.09563 378 VAL A C 1
ATOM 2237 O O . VAL A 1 293 ? 64.72696 -77.41764 -2.79304 1.000 53.99340 378 VAL A O 1
ATOM 2241 N N . THR A 1 294 ? 63.11219 -77.98706 -4.24545 1.000 51.52262 379 THR A N 1
ATOM 2242 C CA . THR A 1 294 ? 62.69004 -79.14230 -3.46179 1.000 63.34935 379 THR A CA 1
ATOM 2243 C C . THR A 1 294 ? 63.59022 -80.35613 -3.63438 1.000 64.66689 379 THR A C 1
ATOM 2244 O O . THR A 1 294 ? 63.76428 -81.12493 -2.68166 1.000 64.59652 379 THR A O 1
ATOM 2248 N N . GLY A 1 295 ? 64.16643 -80.55005 -4.81350 1.000 61.08350 380 GLY A N 1
ATOM 2249 C CA . GLY A 1 295 ? 64.83879 -81.81023 -5.07528 1.000 60.47077 380 GLY A CA 1
ATOM 2250 C C . GLY A 1 295 ? 63.80886 -82.92121 -5.12719 1.000 64.49564 380 GLY A C 1
ATOM 2251 O O . GLY A 1 295 ? 62.77694 -82.80487 -5.79781 1.000 78.23455 380 GLY A O 1
ATOM 2252 N N . LYS A 1 296 ? 64.07866 -84.01160 -4.41265 1.000 67.84856 381 LYS A N 1
ATOM 2253 C CA . LYS A 1 296 ? 63.10650 -85.09130 -4.29036 1.000 64.74739 381 LYS A CA 1
ATOM 2254 C C . LYS A 1 296 ? 61.92826 -84.61110 -3.44987 1.000 62.27916 381 LYS A C 1
ATOM 2255 O O . LYS A 1 296 ? 62.09783 -84.26745 -2.27490 1.000 63.52743 381 LYS A O 1
ATOM 2261 N N . LEU A 1 297 ? 60.73585 -84.58368 -4.05455 1.000 63.55042 382 LEU A N 1
ATOM 2262 C CA . LEU A 1 297 ? 59.57698 -83.98206 -3.39692 1.000 65.98952 382 LEU A CA 1
ATOM 2263 C C . LEU A 1 297 ? 59.22235 -84.70255 -2.10258 1.000 62.12285 382 LEU A C 1
ATOM 2264 O O . LEU A 1 297 ? 58.86053 -84.06198 -1.10851 1.000 65.94258 382 LEU A O 1
ATOM 2269 N N . GLU A 1 298 ? 59.32164 -86.03401 -2.09255 1.000 68.39426 383 GLU A N 1
ATOM 2270 C CA . GLU A 1 298 ? 58.94636 -86.79387 -0.90347 1.000 68.23085 383 GLU A CA 1
ATOM 2271 C C . GLU A 1 298 ? 59.84908 -86.47259 0.28081 1.000 68.03933 383 GLU A C 1
ATOM 2272 O O . GLU A 1 298 ? 59.41388 -86.56445 1.43455 1.000 71.67604 383 GLU A O 1
ATOM 2278 N N . ALA A 1 299 ? 61.09855 -86.08841 0.02160 1.000 65.96897 384 ALA A N 1
ATOM 2279 C CA . ALA A 1 299 ? 62.04129 -85.76463 1.08375 1.000 63.67626 384 ALA A CA 1
ATOM 2280 C C . ALA A 1 299 ? 62.02722 -84.29282 1.47317 1.000 64.31442 384 ALA A C 1
ATOM 2281 O O . ALA A 1 299 ? 62.60349 -83.93880 2.50649 1.000 65.02214 384 ALA A O 1
ATOM 2283 N N . PHE A 1 300 ? 61.38878 -83.43295 0.68232 1.000 69.95989 385 PHE A N 1
ATOM 2284 C CA . PHE A 1 300 ? 61.38566 -81.99963 0.95158 1.000 68.44244 385 PHE A CA 1
ATOM 2285 C C . PHE A 1 300 ? 60.42302 -81.68721 2.09180 1.000 58.97108 385 PHE A C 1
ATOM 2286 O O . PHE A 1 300 ? 59.22103 -81.95268 1.98249 1.000 69.82742 385 PHE A O 1
ATOM 2294 N N . ALA A 1 301 ? 60.94895 -81.10520 3.17145 1.000 60.88244 386 ALA A N 1
ATOM 2295 C CA . ALA A 1 301 ? 60.16868 -80.78971 4.36975 1.000 69.68494 386 ALA A CA 1
ATOM 2296 C C . ALA A 1 301 ? 59.31542 -81.98571 4.78710 1.000 74.59548 386 ALA A C 1
ATOM 2297 O O . ALA A 1 301 ? 58.09777 -81.89043 4.95734 1.000 69.86488 386 ALA A O 1
ATOM 2299 N N . SER A 1 302 ? 59.98135 -83.13286 4.94345 1.000 80.38897 387 SER A N 1
ATOM 2300 C CA . SER A 1 302 ? 59.28733 -84.40066 5.13694 1.000 70.89291 387 SER A CA 1
ATOM 2301 C C . SER A 1 302 ? 58.54887 -84.47791 6.46619 1.000 71.76400 387 SER A C 1
ATOM 2302 O O . SER A 1 302 ? 57.61232 -85.27385 6.59223 1.000 70.65461 387 SER A O 1
ATOM 2305 N N . ARG A 1 303 ? 58.93979 -83.68090 7.45364 1.000 62.73017 388 ARG A N 1
ATOM 2306 C CA . ARG A 1 303 ? 58.32943 -83.71433 8.77595 1.000 72.24761 388 ARG A CA 1
ATOM 2307 C C . ARG A 1 303 ? 57.79717 -82.34056 9.16700 1.000 71.61520 388 ARG A C 1
ATOM 2308 O O . ARG A 1 303 ? 57.94782 -81.89365 10.30587 1.000 74.58137 388 ARG A O 1
ATOM 2316 N N . ALA A 1 304 ? 57.15032 -81.65810 8.22457 1.000 67.85257 389 ALA A N 1
ATOM 2317 C CA . ALA A 1 304 ? 56.66609 -80.30304 8.44087 1.000 74.65863 389 ALA A CA 1
ATOM 2318 C C . ALA A 1 304 ? 55.19050 -80.20029 8.08529 1.000 70.86156 389 ALA A C 1
ATOM 2319 O O . ALA A 1 304 ? 54.72143 -80.84850 7.14445 1.000 59.42081 389 ALA A O 1
ATOM 2321 N N . LYS A 1 305 ? 54.46307 -79.38970 8.85306 1.000 65.87589 390 LYS A N 1
ATOM 2322 C CA . LYS A 1 305 ? 53.12566 -78.95836 8.46582 1.000 74.86558 390 LYS A CA 1
ATOM 2323 C C . LYS A 1 305 ? 53.26323 -77.80795 7.47593 1.000 67.77329 390 LYS A C 1
ATOM 2324 O O . LYS A 1 305 ? 53.83727 -76.76402 7.80540 1.000 67.78552 390 LYS A O 1
ATOM 2330 N N . ILE A 1 306 ? 52.74479 -77.99527 6.26816 1.000 70.63308 391 ILE A N 1
ATOM 2331 C CA . ILE A 1 306 ? 53.02387 -77.10399 5.14904 1.000 68.17608 391 ILE A CA 1
ATOM 2332 C C . ILE A 1 306 ? 51.84248 -76.16512 4.95067 1.000 72.76097 391 ILE A C 1
ATOM 2333 O O . ILE A 1 306 ? 50.73414 -76.60488 4.61951 1.000 60.59168 391 ILE A O 1
ATOM 2338 N N . VAL A 1 307 ? 52.08507 -74.87257 5.15258 1.000 61.26841 392 VAL A N 1
ATOM 2339 C CA . VAL A 1 307 ? 51.11035 -73.82095 4.88809 1.000 59.19174 392 VAL A CA 1
ATOM 2340 C C . VAL A 1 307 ? 51.51252 -73.12850 3.59219 1.000 66.85799 392 VAL A C 1
ATOM 2341 O O . VAL A 1 307 ? 52.60791 -72.56178 3.49688 1.000 61.64545 392 VAL A O 1
ATOM 2345 N N . HIS A 1 308 ? 50.63294 -73.16926 2.59346 1.000 60.68521 393 HIS A N 1
ATOM 2346 C CA . HIS A 1 308 ? 50.92277 -72.64006 1.26369 1.000 56.67125 393 HIS A CA 1
ATOM 2347 C C . HIS A 1 308 ? 49.92093 -71.53824 0.94331 1.000 59.90262 393 HIS A C 1
ATOM 2348 O O . HIS A 1 308 ? 48.72122 -71.80304 0.80971 1.000 56.53196 393 HIS A O 1
ATOM 2355 N N . ILE A 1 309 ? 50.41218 -70.30874 0.81930 1.000 54.76042 394 ILE A N 1
ATOM 2356 C CA . ILE A 1 309 ? 49.59802 -69.15818 0.44207 1.000 56.79475 394 ILE A CA 1
ATOM 2357 C C . ILE A 1 309 ? 50.01019 -68.75020 -0.96608 1.000 53.12903 394 ILE A C 1
ATOM 2358 O O . ILE A 1 309 ? 51.14429 -68.30703 -1.18708 1.000 55.70377 394 ILE A O 1
ATOM 2363 N N . ASP A 1 310 ? 49.09247 -68.89326 -1.92025 1.000 57.74098 395 ASP A N 1
ATOM 2364 C CA . ASP A 1 310 ? 49.37714 -68.60688 -3.31766 1.000 43.85163 395 ASP A CA 1
ATOM 2365 C C . ASP A 1 310 ? 48.15306 -67.98244 -3.96756 1.000 54.64177 395 ASP A C 1
ATOM 2366 O O . ASP A 1 310 ? 47.01934 -68.36765 -3.66965 1.000 49.25574 395 ASP A O 1
ATOM 2371 N N . ILE A 1 311 ? 48.38911 -67.01363 -4.85824 1.000 47.47593 396 ILE A N 1
ATOM 2372 C CA . ILE A 1 311 ? 47.29048 -66.34759 -5.55535 1.000 50.12792 396 ILE A CA 1
ATOM 2373 C C . ILE A 1 311 ? 46.75342 -67.17017 -6.71424 1.000 54.19838 396 ILE A C 1
ATOM 2374 O O . ILE A 1 311 ? 45.69684 -66.83415 -7.26532 1.000 55.94454 396 ILE A O 1
ATOM 2379 N N . ASP A 1 312 ? 47.44216 -68.24423 -7.09153 1.000 46.13556 397 ASP A N 1
ATOM 2380 C CA . ASP A 1 312 ? 47.03890 -69.11230 -8.19205 1.000 48.50134 397 ASP A CA 1
ATOM 2381 C C . ASP A 1 312 ? 46.57579 -70.43645 -7.59686 1.000 57.10763 397 ASP A C 1
ATOM 2382 O O . ASP A 1 312 ? 47.38924 -71.20474 -7.07144 1.000 56.29276 397 ASP A O 1
ATOM 2387 N N . SER A 1 313 ? 45.26899 -70.70182 -7.68588 1.000 56.15315 398 SER A N 1
ATOM 2388 C CA . SER A 1 313 ? 44.71987 -71.92922 -7.11656 1.000 58.43748 398 SER A CA 1
ATOM 2389 C C . SER A 1 313 ? 45.34288 -73.17093 -7.74146 1.000 59.07107 398 SER A C 1
ATOM 2390 O O . SER A 1 313 ? 45.39105 -74.22803 -7.10322 1.000 64.57829 398 SER A O 1
ATOM 2393 N N . ALA A 1 314 ? 45.83027 -73.06396 -8.97957 1.000 51.55445 399 ALA A N 1
ATOM 2394 C CA . ALA A 1 314 ? 46.41813 -74.21413 -9.65542 1.000 58.96410 399 ALA A CA 1
ATOM 2395 C C . ALA A 1 314 ? 47.76969 -74.61132 -9.07466 1.000 62.71634 399 ALA A C 1
ATOM 2396 O O . ALA A 1 314 ? 48.20548 -75.74756 -9.28518 1.000 68.18370 399 ALA A O 1
ATOM 2398 N N . GLU A 1 315 ? 48.44464 -73.70876 -8.35746 1.000 57.28846 400 GLU A N 1
ATOM 2399 C CA . GLU A 1 315 ? 49.73217 -74.03964 -7.75739 1.000 61.18695 400 GLU A CA 1
ATOM 2400 C C . GLU A 1 315 ? 49.59273 -74.75709 -6.42555 1.000 63.43827 400 GLU A C 1
ATOM 2401 O O . GLU A 1 315 ? 50.51651 -75.47013 -6.01879 1.000 65.32835 400 GLU A O 1
ATOM 2407 N N . ILE A 1 316 ? 48.46605 -74.58580 -5.74150 1.000 65.57565 401 ILE A N 1
ATOM 2408 C CA . ILE A 1 316 ? 48.28753 -75.16010 -4.41337 1.000 64.85793 401 ILE A CA 1
ATOM 2409 C C . ILE A 1 316 ? 48.08191 -76.66446 -4.56515 1.000 62.52717 401 ILE A C 1
ATOM 2410 O O . ILE A 1 316 ? 47.07850 -77.11148 -5.12716 1.000 67.70667 401 ILE A O 1
ATOM 2415 N N . GLY A 1 317 ? 49.04157 -77.44679 -4.07621 1.000 68.07797 402 GLY A N 1
ATOM 2416 C CA . GLY A 1 317 ? 48.98570 -78.88659 -4.22092 1.000 50.78877 402 GLY A CA 1
ATOM 2417 C C . GLY A 1 317 ? 49.42994 -79.41673 -5.56380 1.000 64.90965 402 GLY A C 1
ATOM 2418 O O . GLY A 1 317 ? 49.09797 -80.55631 -5.90343 1.000 72.85056 402 GLY A O 1
ATOM 2419 N N . LYS A 1 318 ? 50.17554 -78.62926 -6.34478 1.000 64.64062 403 LYS A N 1
ATOM 2420 C CA . LYS A 1 318 ? 50.59475 -79.09051 -7.66570 1.000 69.44247 403 LYS A CA 1
ATOM 2421 C C . LYS A 1 318 ? 51.72382 -80.10814 -7.56140 1.000 72.15410 403 LYS A C 1
ATOM 2422 O O . LYS A 1 318 ? 51.69728 -81.15092 -8.22619 1.000 61.61747 403 LYS A O 1
ATOM 2428 N N . ASN A 1 319 ? 52.73145 -79.81579 -6.74117 1.000 67.80441 404 ASN A N 1
ATOM 2429 C CA . ASN A 1 319 ? 53.85908 -80.71188 -6.51893 1.000 75.03505 404 ASN A CA 1
ATOM 2430 C C . ASN A 1 319 ? 53.90525 -81.23454 -5.09332 1.000 68.91473 404 ASN A C 1
ATOM 2431 O O . ASN A 1 319 ? 54.04005 -82.44281 -4.87517 1.000 72.90422 404 ASN A O 1
ATOM 2436 N N . LYS A 1 320 ? 53.79950 -80.34192 -4.11583 1.000 64.05289 405 LYS A N 1
ATOM 2437 C CA . LYS A 1 320 ? 53.78016 -80.69516 -2.70544 1.000 58.46684 405 LYS A CA 1
ATOM 2438 C C . LYS A 1 320 ? 52.37598 -80.45853 -2.16606 1.000 77.86059 405 LYS A C 1
ATOM 2439 O O . LYS A 1 320 ? 51.76735 -79.42023 -2.44788 1.000 76.90644 405 LYS A O 1
ATOM 2445 N N . THR A 1 321 ? 51.86203 -81.42022 -1.40053 1.000 84.20934 406 THR A N 1
ATOM 2446 C CA . THR A 1 321 ? 50.49886 -81.33799 -0.89061 1.000 70.44669 406 THR A CA 1
ATOM 2447 C C . THR A 1 321 ? 50.50157 -80.67019 0.47603 1.000 69.97081 406 THR A C 1
ATOM 2448 O O . THR A 1 321 ? 51.07257 -81.22818 1.42291 1.000 90.56374 406 THR A O 1
ATOM 2452 N N . PRO A 1 322 ? 49.88607 -79.50294 0.63056 1.000 74.97220 407 PRO A N 1
ATOM 2453 C CA . PRO A 1 322 ? 49.93613 -78.80310 1.91564 1.000 64.61016 407 PRO A CA 1
ATOM 2454 C C . PRO A 1 322 ? 48.89772 -79.32949 2.89387 1.000 82.43857 407 PRO A C 1
ATOM 2455 O O . PRO A 1 322 ? 47.94200 -80.01655 2.52933 1.000 89.03604 407 PRO A O 1
ATOM 2459 N N . HIS A 1 323 ? 49.11196 -78.98928 4.16535 1.000 73.46059 408 HIS A N 1
ATOM 2460 C CA . HIS A 1 323 ? 48.11143 -79.25986 5.18998 1.000 89.79150 408 HIS A CA 1
ATOM 2461 C C . HIS A 1 323 ? 47.07776 -78.14436 5.23564 1.000 92.46465 408 HIS A C 1
ATOM 2462 O O . HIS A 1 323 ? 45.86985 -78.40348 5.25919 1.000 93.54261 408 HIS A O 1
ATOM 2469 N N . VAL A 1 324 ? 47.54288 -76.89867 5.24727 1.000 81.62246 409 VAL A N 1
ATOM 2470 C CA . VAL A 1 324 ? 46.69254 -75.71720 5.24483 1.000 72.75955 409 VAL A CA 1
ATOM 2471 C C . VAL A 1 324 ? 47.02270 -74.89960 4.00464 1.000 76.62399 409 VAL A C 1
ATOM 2472 O O . VAL A 1 324 ? 48.19206 -74.78057 3.62192 1.000 80.91023 409 VAL A O 1
ATOM 2476 N N . SER A 1 325 ? 45.99130 -74.35392 3.36546 1.000 72.90866 410 SER A N 1
ATOM 2477 C CA . SER A 1 325 ? 46.16931 -73.60306 2.13359 1.000 56.93322 410 SER A CA 1
ATOM 2478 C C . SER A 1 325 ? 45.27659 -72.37289 2.13990 1.000 69.04324 410 SER A C 1
ATOM 2479 O O . SER A 1 325 ? 44.14666 -72.41530 2.63398 1.000 79.59544 410 SER A O 1
ATOM 2482 N N . VAL A 1 326 ? 45.79544 -71.27798 1.59108 1.000 64.91581 411 VAL A N 1
ATOM 2483 C CA . VAL A 1 326 ? 45.04407 -70.04225 1.41024 1.000 59.92958 411 VAL A CA 1
ATOM 2484 C C . VAL A 1 326 ? 45.28380 -69.55838 -0.01147 1.000 63.41189 411 VAL A C 1
ATOM 2485 O O . VAL A 1 326 ? 46.42647 -69.26838 -0.38616 1.000 63.49510 411 VAL A O 1
ATOM 2489 N N . CYS A 1 327 ? 44.21694 -69.47600 -0.80229 1.000 61.27759 412 CYS A N 1
ATOM 2490 C CA . CYS A 1 327 ? 44.30735 -68.94841 -2.16079 1.000 50.69384 412 CYS A CA 1
ATOM 2491 C C . CYS A 1 327 ? 43.97303 -67.46375 -2.10898 1.000 55.40569 412 CYS A C 1
ATOM 2492 O O . CYS A 1 327 ? 42.80353 -67.07963 -2.03176 1.000 61.95485 412 CYS A O 1
ATOM 2495 N N . GLY A 1 328 ? 45.00173 -66.62589 -2.14514 1.000 54.43223 413 GLY A N 1
ATOM 2496 C CA . GLY A 1 328 ? 44.78706 -65.19150 -2.10587 1.000 45.10852 413 GLY A CA 1
ATOM 2497 C C . GLY A 1 328 ? 46.10209 -64.44952 -2.18558 1.000 52.27494 413 GLY A C 1
ATOM 2498 O O . GLY A 1 328 ? 47.17901 -65.04567 -2.29776 1.000 56.67196 413 GLY A O 1
ATOM 2499 N N . ASP A 1 329 ? 45.99238 -63.12467 -2.12962 1.000 51.68181 414 ASP A N 1
ATOM 2500 C CA . ASP A 1 329 ? 47.16051 -62.25337 -2.15152 1.000 47.92891 414 ASP A CA 1
ATOM 2501 C C . ASP A 1 329 ? 47.89950 -62.35303 -0.82084 1.000 54.19368 414 ASP A C 1
ATOM 2502 O O . ASP A 1 329 ? 47.33110 -62.05962 0.23642 1.000 57.25574 414 ASP A O 1
ATOM 2507 N N . VAL A 1 330 ? 49.16984 -62.76385 -0.87245 1.000 57.32194 415 VAL A N 1
ATOM 2508 C CA . VAL A 1 330 ? 49.95344 -62.93714 0.34581 1.000 56.34507 415 VAL A CA 1
ATOM 2509 C C . VAL A 1 330 ? 50.14261 -61.61661 1.07965 1.000 54.48569 415 VAL A C 1
ATOM 2510 O O . VAL A 1 330 ? 50.36657 -61.61115 2.29510 1.000 54.23386 415 VAL A O 1
ATOM 2514 N N . LYS A 1 331 ? 50.04977 -60.48907 0.37001 1.000 53.84829 416 LYS A N 1
ATOM 2515 C CA . LYS A 1 331 ? 50.09905 -59.18671 1.02870 1.000 51.80756 416 LYS A CA 1
ATOM 2516 C C . LYS A 1 331 ? 48.95321 -59.03881 2.02249 1.000 61.10312 416 LYS A C 1
ATOM 2517 O O . LYS A 1 331 ? 49.15194 -58.59462 3.15918 1.000 61.26768 416 LYS A O 1
ATOM 2523 N N . LEU A 1 332 ? 47.74283 -59.42467 1.61067 1.000 54.67576 417 LEU A N 1
ATOM 2524 C CA . LEU A 1 332 ? 46.58485 -59.31522 2.49157 1.000 55.30341 417 LEU A CA 1
ATOM 2525 C C . LEU A 1 332 ? 46.63856 -60.34748 3.61023 1.000 57.75061 417 LEU A C 1
ATOM 2526 O O . LEU A 1 332 ? 46.25677 -60.05473 4.74947 1.000 62.76943 417 LEU A O 1
ATOM 2531 N N . ALA A 1 333 ? 47.10031 -61.56281 3.30395 1.000 54.25928 418 ALA A N 1
ATOM 2532 C CA . ALA A 1 333 ? 47.21176 -62.58959 4.33438 1.000 56.08807 418 ALA A CA 1
ATOM 2533 C C . ALA A 1 333 ? 48.19671 -62.17430 5.41903 1.000 57.59137 418 ALA A C 1
ATOM 2534 O O . ALA A 1 333 ? 47.95282 -62.40155 6.61002 1.000 64.51748 418 ALA A O 1
ATOM 2536 N N . LEU A 1 334 ? 49.31625 -61.56191 5.02602 1.000 56.60692 419 LEU A N 1
ATOM 2537 C CA . LEU A 1 334 ? 50.27355 -61.07166 6.01190 1.000 65.50206 419 LEU A CA 1
ATOM 2538 C C . LEU A 1 334 ? 49.66744 -59.96432 6.86525 1.000 63.06855 419 LEU A C 1
ATOM 2539 O O . LEU A 1 334 ? 49.86351 -59.93593 8.08504 1.000 63.58996 419 LEU A O 1
ATOM 2544 N N . GLN A 1 335 ? 48.92477 -59.04460 6.24234 1.000 56.10620 420 GLN A N 1
ATOM 2545 C CA . GLN A 1 335 ? 48.28184 -57.97505 7.00059 1.000 62.28106 420 GLN A CA 1
ATOM 2546 C C . GLN A 1 335 ? 47.29389 -58.53332 8.01581 1.000 65.66200 420 GLN A C 1
ATOM 2547 O O . GLN A 1 335 ? 47.26564 -58.09448 9.17140 1.000 69.67471 420 GLN A O 1
ATOM 2553 N N . GLY A 1 336 ? 46.47595 -59.50233 7.60308 1.000 63.38022 421 GLY A N 1
ATOM 2554 C CA . GLY A 1 336 ? 45.52609 -60.09433 8.52840 1.000 55.08985 421 GLY A CA 1
ATOM 2555 C C . GLY A 1 336 ? 46.20325 -60.85096 9.65427 1.000 67.27603 421 GLY A C 1
ATOM 2556 O O . GLY A 1 336 ? 45.80069 -60.74702 10.81587 1.000 76.12544 421 GLY A O 1
ATOM 2557 N N . MET A 1 337 ? 47.24481 -61.61926 9.32852 1.000 57.82864 422 MET A N 1
ATOM 2558 C CA . MET A 1 337 ? 47.96177 -62.35604 10.36234 1.000 62.64573 422 MET A CA 1
ATOM 2559 C C . MET A 1 337 ? 48.72594 -61.42371 11.29352 1.000 63.83119 422 MET A C 1
ATOM 2560 O O . MET A 1 337 ? 48.87650 -61.72927 12.48108 1.000 70.36430 422 MET A O 1
ATOM 2565 N N . ASN A 1 338 ? 49.20704 -60.28699 10.78350 1.000 57.95056 423 ASN A N 1
ATOM 2566 C CA . ASN A 1 338 ? 49.92304 -59.34369 11.63714 1.000 66.97214 423 ASN A CA 1
ATOM 2567 C C . ASN A 1 338 ? 49.00351 -58.73938 12.69168 1.000 73.43255 423 ASN A C 1
ATOM 2568 O O . ASN A 1 338 ? 49.43094 -58.49658 13.82627 1.000 75.98905 423 ASN A O 1
ATOM 2573 N N . LYS A 1 339 ? 47.74205 -58.48051 12.33578 1.000 69.77646 424 LYS A N 1
ATOM 2574 C CA . LYS A 1 339 ? 46.78536 -57.98132 13.31906 1.000 77.50274 424 LYS A CA 1
ATOM 2575 C C . LYS A 1 339 ? 46.56370 -59.00231 14.42807 1.000 76.60286 424 LYS A C 1
ATOM 2576 O O . LYS A 1 339 ? 46.61365 -58.66669 15.61664 1.000 80.65005 424 LYS A O 1
ATOM 2582 N N . VAL A 1 340 ? 46.31935 -60.26052 14.05267 1.000 67.56167 425 VAL A N 1
ATOM 2583 C CA . VAL A 1 340 ? 46.10528 -61.31252 15.04234 1.000 62.14846 425 VAL A CA 1
ATOM 2584 C C . VAL A 1 340 ? 47.33800 -61.48202 15.92065 1.000 78.02069 425 VAL A C 1
ATOM 2585 O O . VAL A 1 340 ? 47.23195 -61.61075 17.14667 1.000 89.79304 425 VAL A O 1
ATOM 2589 N N . LEU A 1 341 ? 48.52637 -61.47893 15.31156 1.000 77.90546 426 LEU A N 1
ATOM 2590 C CA . LEU A 1 341 ? 49.75314 -61.65086 16.08442 1.000 80.62235 426 LEU A CA 1
ATOM 2591 C C . LEU A 1 341 ? 49.98131 -60.48157 17.03410 1.000 80.59230 426 LEU A C 1
ATOM 2592 O O . LEU A 1 341 ? 50.48131 -60.66933 18.14915 1.000 83.99838 426 LEU A O 1
ATOM 2597 N N . GLU A 1 342 ? 49.61818 -59.26876 16.61391 1.000 75.21846 427 GLU A N 1
ATOM 2598 C CA . GLU A 1 342 ? 49.84660 -58.10029 17.45691 1.000 79.41853 427 GLU A CA 1
ATOM 2599 C C . GLU A 1 342 ? 48.87513 -58.06369 18.63317 1.000 91.68591 427 GLU A C 1
ATOM 2600 O O . GLU A 1 342 ? 49.25484 -57.67857 19.74563 1.000 88.47564 427 GLU A O 1
ATOM 2606 N N . ASN A 1 343 ? 47.62125 -58.46835 18.41151 1.000 84.33796 428 ASN A N 1
ATOM 2607 C CA . ASN A 1 343 ? 46.63443 -58.45549 19.48861 1.000 86.44900 428 ASN A CA 1
ATOM 2608 C C . ASN A 1 343 ? 46.93894 -59.52858 20.52599 1.000 82.84380 428 ASN A C 1
ATOM 2609 O O . ASN A 1 343 ? 47.07139 -59.23450 21.71950 1.000 104.30105 428 ASN A O 1
ATOM 2614 N N . ARG A 1 344 ? 47.05738 -60.78292 20.08591 1.000 78.51349 429 ARG A N 1
ATOM 2615 C CA . ARG A 1 344 ? 47.36133 -61.90772 20.96176 1.000 71.06968 429 ARG A CA 1
ATOM 2616 C C . ARG A 1 344 ? 48.84809 -62.02773 21.28312 1.000 85.54986 429 ARG A C 1
ATOM 2617 O O . ARG A 1 344 ? 49.32709 -63.13886 21.54348 1.000 87.92182 429 ARG A O 1
ATOM 2625 N N . ALA A 1 345 ? 49.59146 -60.91819 21.27253 1.000 80.18361 430 ALA A N 1
ATOM 2626 C CA . ALA A 1 345 ? 51.03091 -60.98036 21.51496 1.000 90.64068 430 ALA A CA 1
ATOM 2627 C C . ALA A 1 345 ? 51.33612 -61.59211 22.87969 1.000 101.12285 430 ALA A C 1
ATOM 2628 O O . ALA A 1 345 ? 51.98258 -62.64335 22.97594 1.000 87.01524 430 ALA A O 1
ATOM 2630 N N . GLU A 1 346 ? 50.87193 -60.94444 23.95280 1.000 104.56956 431 GLU A N 1
ATOM 2631 C CA . GLU A 1 346 ? 51.11043 -61.45850 25.29769 1.000 100.02497 431 GLU A CA 1
ATOM 2632 C C . GLU A 1 346 ? 50.45334 -62.81450 25.52400 1.000 94.59006 431 GLU A C 1
ATOM 2633 O O . GLU A 1 346 ? 50.90810 -63.57534 26.38472 1.000 95.16382 431 GLU A O 1
ATOM 2635 N N . GLU A 1 347 ? 49.40228 -63.13783 24.76841 1.000 84.54172 432 GLU A N 1
ATOM 2636 C CA . GLU A 1 347 ? 48.73780 -64.42757 24.92303 1.000 71.30934 432 GLU A CA 1
ATOM 2637 C C . GLU A 1 347 ? 49.51149 -65.55085 24.23956 1.000 98.86143 432 GLU A C 1
ATOM 2638 O O . GLU A 1 347 ? 49.61452 -66.65594 24.78421 1.000 91.13463 432 GLU A O 1
ATOM 2644 N N . LEU A 1 348 ? 50.06210 -65.28966 23.05061 1.000 101.12152 433 LEU A N 1
ATOM 2645 C CA . LEU A 1 348 ? 50.72735 -66.34348 22.28988 1.000 98.30356 433 LEU A CA 1
ATOM 2646 C C . LEU A 1 348 ? 52.10484 -66.67243 22.85395 1.000 93.35161 433 LEU A C 1
ATOM 2647 O O . LEU A 1 348 ? 52.48137 -67.84917 22.91812 1.000 80.55932 433 LEU A O 1
ATOM 2652 N N . LYS A 1 349 ? 52.86341 -65.65365 23.26011 1.000 81.99834 434 LYS A N 1
ATOM 2653 C CA . LYS A 1 349 ? 54.21948 -65.81631 23.78740 1.000 97.00424 434 LYS A CA 1
ATOM 2654 C C . LYS A 1 349 ? 55.07498 -66.66659 22.84252 1.000 98.27771 434 LYS A C 1
ATOM 2655 O O . LYS A 1 349 ? 55.49780 -67.77976 23.15680 1.000 90.23971 434 LYS A O 1
ATOM 2661 N N . LEU A 1 350 ? 55.30866 -66.10448 21.65908 1.000 91.79560 435 LEU A N 1
ATOM 2662 C CA . LEU A 1 350 ? 56.09988 -66.78306 20.64246 1.000 82.16435 435 LEU A CA 1
ATOM 2663 C C . LEU A 1 350 ? 57.58483 -66.58558 20.91608 1.000 75.26234 435 LEU A C 1
ATOM 2664 O O . LEU A 1 350 ? 58.05237 -65.45278 21.07423 1.000 68.64681 435 LEU A O 1
ATOM 2669 N N . ASP A 1 351 ? 58.32356 -67.69124 20.97546 1.000 66.72538 436 ASP A N 1
ATOM 2670 C CA . ASP A 1 351 ? 59.77362 -67.63430 21.14188 1.000 80.64027 436 ASP A CA 1
ATOM 2671 C C . ASP A 1 351 ? 60.37126 -68.87546 20.49762 1.000 83.78121 436 ASP A C 1
ATOM 2672 O O . ASP A 1 351 ? 60.17118 -69.98977 20.99141 1.000 78.41847 436 ASP A O 1
ATOM 2677 N N . PHE A 1 352 ? 61.10005 -68.68125 19.39897 1.000 85.43427 437 PHE A N 1
ATOM 2678 C CA . PHE A 1 352 ? 61.78138 -69.76474 18.70358 1.000 78.21288 437 PHE A CA 1
ATOM 2679 C C . PHE A 1 352 ? 63.29695 -69.65727 18.84107 1.000 77.94582 437 PHE A C 1
ATOM 2680 O O . PHE A 1 352 ? 64.03858 -70.14297 17.98262 1.000 77.60409 437 PHE A O 1
ATOM 2688 N N . GLY A 1 353 ? 63.76595 -69.02130 19.92060 1.000 75.62032 438 GLY A N 1
ATOM 2689 C CA . GLY A 1 353 ? 65.19675 -68.84460 20.11205 1.000 64.47747 438 GLY A CA 1
ATOM 2690 C C . GLY A 1 353 ? 65.96334 -70.15078 20.16273 1.000 65.61684 438 GLY A C 1
ATOM 2691 O O . GLY A 1 353 ? 67.14563 -70.19497 19.81265 1.000 74.18402 438 GLY A O 1
ATOM 2692 N N . VAL A 1 354 ? 65.30692 -71.22935 20.59258 1.000 66.03801 439 VAL A N 1
ATOM 2693 C CA . VAL A 1 354 ? 65.95055 -72.53846 20.59170 1.000 67.88882 439 VAL A CA 1
ATOM 2694 C C . VAL A 1 354 ? 66.16466 -73.02426 19.16435 1.000 70.62629 439 VAL A C 1
ATOM 2695 O O . VAL A 1 354 ? 67.22883 -73.55787 18.82773 1.000 73.29326 439 VAL A O 1
ATOM 2699 N N . TRP A 1 355 ? 65.15833 -72.84604 18.30454 1.000 86.48298 440 TRP A N 1
ATOM 2700 C CA . TRP A 1 355 ? 65.28644 -73.22512 16.90052 1.000 67.84422 440 TRP A CA 1
ATOM 2701 C C . TRP A 1 355 ? 66.28422 -72.32550 16.18135 1.000 69.53706 440 TRP A C 1
ATOM 2702 O O . TRP A 1 355 ? 67.15244 -72.81106 15.44678 1.000 66.79901 440 TRP A O 1
ATOM 2713 N N . ARG A 1 356 ? 66.18714 -71.00892 16.39859 1.000 62.77728 441 ARG A N 1
ATOM 2714 C CA . ARG A 1 356 ? 67.12267 -70.07958 15.77084 1.000 65.33494 441 ARG A CA 1
ATOM 2715 C C . ARG A 1 356 ? 68.55901 -70.38339 16.17357 1.000 78.84774 441 ARG A C 1
ATOM 2716 O O . ARG A 1 356 ? 69.48129 -70.25738 15.35875 1.000 81.67929 441 ARG A O 1
ATOM 2724 N N . ASN A 1 357 ? 68.76942 -70.78679 17.42759 1.000 82.70005 442 ASN A N 1
ATOM 2725 C CA . ASN A 1 357 ? 70.12008 -71.10092 17.87649 1.000 69.24546 442 ASN A CA 1
ATOM 2726 C C . ASN A 1 357 ? 70.63011 -72.38322 17.23001 1.000 62.92994 442 ASN A C 1
ATOM 2727 O O . ASN A 1 357 ? 71.81670 -72.48769 16.90035 1.000 64.65388 442 ASN A O 1
ATOM 2732 N N . GLU A 1 358 ? 69.74927 -73.37010 17.04052 1.000 59.56668 443 GLU A N 1
ATOM 2733 C CA . GLU A 1 358 ? 70.14046 -74.58267 16.32773 1.000 61.81320 443 GLU A CA 1
ATOM 2734 C C . GLU A 1 358 ? 70.52858 -74.27932 14.88625 1.000 80.93047 443 GLU A C 1
ATOM 2735 O O . GLU A 1 358 ? 71.42976 -74.92330 14.33503 1.000 77.92881 443 GLU A O 1
ATOM 2741 N N . LEU A 1 359 ? 69.86881 -73.29999 14.26413 1.000 78.37607 444 LEU A N 1
ATOM 2742 C CA . LEU A 1 359 ? 70.20055 -72.93022 12.89321 1.000 75.68238 444 LEU A CA 1
ATOM 2743 C C . LEU A 1 359 ? 71.47419 -72.09614 12.83133 1.000 76.15540 444 LEU A C 1
ATOM 2744 O O . LEU A 1 359 ? 72.30313 -72.29478 11.93532 1.000 70.48889 444 LEU A O 1
ATOM 2749 N N . ASN A 1 360 ? 71.65105 -71.16404 13.77374 1.000 71.59880 445 ASN A N 1
ATOM 2750 C CA . ASN A 1 360 ? 72.86510 -70.35435 13.79410 1.000 76.86484 445 ASN A CA 1
ATOM 2751 C C . ASN A 1 360 ? 74.10860 -71.19156 14.06154 1.000 73.86627 445 ASN A C 1
ATOM 2752 O O . ASN A 1 360 ? 75.21937 -70.74985 13.74900 1.000 66.79575 445 ASN A O 1
ATOM 2757 N N . VAL A 1 361 ? 73.94899 -72.38802 14.62831 1.000 69.74940 446 VAL A N 1
ATOM 2758 C CA . VAL A 1 361 ? 75.07345 -73.31126 14.73857 1.000 74.02789 446 VAL A CA 1
ATOM 2759 C C . VAL A 1 361 ? 75.44999 -73.84688 13.36273 1.000 78.02577 446 VAL A C 1
ATOM 2760 O O . VAL A 1 361 ? 76.63049 -73.89098 12.99485 1.000 77.97413 446 VAL A O 1
ATOM 2764 N N . GLN A 1 362 ? 74.44935 -74.26090 12.58038 1.000 76.49730 447 GLN A N 1
ATOM 2765 C CA . GLN A 1 362 ? 74.70639 -74.65281 11.19900 1.000 72.41862 447 GLN A CA 1
ATOM 2766 C C . GLN A 1 362 ? 75.23436 -73.48243 10.37951 1.000 64.65312 447 GLN A C 1
ATOM 2767 O O . GLN A 1 362 ? 76.07444 -73.67348 9.49274 1.000 66.80330 447 GLN A O 1
ATOM 2773 N N . LYS A 1 363 ? 74.76662 -72.26577 10.67313 1.000 57.94815 448 LYS A N 1
ATOM 2774 C CA . LYS A 1 363 ? 75.20499 -71.09254 9.92495 1.000 61.20537 448 LYS A CA 1
ATOM 2775 C C . LYS A 1 363 ? 76.69256 -70.82330 10.11730 1.000 74.89758 448 LYS A C 1
ATOM 2776 O O . LYS A 1 363 ? 77.35799 -70.33143 9.19798 1.000 77.09275 448 LYS A O 1
ATOM 2782 N N . GLN A 1 364 ? 77.23427 -71.14089 11.29325 1.000 77.42768 449 GLN A N 1
ATOM 2783 C CA . GLN A 1 364 ? 78.65130 -70.91865 11.55332 1.000 75.29894 449 GLN A CA 1
ATOM 2784 C C . GLN A 1 364 ? 79.51524 -72.11216 11.17344 1.000 66.02371 449 GLN A C 1
ATOM 2785 O O . GLN A 1 364 ? 80.69895 -71.93511 10.86161 1.000 71.28235 449 GLN A O 1
ATOM 2791 N N . LYS A 1 365 ? 78.95405 -73.32207 11.18595 1.000 57.36826 450 LYS A N 1
ATOM 2792 C CA . LYS A 1 365 ? 79.72024 -74.49176 10.77284 1.000 64.18090 450 LYS A CA 1
ATOM 2793 C C . LYS A 1 365 ? 79.81746 -74.59645 9.25435 1.000 81.10236 450 LYS A C 1
ATOM 2794 O O . LYS A 1 365 ? 80.85450 -75.01473 8.72726 1.000 71.17951 450 LYS A O 1
ATOM 2800 N N . PHE A 1 366 ? 78.76134 -74.21860 8.53309 1.000 70.59941 451 PHE A N 1
ATOM 2801 C CA . PHE A 1 366 ? 78.70954 -74.35769 7.07667 1.000 70.11964 451 PHE A CA 1
ATOM 2802 C C . PHE A 1 366 ? 78.25143 -73.05646 6.42585 1.000 65.34168 451 PHE A C 1
ATOM 2803 O O . PHE A 1 366 ? 77.15815 -72.98842 5.85204 1.000 61.63286 451 PHE A O 1
ATOM 2811 N N . PRO A 1 367 ? 79.06831 -72.00771 6.47788 1.000 62.15948 452 PRO A N 1
ATOM 2812 C CA . PRO A 1 367 ? 78.73380 -70.77703 5.75835 1.000 58.88273 452 PRO A CA 1
ATOM 2813 C C . PRO A 1 367 ? 79.16358 -70.86377 4.29841 1.000 57.48537 452 PRO A C 1
ATOM 2814 O O . PRO A 1 367 ? 79.86025 -71.78700 3.87590 1.000 53.15607 452 PRO A O 1
ATOM 2818 N N . LEU A 1 368 ? 78.72119 -69.87755 3.52219 1.000 52.51671 453 LEU A N 1
ATOM 2819 C CA . LEU A 1 368 ? 79.17660 -69.76293 2.14330 1.000 65.86453 453 LEU A CA 1
ATOM 2820 C C . LEU A 1 368 ? 80.66579 -69.44477 2.12522 1.000 63.22144 453 LEU A C 1
ATOM 2821 O O . LEU A 1 368 ? 81.12475 -68.53298 2.81968 1.000 58.68635 453 LEU A O 1
ATOM 2826 N N . SER A 1 369 ? 81.42474 -70.20263 1.33915 1.000 57.41391 454 SER A N 1
ATOM 2827 C CA . SER A 1 369 ? 82.87243 -70.08001 1.34797 1.000 66.49311 454 SER A CA 1
ATOM 2828 C C . SER A 1 369 ? 83.41227 -70.07562 -0.07371 1.000 67.17218 454 SER A C 1
ATOM 2829 O O . SER A 1 369 ? 82.83602 -70.68327 -0.97993 1.000 69.51092 454 SER A O 1
ATOM 2832 N N . PHE A 1 370 ? 84.53057 -69.37561 -0.25498 1.000 62.43089 455 PHE A N 1
ATOM 2833 C CA . PHE A 1 370 ? 85.25358 -69.36729 -1.51704 1.000 64.59349 455 PHE A CA 1
ATOM 2834 C C . PHE A 1 370 ? 86.74669 -69.31837 -1.22520 1.000 65.62329 455 PHE A C 1
ATOM 2835 O O . PHE A 1 370 ? 87.17852 -68.88805 -0.15267 1.000 61.71897 455 PHE A O 1
ATOM 2843 N N . LYS A 1 371 ? 87.53374 -69.76120 -2.19881 1.000 63.56975 456 LYS A N 1
ATOM 2844 C CA . LYS A 1 371 ? 88.97540 -69.89103 -2.05198 1.000 57.65278 456 LYS A CA 1
ATOM 2845 C C . LYS A 1 371 ? 89.68092 -68.88204 -2.94928 1.000 60.75674 456 LYS A C 1
ATOM 2846 O O . LYS A 1 371 ? 89.26597 -68.65601 -4.09054 1.000 67.45835 456 LYS A O 1
ATOM 2852 N N . THR A 1 372 ? 90.74190 -68.27031 -2.42511 1.000 61.33015 457 THR A N 1
ATOM 2853 C CA . THR A 1 372 ? 91.55087 -67.30942 -3.16719 1.000 51.93182 457 THR A CA 1
ATOM 2854 C C . THR A 1 372 ? 92.86241 -67.97397 -3.56847 1.000 60.79707 457 THR A C 1
ATOM 2855 O O . THR A 1 372 ? 93.60922 -68.44250 -2.70548 1.000 65.33198 457 THR A O 1
ATOM 2859 N N . PHE A 1 373 ? 93.14284 -68.01046 -4.87128 1.000 64.65331 458 PHE A N 1
ATOM 2860 C CA . PHE A 1 373 ? 94.33408 -68.66310 -5.41011 1.000 53.32793 458 PHE A CA 1
ATOM 2861 C C . PHE A 1 373 ? 95.29932 -67.59716 -5.91431 1.000 66.25427 458 PHE A C 1
ATOM 2862 O O . PHE A 1 373 ? 95.07518 -67.00229 -6.97476 1.000 64.22666 458 PHE A O 1
ATOM 2870 N N . GLY A 1 374 ? 96.37442 -67.37014 -5.16274 1.000 62.78072 459 GLY A N 1
ATOM 2871 C CA . GLY A 1 374 ? 97.37464 -66.40249 -5.58397 1.000 43.37878 459 GLY A CA 1
ATOM 2872 C C . GLY A 1 374 ? 96.76770 -65.02402 -5.74563 1.000 54.66430 459 GLY A C 1
ATOM 2873 O O . GLY A 1 374 ? 96.08913 -64.50730 -4.85101 1.000 68.79304 459 GLY A O 1
ATOM 2874 N N . GLU A 1 375 ? 97.00383 -64.41735 -6.90687 1.000 59.82101 460 GLU A N 1
ATOM 2875 C CA . GLU A 1 375 ? 96.42782 -63.12281 -7.24118 1.000 71.53781 460 GLU A CA 1
ATOM 2876 C C . GLU A 1 375 ? 95.22956 -63.22804 -8.17453 1.000 62.31445 460 GLU A C 1
ATOM 2877 O O . GLU A 1 375 ? 94.70240 -62.19449 -8.60111 1.000 59.57577 460 GLU A O 1
ATOM 2883 N N . ALA A 1 376 ? 94.79040 -64.44230 -8.50084 1.000 54.64400 461 ALA A N 1
ATOM 2884 C CA . ALA A 1 376 ? 93.60176 -64.61026 -9.32374 1.000 57.42030 461 ALA A CA 1
ATOM 2885 C C . ALA A 1 376 ? 92.37652 -64.06617 -8.59681 1.000 68.23076 461 ALA A C 1
ATOM 2886 O O . ALA A 1 376 ? 92.28266 -64.11166 -7.36648 1.000 60.39675 461 ALA A O 1
ATOM 2888 N N . ILE A 1 377 ? 91.43483 -63.54109 -9.37182 1.000 57.85932 462 ILE A N 1
ATOM 2889 C CA . ILE A 1 377 ? 90.24837 -62.88492 -8.82982 1.000 59.54351 462 ILE A CA 1
ATOM 2890 C C . ILE A 1 377 ? 89.18611 -63.94955 -8.57892 1.000 59.06578 462 ILE A C 1
ATOM 2891 O O . ILE A 1 377 ? 88.72849 -64.58713 -9.54022 1.000 60.41413 462 ILE A O 1
ATOM 2896 N N . PRO A 1 378 ? 88.77114 -64.17419 -7.33472 1.000 57.78139 463 PRO A N 1
ATOM 2897 C CA . PRO A 1 378 ? 87.59314 -65.00700 -7.08808 1.000 56.91347 463 PRO A CA 1
ATOM 2898 C C . PRO A 1 378 ? 86.33773 -64.27603 -7.52557 1.000 58.14491 463 PRO A C 1
ATOM 2899 O O . PRO A 1 378 ? 86.12474 -63.11423 -7.14387 1.000 48.53599 463 PRO A O 1
ATOM 2903 N N . PRO A 1 379 ? 85.49177 -64.90681 -8.34501 1.000 52.28513 464 PRO A N 1
ATOM 2904 C CA . PRO A 1 379 ? 84.24407 -64.23183 -8.74247 1.000 50.40597 464 PRO A CA 1
ATOM 2905 C C . PRO A 1 379 ? 83.36644 -63.88682 -7.55377 1.000 55.05139 464 PRO A C 1
ATOM 2906 O O . PRO A 1 379 ? 82.75160 -62.81222 -7.52497 1.000 48.82846 464 PRO A O 1
ATOM 2910 N N . GLN A 1 380 ? 83.31372 -64.77218 -6.55583 1.000 48.13054 465 GLN A N 1
ATOM 2911 C CA . GLN A 1 380 ? 82.55432 -64.48934 -5.34417 1.000 47.41861 465 GLN A CA 1
ATOM 2912 C C . GLN A 1 380 ? 83.04677 -63.21290 -4.67430 1.000 53.52154 465 GLN A C 1
ATOM 2913 O O . GLN A 1 380 ? 82.24469 -62.40451 -4.18909 1.000 52.31334 465 GLN A O 1
ATOM 2919 N N . TYR A 1 381 ? 84.36684 -63.01214 -4.64830 1.000 57.62191 466 TYR A N 1
ATOM 2920 C CA . TYR A 1 381 ? 84.93566 -61.82338 -4.02074 1.000 50.57576 466 TYR A CA 1
ATOM 2921 C C . TYR A 1 381 ? 84.57943 -60.56217 -4.79787 1.000 56.29390 466 TYR A C 1
ATOM 2922 O O . TYR A 1 381 ? 84.28769 -59.51927 -4.19926 1.000 53.13030 466 TYR A O 1
ATOM 2931 N N . ALA A 1 382 ? 84.59306 -60.63950 -6.13169 1.000 49.48252 467 ALA A N 1
ATOM 2932 C CA . ALA A 1 382 ? 84.24748 -59.47779 -6.94457 1.000 54.90936 467 ALA A CA 1
ATOM 2933 C C . ALA A 1 382 ? 82.84025 -58.98627 -6.63586 1.000 55.30990 467 ALA A C 1
ATOM 2934 O O . ALA A 1 382 ? 82.59717 -57.77552 -6.56220 1.000 52.97986 467 ALA A O 1
ATOM 2936 N N . ILE A 1 383 ? 81.90110 -59.91210 -6.44101 1.000 50.65913 468 ILE A N 1
ATOM 2937 C CA . ILE A 1 383 ? 80.52847 -59.51705 -6.14829 1.000 53.79681 468 ILE A CA 1
ATOM 2938 C C . ILE A 1 383 ? 80.42375 -58.93344 -4.74343 1.000 54.77306 468 ILE A C 1
ATOM 2939 O O . ILE A 1 383 ? 79.67618 -57.97365 -4.51345 1.000 53.63677 468 ILE A O 1
ATOM 2944 N N . LYS A 1 384 ? 81.17859 -59.48493 -3.78438 1.000 53.42123 469 LYS A N 1
ATOM 2945 C CA . LYS A 1 384 ? 81.18471 -58.90930 -2.43946 1.000 49.79261 469 LYS A CA 1
ATOM 2946 C C . LYS A 1 384 ? 81.70652 -57.47689 -2.45524 1.000 54.26604 469 LYS A C 1
ATOM 2947 O O . LYS A 1 384 ? 81.16823 -56.60495 -1.76221 1.000 55.05526 469 LYS A O 1
ATOM 2953 N N . VAL A 1 385 ? 82.74564 -57.21092 -3.25174 1.000 49.57034 470 VAL A N 1
ATOM 2954 C CA . VAL A 1 385 ? 83.27594 -55.85298 -3.35395 1.000 56.09094 470 VAL A CA 1
ATOM 2955 C C . VAL A 1 385 ? 82.24303 -54.92132 -3.97682 1.000 58.80822 470 VAL A C 1
ATOM 2956 O O . VAL A 1 385 ? 82.05828 -53.78375 -3.52333 1.000 56.01245 470 VAL A O 1
ATOM 2960 N N . LEU A 1 386 ? 81.55490 -55.38523 -5.02589 1.000 55.00298 471 LEU A N 1
ATOM 2961 C CA . LEU A 1 386 ? 80.49123 -54.58328 -5.62451 1.000 53.14609 471 LEU A CA 1
ATOM 2962 C C . LEU A 1 386 ? 79.40025 -54.27517 -4.60697 1.000 49.32310 471 LEU A C 1
ATOM 2963 O O . LEU A 1 386 ? 78.90997 -53.14193 -4.53310 1.000 52.40698 471 LEU A O 1
ATOM 2968 N N . ASP A 1 387 ? 79.01076 -55.27559 -3.81350 1.000 49.95027 472 ASP A N 1
ATOM 2969 C CA . ASP A 1 387 ? 78.04705 -55.05646 -2.73885 1.000 55.73158 472 ASP A CA 1
ATOM 2970 C C . ASP A 1 387 ? 78.52606 -53.96000 -1.79455 1.000 60.39293 472 ASP A C 1
ATOM 2971 O O . ASP A 1 387 ? 77.76859 -53.04497 -1.44855 1.000 59.21603 472 ASP A O 1
ATOM 2976 N N . GLU A 1 388 ? 79.79367 -54.02646 -1.38318 1.000 56.62261 473 GLU A N 1
ATOM 2977 C CA . GLU A 1 388 ? 80.32445 -53.03420 -0.45420 1.000 59.95032 473 GLU A CA 1
ATOM 2978 C C . GLU A 1 388 ? 80.35196 -51.64572 -1.08153 1.000 57.09701 473 GLU A C 1
ATOM 2979 O O . GLU A 1 388 ? 79.85789 -50.67623 -0.49446 1.000 58.84434 473 GLU A O 1
ATOM 2985 N N . LEU A 1 389 ? 80.92729 -51.53002 -2.28056 1.000 57.35934 474 LEU A N 1
ATOM 2986 C CA . LEU A 1 389 ? 81.10710 -50.21809 -2.89129 1.000 53.87414 474 LEU A CA 1
ATOM 2987 C C . LEU A 1 389 ? 79.79142 -49.58532 -3.32700 1.000 56.68510 474 LEU A C 1
ATOM 2988 O O . LEU A 1 389 ? 79.73619 -48.36242 -3.49145 1.000 58.33081 474 LEU A O 1
ATOM 2993 N N . THR A 1 390 ? 78.73706 -50.37705 -3.51801 1.000 56.93651 475 THR A N 1
ATOM 2994 C CA . THR A 1 390 ? 77.41770 -49.84245 -3.83012 1.000 56.15388 475 THR A CA 1
ATOM 2995 C C . THR A 1 390 ? 76.49710 -49.80775 -2.61825 1.000 62.88533 475 THR A C 1
ATOM 2996 O O . THR A 1 390 ? 75.34687 -49.37324 -2.74389 1.000 54.54345 475 THR A O 1
ATOM 3000 N N . ASP A 1 391 ? 76.97562 -50.25628 -1.45483 1.000 58.70495 476 ASP A N 1
ATOM 3001 C CA . ASP A 1 391 ? 76.19926 -50.25536 -0.21462 1.000 59.25808 476 ASP A CA 1
ATOM 3002 C C . ASP A 1 391 ? 74.92700 -51.09156 -0.34432 1.000 62.44692 476 ASP A C 1
ATOM 3003 O O . ASP A 1 391 ? 73.90180 -50.78478 0.27125 1.000 62.37757 476 ASP A O 1
ATOM 3008 N N . GLY A 1 392 ? 74.98546 -52.15261 -1.14885 1.000 61.67510 477 GLY A N 1
ATOM 3009 C CA . GLY A 1 392 ? 73.85013 -53.04209 -1.31852 1.000 59.90575 477 GLY A CA 1
ATOM 3010 C C . GLY A 1 392 ? 72.61194 -52.39541 -1.89415 1.000 57.41533 477 GLY A C 1
ATOM 3011 O O . GLY A 1 392 ? 71.51735 -52.94781 -1.75988 1.000 56.81114 477 GLY A O 1
ATOM 3012 N N . LYS A 1 393 ? 72.75176 -51.23736 -2.53838 1.000 49.78211 478 LYS A N 1
ATOM 3013 C CA . LYS A 1 393 ? 71.61636 -50.48023 -3.04726 1.000 57.39533 478 LYS A CA 1
ATOM 3014 C C . LYS A 1 393 ? 71.51775 -50.51013 -4.56759 1.000 61.77526 478 LYS A C 1
ATOM 3015 O O . LYS A 1 393 ? 70.70507 -49.77550 -5.14068 1.000 55.46902 478 LYS A O 1
ATOM 3021 N N . ALA A 1 394 ? 72.31851 -51.33519 -5.23463 1.000 48.80112 479 ALA A N 1
ATOM 3022 C CA . ALA A 1 394 ? 72.30103 -51.38054 -6.68793 1.000 53.33002 479 ALA A CA 1
ATOM 3023 C C . ALA A 1 394 ? 71.21612 -52.32258 -7.19365 1.000 51.63654 479 ALA A C 1
ATOM 3024 O O . ALA A 1 394 ? 70.88917 -53.33233 -6.56143 1.000 47.88361 479 ALA A O 1
ATOM 3026 N N . ILE A 1 395 ? 70.64851 -51.97485 -8.34310 1.000 50.09649 480 ILE A N 1
ATOM 3027 C CA . ILE A 1 395 ? 69.82198 -52.91490 -9.08738 1.000 45.24564 480 ILE A CA 1
ATOM 3028 C C . ILE A 1 395 ? 70.74709 -53.84780 -9.85389 1.000 44.77949 480 ILE A C 1
ATOM 3029 O O . ILE A 1 395 ? 71.62176 -53.39490 -10.60274 1.000 50.53661 480 ILE A O 1
ATOM 3034 N N . ILE A 1 396 ? 70.57003 -55.15106 -9.65629 1.000 44.57457 481 ILE A N 1
ATOM 3035 C CA . ILE A 1 396 ? 71.44711 -56.16766 -10.22610 1.000 43.65391 481 ILE A CA 1
ATOM 3036 C C . ILE A 1 396 ? 70.64483 -57.00923 -11.20876 1.000 56.01432 481 ILE A C 1
ATOM 3037 O O . ILE A 1 396 ? 69.62057 -57.59906 -10.84109 1.000 48.73704 481 ILE A O 1
ATOM 3042 N N . SER A 1 397 ? 71.10793 -57.06357 -12.45232 1.000 50.59559 482 SER A N 1
ATOM 3043 C CA . SER A 1 397 ? 70.63276 -58.03166 -13.42630 1.000 47.22454 482 SER A CA 1
ATOM 3044 C C . SER A 1 397 ? 71.76449 -58.99865 -13.74075 1.000 50.48745 482 SER A C 1
ATOM 3045 O O . SER A 1 397 ? 72.94273 -58.68812 -13.54694 1.000 51.08088 482 SER A O 1
ATOM 3048 N N . THR A 1 398 ? 71.40090 -60.19590 -14.19577 1.000 42.73907 483 THR A N 1
ATOM 3049 C CA . THR A 1 398 ? 72.39481 -61.22109 -14.47594 1.000 45.90707 483 THR A CA 1
ATOM 3050 C C . THR A 1 398 ? 72.03510 -61.97782 -15.74392 1.000 51.15301 483 THR A C 1
ATOM 3051 O O . THR A 1 398 ? 70.89361 -61.95617 -16.21175 1.000 46.43910 483 THR A O 1
ATOM 3055 N N . GLY A 1 399 ? 73.03604 -62.66383 -16.28658 1.000 44.47800 484 GLY A N 1
ATOM 3056 C CA . GLY A 1 399 ? 72.80842 -63.73768 -17.23191 1.000 42.23790 484 GLY A CA 1
ATOM 3057 C C . GLY A 1 399 ? 72.42177 -64.99605 -16.48822 1.000 40.44659 484 GLY A C 1
ATOM 3058 O O . GLY A 1 399 ? 71.83795 -64.94909 -15.39857 1.000 43.32458 484 GLY A O 1
ATOM 3059 N N . VAL A 1 400 ? 72.76348 -66.14149 -17.06633 1.000 44.40005 485 VAL A N 1
ATOM 3060 C CA . VAL A 1 400 ? 72.42111 -67.43345 -16.48714 1.000 48.13660 485 VAL A CA 1
ATOM 3061 C C . VAL A 1 400 ? 73.67479 -68.29132 -16.42718 1.000 50.69023 485 VAL A C 1
ATOM 3062 O O . VAL A 1 400 ? 74.44872 -68.34552 -17.38917 1.000 50.81794 485 VAL A O 1
ATOM 3066 N N . GLY A 1 401 ? 73.87948 -68.95104 -15.28998 1.000 44.09266 486 GLY A N 1
ATOM 3067 C CA . GLY A 1 401 ? 75.04329 -69.79158 -15.10075 1.000 49.37513 486 GLY A CA 1
ATOM 3068 C C . GLY A 1 401 ? 75.67320 -69.61583 -13.73533 1.000 56.93121 486 GLY A C 1
ATOM 3069 O O . GLY A 1 401 ? 74.99172 -69.25095 -12.77112 1.000 53.77769 486 GLY A O 1
ATOM 3070 N N . GLN A 1 402 ? 76.98137 -69.86703 -13.64535 1.000 55.40373 487 GLN A N 1
ATOM 3071 C CA . GLN A 1 402 ? 77.67454 -69.76282 -12.36454 1.000 52.40243 487 GLN A CA 1
ATOM 3072 C C . GLN A 1 402 ? 77.62916 -68.33932 -11.82442 1.000 54.00899 487 GLN A C 1
ATOM 3073 O O . GLN A 1 402 ? 77.32618 -68.12077 -10.64537 1.000 47.16991 487 GLN A O 1
ATOM 3079 N N . HIS A 1 403 ? 77.93477 -67.35522 -12.67648 1.000 42.96359 488 HIS A N 1
ATOM 3080 C CA . HIS A 1 403 ? 77.91762 -65.96268 -12.24033 1.000 46.29136 488 HIS A CA 1
ATOM 3081 C C . HIS A 1 403 ? 76.55572 -65.56814 -11.68834 1.000 50.58933 488 HIS A C 1
ATOM 3082 O O . HIS A 1 403 ? 76.47232 -64.75676 -10.75799 1.000 49.68589 488 HIS A O 1
ATOM 3089 N N . GLN A 1 404 ? 75.48220 -66.12897 -12.24805 1.000 47.50372 489 GLN A N 1
ATOM 3090 C CA . GLN A 1 404 ? 74.14554 -65.85756 -11.73366 1.000 47.59517 489 GLN A CA 1
ATOM 3091 C C . GLN A 1 404 ? 74.00730 -66.34767 -10.29833 1.000 41.65701 489 GLN A C 1
ATOM 3092 O O . GLN A 1 404 ? 73.48389 -65.63581 -9.43305 1.000 45.07084 489 GLN A O 1
ATOM 3098 N N . MET A 1 405 ? 74.48664 -67.56324 -10.02496 1.000 44.01362 490 MET A N 1
ATOM 3099 C CA . MET A 1 405 ? 74.41986 -68.10085 -8.66963 1.000 45.09845 490 MET A CA 1
ATOM 3100 C C . MET A 1 405 ? 75.25591 -67.26889 -7.70609 1.000 53.08792 490 MET A C 1
ATOM 3101 O O . MET A 1 405 ? 74.80982 -66.94498 -6.59891 1.000 51.02436 490 MET A O 1
ATOM 3106 N N . TRP A 1 406 ? 76.47326 -66.90505 -8.11557 1.000 43.19862 491 TRP A N 1
ATOM 3107 C CA . TRP A 1 406 ? 77.32777 -66.09713 -7.25234 1.000 48.77253 491 TRP A CA 1
ATOM 3108 C C . TRP A 1 406 ? 76.73293 -64.71360 -7.02534 1.000 44.55187 491 TRP A C 1
ATOM 3109 O O . TRP A 1 406 ? 76.86572 -64.14564 -5.93543 1.000 53.19762 491 TRP A O 1
ATOM 3120 N N . ALA A 1 407 ? 76.07140 -64.15302 -8.04249 1.000 47.57675 492 ALA A N 1
ATOM 3121 C CA . ALA A 1 407 ? 75.38837 -62.87616 -7.85767 1.000 50.03352 492 ALA A CA 1
ATOM 3122 C C . ALA A 1 407 ? 74.23971 -62.99906 -6.86552 1.000 49.96072 492 ALA A C 1
ATOM 3123 O O . ALA A 1 407 ? 73.92017 -62.03369 -6.16266 1.000 47.51155 492 ALA A O 1
ATOM 3125 N N . ALA A 1 408 ? 73.61135 -64.17279 -6.79431 1.000 46.87003 493 ALA A N 1
ATOM 3126 C CA . ALA A 1 408 ? 72.55181 -64.39631 -5.81900 1.000 54.46720 493 ALA A CA 1
ATOM 3127 C C . ALA A 1 408 ? 73.11844 -64.65212 -4.42971 1.000 57.90347 493 ALA A C 1
ATOM 3128 O O . ALA A 1 408 ? 72.55083 -64.19607 -3.43101 1.000 58.51804 493 ALA A O 1
ATOM 3130 N N . GLN A 1 409 ? 74.23814 -65.37315 -4.34923 1.000 54.41945 494 GLN A N 1
ATOM 3131 C CA . GLN A 1 409 ? 74.77958 -65.77474 -3.05538 1.000 48.27677 494 GLN A CA 1
ATOM 3132 C C . GLN A 1 409 ? 75.49824 -64.63279 -2.34559 1.000 52.31829 494 GLN A C 1
ATOM 3133 O O . GLN A 1 409 ? 75.36168 -64.47755 -1.12743 1.000 58.68645 494 GLN A O 1
ATOM 3139 N N . PHE A 1 410 ? 76.26770 -63.82702 -3.07994 1.000 56.03956 495 PHE A N 1
ATOM 3140 C CA . PHE A 1 410 ? 77.24538 -62.93274 -2.47133 1.000 54.55737 495 PHE A CA 1
ATOM 3141 C C . PHE A 1 410 ? 76.88686 -61.45790 -2.60934 1.000 55.82364 495 PHE A C 1
ATOM 3142 O O . PHE A 1 410 ? 77.76118 -60.59763 -2.46282 1.000 55.64220 495 PHE A O 1
ATOM 3150 N N . TYR A 1 411 ? 75.62410 -61.14389 -2.88015 1.000 55.15342 496 TYR A N 1
ATOM 3151 C CA . TYR A 1 411 ? 75.13550 -59.77358 -2.83517 1.000 50.24219 496 TYR A CA 1
ATOM 3152 C C . TYR A 1 411 ? 73.94225 -59.72684 -1.89465 1.000 63.85394 496 TYR A C 1
ATOM 3153 O O . TYR A 1 411 ? 73.02609 -60.54868 -2.00754 1.000 59.42130 496 TYR A O 1
ATOM 3162 N N . ASN A 1 412 ? 73.96138 -58.77579 -0.96427 1.000 56.70035 497 ASN A N 1
ATOM 3163 C CA . ASN A 1 412 ? 72.92066 -58.65329 0.05475 1.000 67.29010 497 ASN A CA 1
ATOM 3164 C C . ASN A 1 412 ? 71.88869 -57.64510 -0.43579 1.000 61.24303 497 ASN A C 1
ATOM 3165 O O . ASN A 1 412 ? 71.99956 -56.44208 -0.19714 1.000 63.56967 497 ASN A O 1
ATOM 3170 N N . TYR A 1 413 ? 70.87388 -58.15166 -1.12865 1.000 53.61941 498 TYR A N 1
ATOM 3171 C CA . TYR A 1 413 ? 69.79091 -57.30383 -1.60490 1.000 63.33486 498 TYR A CA 1
ATOM 3172 C C . TYR A 1 413 ? 68.91719 -56.88876 -0.42987 1.000 57.28326 498 TYR A C 1
ATOM 3173 O O . TYR A 1 413 ? 68.44781 -57.73244 0.33928 1.000 56.93311 498 TYR A O 1
ATOM 3182 N N . LYS A 1 414 ? 68.72181 -55.58126 -0.27881 1.000 55.90497 499 LYS A N 1
ATOM 3183 C CA . LYS A 1 414 ? 67.97961 -55.04818 0.85390 1.000 63.43681 499 LYS A CA 1
ATOM 3184 C C . LYS A 1 414 ? 66.49237 -54.91653 0.57008 1.000 64.63327 499 LYS A C 1
ATOM 3185 O O . LYS A 1 414 ? 65.68371 -54.95504 1.50491 1.000 67.86730 499 LYS A O 1
ATOM 3191 N N . LYS A 1 415 ? 66.11632 -54.76976 -0.69404 1.000 58.62100 500 LYS A N 1
ATOM 3192 C CA . LYS A 1 415 ? 64.73340 -54.61326 -1.10586 1.000 58.68158 500 LYS A CA 1
ATOM 3193 C C . LYS A 1 415 ? 64.44638 -55.50969 -2.30004 1.000 60.37816 500 LYS A C 1
ATOM 3194 O O . LYS A 1 415 ? 65.35642 -55.83477 -3.07003 1.000 60.28234 500 LYS A O 1
ATOM 3200 N N . PRO A 1 416 ? 63.19770 -55.93128 -2.47936 1.000 68.03969 501 PRO A N 1
ATOM 3201 C CA . PRO A 1 416 ? 62.84391 -56.63078 -3.71449 1.000 62.80041 501 PRO A CA 1
ATOM 3202 C C . PRO A 1 416 ? 62.93783 -55.67654 -4.89270 1.000 68.84932 501 PRO A C 1
ATOM 3203 O O . PRO A 1 416 ? 62.93322 -54.45255 -4.73627 1.000 65.64383 501 PRO A O 1
ATOM 3207 N N . ARG A 1 417 ? 63.04162 -56.26220 -6.08550 1.000 46.15090 502 ARG A N 1
ATOM 3208 C CA . ARG A 1 417 ? 63.17981 -55.55839 -7.35867 1.000 52.73379 502 ARG A CA 1
ATOM 3209 C C . ARG A 1 417 ? 64.55677 -54.92893 -7.53453 1.000 49.43311 502 ARG A C 1
ATOM 3210 O O . ARG A 1 417 ? 64.76458 -54.16604 -8.48674 1.000 53.84206 502 ARG A O 1
ATOM 3218 N N . GLN A 1 418 ? 65.50366 -55.21871 -6.63748 1.000 51.55578 503 GLN A N 1
ATOM 3219 C CA . GLN A 1 418 ? 66.91801 -55.04887 -6.94685 1.000 51.68752 503 GLN A CA 1
ATOM 3220 C C . GLN A 1 418 ? 67.47514 -56.24158 -7.70480 1.000 47.43255 503 GLN A C 1
ATOM 3221 O O . GLN A 1 418 ? 68.49680 -56.11202 -8.38677 1.000 57.61568 503 GLN A O 1
ATOM 3227 N N . TRP A 1 419 ? 66.83188 -57.39597 -7.57940 1.000 43.68974 504 TRP A N 1
ATOM 3228 C CA . TRP A 1 419 ? 67.30176 -58.65056 -8.15068 1.000 47.50115 504 TRP A CA 1
ATOM 3229 C C . TRP A 1 419 ? 66.47138 -58.94964 -9.39200 1.000 46.64115 504 TRP A C 1
ATOM 3230 O O . TRP A 1 419 ? 65.27132 -59.22436 -9.29183 1.000 53.34340 504 TRP A O 1
ATOM 3241 N N . LEU A 1 420 ? 67.10524 -58.87522 -10.55938 1.000 52.48190 505 LEU A N 1
ATOM 3242 C CA . LEU A 1 420 ? 66.45648 -59.14539 -11.84167 1.000 49.54339 505 LEU A CA 1
ATOM 3243 C C . LEU A 1 420 ? 67.21327 -60.29117 -12.50107 1.000 45.81077 505 LEU A C 1
ATOM 3244 O O . LEU A 1 420 ? 68.30258 -60.08865 -13.04530 1.000 48.43164 505 LEU A O 1
ATOM 3249 N N . SER A 1 421 ? 66.63738 -61.48910 -12.46216 1.000 39.92867 506 SER A N 1
ATOM 3250 C CA . SER A 1 421 ? 67.32291 -62.67165 -12.95834 1.000 41.65905 506 SER A CA 1
ATOM 3251 C C . SER A 1 421 ? 66.29592 -63.64823 -13.51228 1.000 47.90177 506 SER A C 1
ATOM 3252 O O . SER A 1 421 ? 65.19196 -63.76672 -12.97475 1.000 43.63332 506 SER A O 1
ATOM 3255 N N . SER A 1 422 ? 66.66574 -64.34314 -14.58728 1.000 41.99462 507 SER A N 1
ATOM 3256 C CA . SER A 1 422 ? 65.77941 -65.31529 -15.22147 1.000 45.10646 507 SER A CA 1
ATOM 3257 C C . SER A 1 422 ? 65.88846 -66.64101 -14.47817 1.000 48.01022 507 SER A C 1
ATOM 3258 O O . SER A 1 422 ? 66.90370 -67.33729 -14.58291 1.000 43.79589 507 SER A O 1
ATOM 3261 N N . GLY A 1 423 ? 64.84034 -66.99988 -13.73841 1.000 46.55419 508 GLY A N 1
ATOM 3262 C CA . GLY A 1 423 ? 64.89787 -68.15935 -12.86707 1.000 44.55303 508 GLY A CA 1
ATOM 3263 C C . GLY A 1 423 ? 64.24795 -69.41829 -13.40615 1.000 48.24711 508 GLY A C 1
ATOM 3264 O O . GLY A 1 423 ? 64.84396 -70.49929 -13.35087 1.000 46.29674 508 GLY A O 1
ATOM 3265 N N . GLY A 1 424 ? 63.02341 -69.29901 -13.91744 1.000 45.73948 509 GLY A N 1
ATOM 3266 C CA . GLY A 1 424 ? 62.27981 -70.46214 -14.36550 1.000 43.69787 509 GLY A CA 1
ATOM 3267 C C . GLY A 1 424 ? 62.73800 -70.99406 -15.70673 1.000 48.91061 509 GLY A C 1
ATOM 3268 O O . GLY A 1 424 ? 63.03588 -72.18514 -15.83868 1.000 45.01376 509 GLY A O 1
ATOM 3269 N N . LEU A 1 425 ? 62.78649 -70.11835 -16.71396 1.000 44.94359 510 LEU A N 1
ATOM 3270 C CA . LEU A 1 425 ? 63.33707 -70.49542 -18.01056 1.000 42.98216 510 LEU A CA 1
ATOM 3271 C C . LEU A 1 425 ? 64.86200 -70.48720 -17.98557 1.000 48.50764 510 LEU A C 1
ATOM 3272 O O . LEU A 1 425 ? 65.50097 -71.34931 -18.60010 1.000 43.69587 510 LEU A O 1
ATOM 3277 N N . GLY A 1 426 ? 65.45783 -69.52794 -17.27661 1.000 44.28935 511 GLY A N 1
ATOM 3278 C CA . GLY A 1 426 ? 66.90242 -69.41292 -17.20521 1.000 46.71153 511 GLY A CA 1
ATOM 3279 C C . GLY A 1 426 ? 67.53615 -69.09685 -18.54413 1.000 45.94368 511 GLY A C 1
ATOM 3280 O O . GLY A 1 426 ? 68.35796 -69.87101 -19.04449 1.000 47.56127 511 GLY A O 1
ATOM 3281 N N . ALA A 1 427 ? 67.17585 -67.95351 -19.12286 1.000 41.68029 512 ALA A N 1
ATOM 3282 C CA . ALA A 1 427 ? 67.57689 -67.59993 -20.48119 1.000 42.43483 512 ALA A CA 1
ATOM 3283 C C . ALA A 1 427 ? 68.85734 -66.77406 -20.44948 1.000 44.43682 512 ALA A C 1
ATOM 3284 O O . ALA A 1 427 ? 68.86152 -65.64447 -19.94928 1.000 46.69389 512 ALA A O 1
ATOM 3286 N N . MET A 1 428 ? 69.93858 -67.33232 -20.99536 1.000 48.75123 513 MET A N 1
ATOM 3287 C CA . MET A 1 428 ? 71.14974 -66.55439 -21.21989 1.000 43.60294 513 MET A CA 1
ATOM 3288 C C . MET A 1 428 ? 70.84651 -65.35357 -22.11085 1.000 50.51327 513 MET A C 1
ATOM 3289 O O . MET A 1 428 ? 69.92632 -65.37812 -22.93369 1.000 44.65405 513 MET A O 1
ATOM 3294 N N . GLY A 1 429 ? 71.63736 -64.29330 -21.94624 1.000 41.66130 514 GLY A N 1
ATOM 3295 C CA . GLY A 1 429 ? 71.43225 -63.06827 -22.69144 1.000 40.97707 514 GLY A CA 1
ATOM 3296 C C . GLY A 1 429 ? 70.41220 -62.13401 -22.08565 1.000 41.47361 514 GLY A C 1
ATOM 3297 O O . GLY A 1 429 ? 70.09639 -61.10316 -22.69536 1.000 47.82061 514 GLY A O 1
ATOM 3298 N N . PHE A 1 430 ? 69.89085 -62.46625 -20.90450 1.000 45.51827 515 PHE A N 1
ATOM 3299 C CA . PHE A 1 430 ? 68.87916 -61.64624 -20.24852 1.000 42.68021 515 PHE A CA 1
ATOM 3300 C C . PHE A 1 430 ? 69.49823 -60.40662 -19.60934 1.000 44.70084 515 PHE A C 1
ATOM 3301 O O . PHE A 1 430 ? 68.88521 -59.33294 -19.60555 1.000 41.05032 515 PHE A O 1
ATOM 3309 N N . GLY A 1 431 ? 70.73276 -60.52812 -19.11214 1.000 43.75971 516 GLY A N 1
ATOM 3310 C CA . GLY A 1 431 ? 71.26247 -59.53638 -18.18433 1.000 43.05888 516 GLY A CA 1
ATOM 3311 C C . GLY A 1 431 ? 71.41497 -58.15257 -18.78637 1.000 43.88024 516 GLY A C 1
ATOM 3312 O O . GLY A 1 431 ? 70.98419 -57.15854 -18.19738 1.000 43.35034 516 GLY A O 1
ATOM 3313 N N . LEU A 1 432 ? 72.04166 -58.06365 -19.96640 1.000 42.12931 517 LEU A N 1
ATOM 3314 C CA . LEU A 1 432 ? 72.29560 -56.74286 -20.54164 1.000 42.20107 517 LEU A CA 1
ATOM 3315 C C . LEU A 1 432 ? 71.00735 -56.02382 -20.92596 1.000 48.46678 517 LEU A C 1
ATOM 3316 O O . LEU A 1 432 ? 70.81745 -54.87338 -20.49117 1.000 45.73506 517 LEU A O 1
ATOM 3321 N N . PRO A 1 433 ? 70.09032 -56.60827 -21.70983 1.000 47.36582 518 PRO A N 1
ATOM 3322 C CA . PRO A 1 433 ? 68.84958 -55.87459 -22.00908 1.000 42.76641 518 PRO A CA 1
ATOM 3323 C C . PRO A 1 433 ? 67.97511 -55.64699 -20.78652 1.000 48.60521 518 PRO A C 1
ATOM 3324 O O . PRO A 1 433 ? 67.28034 -54.62526 -20.72690 1.000 47.71102 518 PRO A O 1
ATOM 3328 N N . ALA A 1 434 ? 67.99255 -56.55056 -19.80135 1.000 42.55668 519 ALA A N 1
ATOM 3329 C CA . ALA A 1 434 ? 67.22407 -56.30868 -18.58201 1.000 42.98497 519 ALA A CA 1
ATOM 3330 C C . ALA A 1 434 ? 67.74512 -55.08727 -17.83727 1.000 52.46382 519 ALA A C 1
ATOM 3331 O O . ALA A 1 434 ? 66.96108 -54.31319 -17.27375 1.000 49.15799 519 ALA A O 1
ATOM 3333 N N . ALA A 1 435 ? 69.06879 -54.90026 -17.81922 1.000 48.40565 520 ALA A N 1
ATOM 3334 C CA . ALA A 1 435 ? 69.63539 -53.70318 -17.20744 1.000 46.49444 520 ALA A CA 1
ATOM 3335 C C . ALA A 1 435 ? 69.21100 -52.44706 -17.95352 1.000 44.48458 520 ALA A C 1
ATOM 3336 O O . ALA A 1 435 ? 69.01744 -51.39490 -17.33436 1.000 47.80646 520 ALA A O 1
ATOM 3338 N N . ILE A 1 436 ? 69.06004 -52.53819 -19.27785 1.000 42.05329 521 ILE A N 1
ATOM 3339 C CA . ILE A 1 436 ? 68.55783 -51.40817 -20.05687 1.000 43.10418 521 ILE A CA 1
ATOM 3340 C C . ILE A 1 436 ? 67.17684 -50.99893 -19.56321 1.000 50.69978 521 ILE A C 1
ATOM 3341 O O . ILE A 1 436 ? 66.91520 -49.81956 -19.29576 1.000 53.36113 521 ILE A O 1
ATOM 3346 N N . GLY A 1 437 ? 66.27503 -51.97219 -19.42379 1.000 48.13623 522 GLY A N 1
ATOM 3347 C CA . GLY A 1 437 ? 64.92712 -51.65728 -18.98078 1.000 42.52055 522 GLY A CA 1
ATOM 3348 C C . GLY A 1 437 ? 64.88000 -51.15974 -17.54955 1.000 48.48586 522 GLY A C 1
ATOM 3349 O O . GLY A 1 437 ? 64.10465 -50.25581 -17.22398 1.000 49.02183 522 GLY A O 1
ATOM 3350 N N . ALA A 1 438 ? 65.70824 -51.73971 -16.67536 1.000 48.17302 523 ALA A N 1
ATOM 3351 C CA . ALA A 1 438 ? 65.74505 -51.29923 -15.28374 1.000 49.36839 523 ALA A CA 1
ATOM 3352 C C . ALA A 1 438 ? 66.25800 -49.87121 -15.16823 1.000 45.78802 523 ALA A C 1
ATOM 3353 O O . ALA A 1 438 ? 65.75980 -49.09083 -14.34791 1.000 50.55801 523 ALA A O 1
ATOM 3355 N N . SER A 1 439 ? 67.25667 -49.51317 -15.97783 1.000 47.61890 524 SER A N 1
ATOM 3356 C CA . SER A 1 439 ? 67.80106 -48.16090 -15.92340 1.000 52.16964 524 SER A CA 1
ATOM 3357 C C . SER A 1 439 ? 66.80022 -47.13927 -16.45016 1.000 55.44807 524 SER A C 1
ATOM 3358 O O . SER A 1 439 ? 66.66623 -46.04950 -15.88344 1.000 50.17387 524 SER A O 1
ATOM 3361 N N . VAL A 1 440 ? 66.09067 -47.46808 -17.53401 1.000 55.79285 525 VAL A N 1
ATOM 3362 C CA . VAL A 1 440 ? 65.06049 -46.56446 -18.04263 1.000 43.99591 525 VAL A CA 1
ATOM 3363 C C . VAL A 1 440 ? 63.96206 -46.37367 -17.00308 1.000 52.56274 525 VAL A C 1
ATOM 3364 O O . VAL A 1 440 ? 63.44420 -45.26513 -16.82080 1.000 52.22935 525 VAL A O 1
ATOM 3368 N N . ALA A 1 441 ? 63.60330 -47.44485 -16.29058 1.000 47.71507 526 ALA A N 1
ATOM 3369 C CA . ALA A 1 441 ? 62.57277 -47.34553 -15.26262 1.000 54.37709 526 ALA A CA 1
ATOM 3370 C C . ALA A 1 441 ? 63.08131 -46.66830 -13.99487 1.000 55.72342 526 ALA A C 1
ATOM 3371 O O . ALA A 1 441 ? 62.29219 -46.05351 -13.26904 1.000 53.36564 526 ALA A O 1
ATOM 3373 N N . ASN A 1 442 ? 64.37799 -46.76814 -13.70986 1.000 55.22956 527 ASN A N 1
ATOM 3374 C CA . ASN A 1 442 ? 64.97823 -46.20511 -12.49943 1.000 53.88665 527 ASN A CA 1
ATOM 3375 C C . ASN A 1 442 ? 66.21019 -45.39837 -12.88938 1.000 55.43035 527 ASN A C 1
ATOM 3376 O O . ASN A 1 442 ? 67.34891 -45.82471 -12.66078 1.000 53.62578 527 ASN A O 1
ATOM 3381 N N . PRO A 1 443 ? 66.01502 -44.21101 -13.47289 1.000 53.77438 528 PRO A N 1
ATOM 3382 C CA . PRO A 1 443 ? 67.15031 -43.48299 -14.06632 1.000 55.62199 528 PRO A CA 1
ATOM 3383 C C . PRO A 1 443 ? 68.13896 -42.92861 -13.05121 1.000 60.53703 528 PRO A C 1
ATOM 3384 O O . PRO A 1 443 ? 69.23524 -42.51528 -13.45184 1.000 63.11204 528 PRO A O 1
ATOM 3388 N N . ASP A 1 444 ? 67.80269 -42.91072 -11.76368 1.000 51.39275 529 ASP A N 1
ATOM 3389 C CA . ASP A 1 444 ? 68.70636 -42.42394 -10.73085 1.000 63.89727 529 ASP A CA 1
ATOM 3390 C C . ASP A 1 444 ? 69.36552 -43.55134 -9.94995 1.000 61.30197 529 ASP A C 1
ATOM 3391 O O . ASP A 1 444 ? 70.09129 -43.28299 -8.98856 1.000 69.18897 529 ASP A O 1
ATOM 3396 N N . ALA A 1 445 ? 69.13508 -44.79882 -10.33598 1.000 58.24730 530 ALA A N 1
ATOM 3397 C CA . ALA A 1 445 ? 69.65806 -45.92647 -9.58507 1.000 49.93902 530 ALA A CA 1
ATOM 3398 C C . ALA A 1 445 ? 70.99788 -46.38233 -10.14868 1.000 59.85068 530 ALA A C 1
ATOM 3399 O O . ALA A 1 445 ? 71.35078 -46.10323 -11.29770 1.000 55.51660 530 ALA A O 1
ATOM 3401 N N . ILE A 1 446 ? 71.75242 -47.08314 -9.30989 1.000 54.87598 531 ILE A N 1
ATOM 3402 C CA . ILE A 1 446 ? 72.92653 -47.81218 -9.77129 1.000 53.79544 531 ILE A CA 1
ATOM 3403 C C . ILE A 1 446 ? 72.44678 -49.13444 -10.35147 1.000 56.55825 531 ILE A C 1
ATOM 3404 O O . ILE A 1 446 ? 71.83970 -49.94809 -9.64677 1.000 55.94401 531 ILE A O 1
ATOM 3409 N N . VAL A 1 447 ? 72.70132 -49.34483 -11.63878 1.000 52.81250 532 VAL A N 1
ATOM 3410 C CA . VAL A 1 447 ? 72.26830 -50.54707 -12.33975 1.000 51.06312 532 VAL A CA 1
ATOM 3411 C C . VAL A 1 447 ? 73.51016 -51.27284 -12.83350 1.000 44.28710 532 VAL A C 1
ATOM 3412 O O . VAL A 1 447 ? 74.30138 -50.70982 -13.60006 1.000 48.11277 532 VAL A O 1
ATOM 3416 N N . VAL A 1 448 ? 73.68481 -52.51566 -12.39070 1.000 44.70473 533 VAL A N 1
ATOM 3417 C CA . VAL A 1 448 ? 74.84772 -53.31809 -12.74259 1.000 44.72909 533 VAL A CA 1
ATOM 3418 C C . VAL A 1 448 ? 74.37223 -54.64370 -13.31702 1.000 53.40048 533 VAL A C 1
ATOM 3419 O O . VAL A 1 448 ? 73.59616 -55.36297 -12.67725 1.000 48.25198 533 VAL A O 1
ATOM 3423 N N . ASP A 1 449 ? 74.84196 -54.96383 -14.51861 1.000 44.97484 534 ASP A N 1
ATOM 3424 C CA . ASP A 1 449 ? 74.62276 -56.26809 -15.13016 1.000 42.81368 534 ASP A CA 1
ATOM 3425 C C . ASP A 1 449 ? 75.80490 -57.16264 -14.77204 1.000 48.50470 534 ASP A C 1
ATOM 3426 O O . ASP A 1 449 ? 76.90247 -56.99858 -15.31520 1.000 48.91910 534 ASP A O 1
ATOM 3431 N N . ILE A 1 450 ? 75.58771 -58.09886 -13.85093 1.000 46.82428 535 ILE A N 1
ATOM 3432 C CA . ILE A 1 450 ? 76.58989 -59.10411 -13.51037 1.000 43.49649 535 ILE A CA 1
ATOM 3433 C C . ILE A 1 450 ? 76.40577 -60.24877 -14.50041 1.000 46.26037 535 ILE A C 1
ATOM 3434 O O . ILE A 1 450 ? 75.52702 -61.09514 -14.33594 1.000 52.76577 535 ILE A O 1
ATOM 3439 N N . ASP A 1 451 ? 77.24199 -60.27578 -15.53254 1.000 50.56007 536 ASP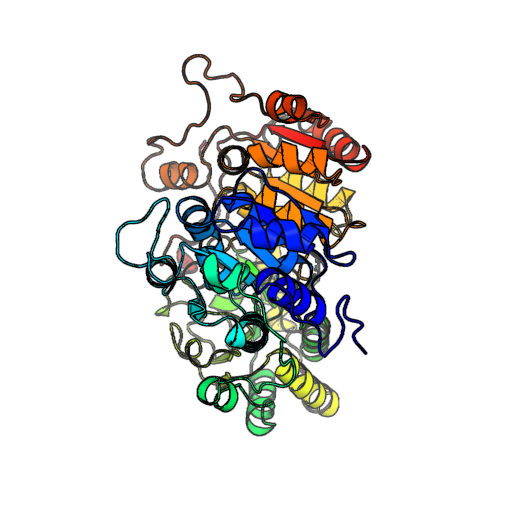 A N 1
ATOM 3440 C CA . ASP A 1 451 ? 77.04125 -61.14380 -16.68048 1.000 44.32970 536 ASP A CA 1
ATOM 3441 C C . ASP A 1 451 ? 78.18952 -62.13522 -16.81766 1.000 47.87384 536 ASP A C 1
ATOM 3442 O O . ASP A 1 451 ? 79.28928 -61.92426 -16.29940 1.000 58.35576 536 ASP A O 1
ATOM 3447 N N . GLY A 1 452 ? 77.91254 -63.23261 -17.52576 1.000 42.19033 537 GLY A N 1
ATOM 3448 C CA . GLY A 1 452 ? 78.92967 -64.18434 -17.90838 1.000 43.96878 537 GLY A CA 1
ATOM 3449 C C . GLY A 1 452 ? 79.33528 -63.96799 -19.35418 1.000 49.51288 537 GLY A C 1
ATOM 3450 O O . GLY A 1 452 ? 78.63060 -63.31343 -20.11525 1.000 48.29637 537 GLY A O 1
ATOM 3451 N N . ASP A 1 453 ? 80.49310 -64.51894 -19.73209 1.000 47.43259 538 ASP A N 1
ATOM 3452 C CA . ASP A 1 453 ? 81.00794 -64.24276 -21.07083 1.000 49.15039 538 ASP A CA 1
ATOM 3453 C C . ASP A 1 453 ? 80.16481 -64.91452 -22.14854 1.000 48.08716 538 ASP A C 1
ATOM 3454 O O . ASP A 1 453 ? 80.01781 -64.36594 -23.24671 1.000 48.43706 538 ASP A O 1
ATOM 3459 N N . GLY A 1 454 ? 79.59473 -66.08431 -21.85835 1.000 45.74839 539 GLY A N 1
ATOM 3460 C CA . GLY A 1 454 ? 78.67595 -66.69271 -22.80718 1.000 40.85428 539 GLY A CA 1
ATOM 3461 C C . GLY A 1 454 ? 77.36773 -65.93099 -22.90422 1.000 48.55885 539 GLY A C 1
ATOM 3462 O O . GLY A 1 454 ? 76.87910 -65.64503 -24.00242 1.000 45.93454 539 GLY A O 1
ATOM 3463 N N . SER A 1 455 ? 76.79164 -65.57817 -21.75176 1.000 41.57149 540 SER A N 1
ATOM 3464 C CA . SER A 1 455 ? 75.52091 -64.86134 -21.73940 1.000 46.53345 540 SER A CA 1
ATOM 3465 C C . SER A 1 455 ? 75.66625 -63.45498 -22.30655 1.000 44.69133 540 SER A C 1
ATOM 3466 O O . SER A 1 455 ? 74.78196 -62.98059 -23.02923 1.000 48.56755 540 SER A O 1
ATOM 3469 N N . PHE A 1 456 ? 76.77157 -62.77275 -21.98901 1.000 43.45955 541 PHE A N 1
ATOM 3470 C CA . PHE A 1 456 ? 76.93155 -61.38169 -22.40492 1.000 42.10362 541 PHE A CA 1
ATOM 3471 C C . PHE A 1 456 ? 77.01358 -61.25454 -23.92203 1.000 45.31148 541 PHE A C 1
ATOM 3472 O O . PHE A 1 456 ? 76.48076 -60.29982 -24.50062 1.000 41.45832 541 PHE A O 1
ATOM 3480 N N . ILE A 1 457 ? 77.67839 -62.20098 -24.58725 1.000 42.52376 542 ILE A N 1
ATOM 3481 C CA . ILE A 1 457 ? 77.86152 -62.06766 -26.02800 1.000 47.27698 542 ILE A CA 1
ATOM 3482 C C . ILE A 1 457 ? 76.58130 -62.36372 -26.80194 1.000 43.97513 542 ILE A C 1
ATOM 3483 O O . ILE A 1 457 ? 76.45370 -61.92796 -27.95222 1.000 43.93793 542 ILE A O 1
ATOM 3488 N N . MET A 1 458 ? 75.61605 -63.06399 -26.19696 1.000 46.05871 543 MET A N 1
ATOM 3489 C CA . MET A 1 458 ? 74.40268 -63.42997 -26.92442 1.000 44.29250 543 MET A CA 1
ATOM 3490 C C . MET A 1 458 ? 73.61853 -62.20111 -27.36517 1.000 46.14503 543 MET A C 1
ATOM 3491 O O . MET A 1 458 ? 73.07198 -62.17026 -28.47485 1.000 45.95668 543 MET A O 1
ATOM 3496 N N . ASN A 1 459 ? 73.54292 -61.18305 -26.51253 1.000 41.48374 544 ASN A N 1
ATOM 3497 C CA . ASN A 1 459 ? 72.84031 -59.94646 -26.83240 1.000 44.36366 544 ASN A CA 1
ATOM 3498 C C . ASN A 1 459 ? 73.77859 -58.75386 -26.72683 1.000 38.97966 544 ASN A C 1
ATOM 3499 O O . ASN A 1 459 ? 73.39537 -57.66656 -26.28627 1.000 46.18270 544 ASN A O 1
ATOM 3504 N N . VAL A 1 460 ? 75.02850 -58.95811 -27.15065 1.000 45.28609 545 VAL A N 1
ATOM 3505 C CA . VAL A 1 460 ? 76.03494 -57.90404 -27.09208 1.000 45.69448 545 VAL A CA 1
ATOM 3506 C C . VAL A 1 460 ? 75.61368 -56.70486 -27.92983 1.000 44.30628 545 VAL A C 1
ATOM 3507 O O . VAL A 1 460 ? 76.04983 -55.57666 -27.67318 1.000 47.21993 545 VAL A O 1
ATOM 3511 N N . GLN A 1 461 ? 74.73836 -56.91566 -28.91878 1.000 42.34938 546 GLN A N 1
ATOM 3512 C CA . GLN A 1 461 ? 74.31048 -55.82128 -29.78231 1.000 40.77275 546 GLN A CA 1
ATOM 3513 C C . GLN A 1 461 ? 73.59683 -54.71380 -29.01605 1.000 43.92504 546 GLN A C 1
ATOM 3514 O O . GLN A 1 461 ? 73.49764 -53.59173 -29.52248 1.000 51.00342 546 GLN A O 1
ATOM 3520 N N . GLU A 1 462 ? 73.10490 -54.98950 -27.81138 1.000 43.57329 547 GLU A N 1
ATOM 3521 C CA . GLU A 1 462 ? 72.40530 -53.96421 -27.04815 1.000 46.89932 547 GLU A CA 1
ATOM 3522 C C . GLU A 1 462 ? 73.34539 -52.94321 -26.41310 1.000 52.31734 547 GLU A C 1
ATOM 3523 O O . GLU A 1 462 ? 72.86356 -51.98776 -25.79318 1.000 43.36565 547 GLU A O 1
ATOM 3529 N N . LEU A 1 463 ? 74.66492 -53.11569 -26.54533 1.000 46.64376 548 LEU A N 1
ATOM 3530 C CA . LEU A 1 463 ? 75.58424 -52.05310 -26.14829 1.000 50.27665 548 LEU A CA 1
ATOM 3531 C C . LEU A 1 463 ? 75.31879 -50.78331 -26.94454 1.000 49.83224 548 LEU A C 1
ATOM 3532 O O . LEU A 1 463 ? 75.41770 -49.67188 -26.40935 1.000 54.30170 548 LEU A O 1
ATOM 3537 N N . ALA A 1 464 ? 74.98024 -50.93111 -28.22907 1.000 43.32882 549 ALA A N 1
ATOM 3538 C CA . ALA A 1 464 ? 74.60446 -49.77601 -29.03758 1.000 43.10547 549 ALA A CA 1
ATOM 3539 C C . ALA A 1 464 ? 73.38315 -49.07750 -28.45821 1.000 46.06855 549 ALA A C 1
ATOM 3540 O O . ALA A 1 464 ? 73.32060 -47.84193 -28.42637 1.000 50.49002 549 ALA A O 1
ATOM 3542 N N . THR A 1 465 ? 72.40046 -49.85520 -27.99455 1.000 48.21963 550 THR A N 1
ATOM 3543 C CA . THR A 1 465 ? 71.23140 -49.26917 -27.34756 1.000 47.10971 550 THR A CA 1
ATOM 3544 C C . THR A 1 465 ? 71.63386 -48.45976 -26.12246 1.000 52.76685 550 THR A C 1
ATOM 3545 O O . THR A 1 465 ? 71.14243 -47.34351 -25.91550 1.000 46.20571 550 THR A O 1
ATOM 3549 N N . ILE A 1 466 ? 72.54220 -49.00336 -25.30909 1.000 46.70711 551 ILE A N 1
ATOM 3550 C CA . ILE A 1 466 ? 72.94294 -48.33930 -24.07091 1.000 47.02013 551 ILE A CA 1
ATOM 3551 C C . ILE A 1 466 ? 73.59372 -46.99465 -24.36824 1.000 51.54146 551 ILE A C 1
ATOM 3552 O O . ILE A 1 466 ? 73.27075 -45.97799 -23.74223 1.000 46.22827 551 ILE A O 1
ATOM 3557 N N . ARG A 1 467 ? 74.52046 -46.96744 -25.32856 1.000 45.82824 552 ARG A N 1
ATOM 3558 C CA . ARG A 1 467 ? 75.18432 -45.71361 -25.67004 1.000 50.15296 552 ARG A CA 1
ATOM 3559 C C . ARG A 1 467 ? 74.19320 -44.70505 -26.23790 1.000 50.62834 552 ARG A C 1
ATOM 3560 O O . ARG A 1 467 ? 74.12072 -43.56289 -25.76960 1.000 54.37096 552 ARG A O 1
ATOM 3568 N N . VAL A 1 468 ? 73.41364 -45.11551 -27.23959 1.000 52.42541 553 VAL A N 1
ATOM 3569 C CA . VAL A 1 468 ? 72.50191 -44.19356 -27.91344 1.000 43.71662 553 VAL A CA 1
ATOM 3570 C C . VAL A 1 468 ? 71.49851 -43.60393 -26.92762 1.000 48.85930 553 VAL A C 1
ATOM 3571 O O . VAL A 1 468 ? 71.17797 -42.41015 -26.98512 1.000 50.63121 553 VAL A O 1
ATOM 3575 N N . GLU A 1 469 ? 70.99952 -44.41790 -26.00098 1.000 49.75963 554 GLU A N 1
ATOM 3576 C CA . GLU A 1 469 ? 70.06802 -43.94123 -24.98645 1.000 45.21279 554 GLU A CA 1
ATOM 3577 C C . GLU A 1 469 ? 70.77169 -43.31260 -23.78700 1.000 59.67494 554 GLU A C 1
ATOM 3578 O O . GLU A 1 469 ? 70.09190 -42.84142 -22.86590 1.000 48.01447 554 GLU A O 1
ATOM 3584 N N . ASN A 1 470 ? 72.10777 -43.29880 -23.78184 1.000 46.00164 555 ASN A N 1
ATOM 3585 C CA . ASN A 1 470 ? 72.91130 -42.68437 -22.72146 1.000 55.08081 555 ASN A CA 1
ATOM 3586 C C . ASN A 1 470 ? 72.45988 -43.15227 -21.33838 1.000 56.62471 555 ASN A C 1
ATOM 3587 O O . ASN A 1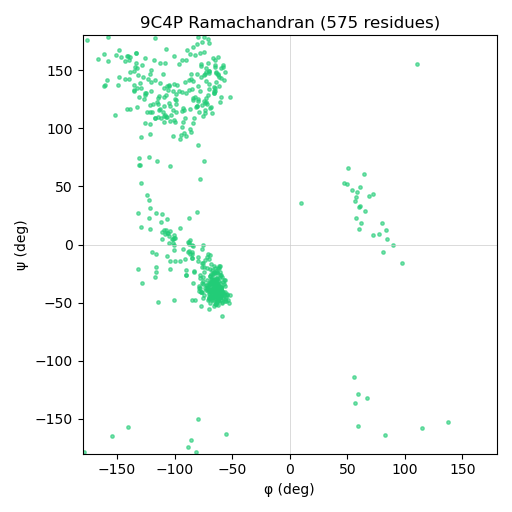 470 ? 72.19568 -42.35820 -20.43309 1.000 59.46875 555 ASN A O 1
ATOM 3592 N N . LEU A 1 471 ? 72.37700 -44.46828 -21.18582 1.000 50.54687 556 LEU A N 1
ATOM 3593 C CA . LEU A 1 471 ? 71.97437 -45.12820 -19.95211 1.000 49.12396 556 LEU A CA 1
ATOM 3594 C C . LEU A 1 471 ? 73.20567 -45.47795 -19.12519 1.000 51.54310 556 LEU A C 1
ATOM 3595 O O . LEU A 1 471 ? 74.15920 -46.05384 -19.66128 1.000 47.77388 556 LEU A O 1
ATOM 3600 N N . PRO A 1 472 ? 73.22322 -45.15486 -17.83296 1.000 46.87887 557 PRO A N 1
ATOM 3601 C CA . PRO A 1 472 ? 74.39651 -45.43600 -16.98416 1.000 52.94051 557 PRO A CA 1
ATOM 3602 C C . PRO A 1 472 ? 74.47270 -46.89774 -16.55313 1.000 54.50626 557 PRO A C 1
ATOM 3603 O O . PRO A 1 472 ? 74.53608 -47.22441 -15.36566 1.000 57.83458 557 PRO A O 1
ATOM 3607 N N . VAL A 1 473 ? 74.47510 -47.79547 -17.53214 1.000 54.13668 558 VAL A N 1
ATOM 3608 C CA . VAL A 1 473 ? 74.49701 -49.22670 -17.25323 1.000 52.78491 558 VAL A CA 1
ATOM 3609 C C . VAL A 1 473 ? 75.93357 -49.67502 -17.02401 1.000 53.71311 558 VAL A C 1
ATOM 3610 O O . VAL A 1 473 ? 76.80884 -49.46250 -17.87095 1.000 47.53113 558 VAL A O 1
ATOM 3614 N N . LYS A 1 474 ? 76.17906 -50.29932 -15.87814 1.000 46.33389 559 LYS A N 1
ATOM 3615 C CA . LYS A 1 474 ? 77.47244 -50.89008 -15.57039 1.000 52.38635 559 LYS A CA 1
ATOM 3616 C C . LYS A 1 474 ? 77.42553 -52.38399 -15.85772 1.000 50.93826 559 LYS A C 1
ATOM 3617 O O . LYS A 1 474 ? 76.44752 -53.06005 -15.52431 1.000 52.20068 559 LYS A O 1
ATOM 3623 N N . VAL A 1 475 ? 78.48434 -52.89719 -16.47474 1.000 45.15758 560 VAL A N 1
ATOM 3624 C CA . VAL A 1 475 ? 78.61237 -54.32126 -16.76023 1.000 52.79554 560 VAL A CA 1
ATOM 3625 C C . VAL A 1 475 ? 79.76864 -54.86845 -15.93314 1.000 51.32320 560 VAL A C 1
ATOM 3626 O O . VAL A 1 475 ? 80.92542 -54.47119 -16.12434 1.000 50.66196 560 VAL A O 1
ATOM 3630 N N . LEU A 1 476 ? 79.45517 -55.76922 -15.00721 1.000 43.00188 561 LEU A N 1
ATOM 3631 C CA . LEU A 1 476 ? 80.46332 -56.51301 -14.25603 1.000 44.46695 561 LEU A CA 1
ATOM 3632 C C . LEU A 1 476 ? 80.53871 -57.89556 -14.89305 1.000 56.42507 561 LEU A C 1
ATOM 3633 O O . LEU A 1 476 ? 79.77637 -58.80268 -14.55584 1.000 50.74549 561 LEU A O 1
ATOM 3638 N N . LEU A 1 477 ? 81.46624 -58.05074 -15.83054 1.000 48.30255 562 LEU A N 1
ATOM 3639 C CA . LEU A 1 477 ? 81.56337 -59.26299 -16.63296 1.000 51.60607 562 LEU A CA 1
ATOM 3640 C C . LEU A 1 477 ? 82.50699 -60.24095 -1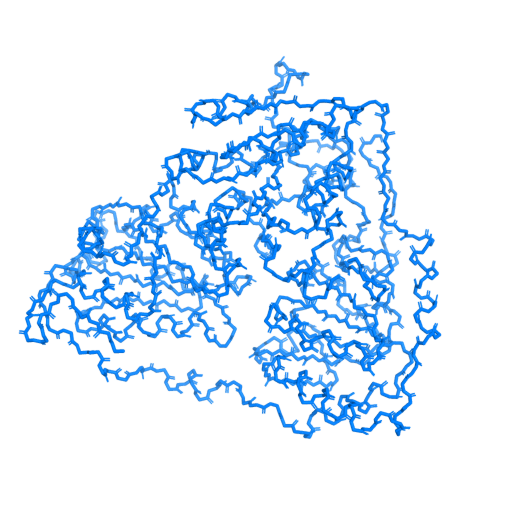5.94494 1.000 50.21953 562 LEU A C 1
ATOM 3641 O O . LEU A 1 477 ? 83.72160 -60.02284 -15.90906 1.000 58.81921 562 LEU A O 1
ATOM 3646 N N . LEU A 1 478 ? 81.94773 -61.31799 -15.40080 1.000 53.23386 563 LEU A N 1
ATOM 3647 C CA . LEU A 1 478 ? 82.73318 -62.37936 -14.77536 1.000 47.75770 563 LEU A CA 1
ATOM 3648 C C . LEU A 1 478 ? 83.15716 -63.34102 -15.87763 1.000 48.97153 563 LEU A C 1
ATOM 3649 O O . LEU A 1 478 ? 82.39765 -64.22800 -16.27470 1.000 55.97081 563 LEU A O 1
ATOM 3654 N N . ASN A 1 479 ? 84.37782 -63.16329 -16.37326 1.000 50.16852 564 ASN A N 1
ATOM 3655 C CA . ASN A 1 479 ? 84.84748 -63.82539 -17.58476 1.000 45.94502 564 ASN A CA 1
ATOM 3656 C C . ASN A 1 479 ? 85.69670 -65.03384 -17.20496 1.000 53.16628 564 ASN A C 1
ATOM 3657 O O . ASN A 1 479 ? 86.84800 -64.88321 -16.78280 1.000 50.08914 564 ASN A O 1
ATOM 3662 N N . ASN A 1 480 ? 85.13448 -66.23154 -17.37427 1.000 52.45992 565 ASN A N 1
ATOM 3663 C CA . ASN A 1 480 ? 85.85439 -67.47545 -17.13282 1.000 44.42624 565 ASN A CA 1
ATOM 3664 C C . ASN A 1 480 ? 86.12578 -68.25243 -18.41510 1.000 47.35267 565 ASN A C 1
ATOM 3665 O O . ASN A 1 480 ? 86.51764 -69.42274 -18.34732 1.000 48.08406 565 ASN A O 1
ATOM 3670 N N . GLN A 1 481 ? 85.90442 -67.64048 -19.57844 1.000 49.30297 566 GLN A N 1
ATOM 3671 C CA . GLN A 1 481 ? 86.18028 -68.22731 -20.88755 1.000 50.62215 566 GLN A CA 1
ATOM 3672 C C . GLN A 1 481 ? 85.40254 -69.51295 -21.14676 1.000 51.49616 566 GLN A C 1
ATOM 3673 O O . GLN A 1 481 ? 85.71777 -70.23860 -22.09907 1.000 48.28489 566 GLN A O 1
ATOM 3679 N N . HIS A 1 482 ? 84.38940 -69.81620 -20.33628 1.000 48.35972 567 HIS A N 1
ATOM 3680 C CA . HIS A 1 482 ? 83.66320 -71.07173 -20.45665 1.000 46.89971 567 HIS A CA 1
ATOM 3681 C C . HIS A 1 482 ? 82.16864 -70.84113 -20.28731 1.000 50.07783 567 HIS A C 1
ATOM 3682 O O . HIS A 1 482 ? 81.72465 -69.81437 -19.76659 1.000 48.53535 567 HIS A O 1
ATOM 3689 N N . LEU A 1 483 ? 81.39596 -71.82398 -20.75011 1.000 48.70270 568 LEU A N 1
ATOM 3690 C CA . LEU A 1 483 ? 80.00452 -71.99361 -20.33812 1.000 43.74850 568 LEU A CA 1
ATOM 3691 C C . LEU A 1 483 ? 80.04596 -72.67102 -18.97102 1.000 45.99434 568 LEU A C 1
ATOM 3692 O O . LEU A 1 483 ? 79.95821 -73.89470 -18.83781 1.000 47.69664 568 LEU A O 1
ATOM 3697 N N . GLY A 1 484 ? 80.18217 -71.83644 -17.93653 1.000 49.43219 569 GLY A N 1
ATOM 3698 C CA . GLY A 1 484 ? 80.68725 -72.31285 -16.65527 1.000 49.66718 569 GLY A CA 1
ATOM 3699 C C . GLY A 1 484 ? 79.81499 -73.36468 -15.99486 1.000 56.10089 569 GLY A C 1
ATOM 3700 O O . GLY A 1 484 ? 80.31251 -74.39102 -15.52129 1.000 54.06328 569 GLY A O 1
ATOM 3701 N N A MET A 1 485 ? 78.50250 -73.12277 -15.94086 0.740 50.02783 570 MET A N 1
ATOM 3702 N N B MET A 1 485 ? 78.50212 -73.12065 -15.95056 0.260 50.62926 570 MET A N 1
ATOM 3703 C CA A MET A 1 485 ? 77.62484 -74.05385 -15.23625 0.740 51.36621 570 MET A CA 1
ATOM 3704 C CA B MET A 1 485 ? 77.60062 -74.03308 -15.25267 0.260 51.51199 570 MET A CA 1
ATOM 3705 C C A MET A 1 485 ? 77.59493 -75.41440 -15.92241 0.740 51.40346 570 MET A C 1
ATOM 3706 C C B MET A 1 485 ? 77.56797 -75.40151 -15.92321 0.260 51.20584 570 MET A C 1
ATOM 3707 O O A MET A 1 485 ? 77.57365 -76.45431 -15.25273 0.740 50.92107 570 MET A O 1
ATOM 3708 O O B MET A 1 485 ? 77.51425 -76.43315 -15.24315 0.260 51.18652 570 MET A O 1
ATOM 3717 N N . VAL A 1 486 ? 77.60115 -75.43153 -17.25707 1.000 46.86019 571 VAL A N 1
ATOM 3718 C CA . VAL A 1 486 ? 77.67503 -76.70398 -17.96816 1.000 46.08889 571 VAL A CA 1
ATOM 3719 C C . VAL A 1 486 ? 79.04374 -77.34114 -17.76161 1.000 57.47821 571 VAL A C 1
ATOM 3720 O O . VAL A 1 486 ? 79.16448 -78.56765 -17.64168 1.000 51.37196 571 VAL A O 1
ATOM 3724 N N . MET A 1 487 ? 80.09372 -76.51557 -17.70761 1.000 49.78731 572 MET A N 1
ATOM 3725 C CA . MET A 1 487 ? 81.43047 -77.01436 -17.39826 1.000 57.03573 572 MET A CA 1
ATOM 3726 C C . MET A 1 487 ? 81.47221 -77.67251 -16.02223 1.000 57.01576 572 MET A C 1
ATOM 3727 O O . MET A 1 487 ? 82.09709 -78.72530 -15.84706 1.000 50.70570 572 MET A O 1
ATOM 3732 N N . GLN A 1 488 ? 80.81040 -77.06570 -15.03361 1.000 50.79912 573 GLN A N 1
ATOM 3733 C CA . GLN A 1 488 ? 80.78507 -77.64044 -13.69150 1.000 54.26469 573 GLN A CA 1
ATOM 3734 C C . GLN A 1 488 ? 80.14808 -79.02462 -13.69062 1.000 56.44616 573 GLN A C 1
ATOM 3735 O O . GLN A 1 488 ? 80.63671 -79.94135 -13.01881 1.000 54.84791 573 GLN A O 1
ATOM 3741 N N . TRP A 1 489 ? 79.05661 -79.19806 -14.43871 1.000 50.85934 574 TRP A N 1
ATOM 3742 C CA . TRP A 1 489 ? 78.42581 -80.51060 -14.51278 1.000 47.38806 574 TRP A CA 1
ATOM 3743 C C . TRP A 1 489 ? 79.29555 -81.50591 -15.26916 1.000 54.33066 574 TRP A C 1
ATOM 3744 O O . TRP A 1 489 ? 79.29002 -82.69959 -14.94607 1.000 54.21751 574 TRP A O 1
ATOM 3755 N N . GLU A 1 490 ? 80.04854 -81.03946 -16.26961 1.000 51.05058 575 GLU A N 1
ATOM 3756 C CA . GLU A 1 490 ? 81.03218 -81.90401 -16.91371 1.000 52.43515 575 GLU A CA 1
ATOM 3757 C C . GLU A 1 490 ? 82.05554 -82.41475 -15.90515 1.000 56.26717 575 GLU A C 1
ATOM 3758 O O . GLU A 1 490 ? 82.39830 -83.60311 -15.90551 1.000 54.47011 575 GLU A O 1
ATOM 3764 N N . ASP A 1 491 ? 82.53711 -81.53449 -15.02119 1.000 52.10062 576 ASP A N 1
ATOM 3765 C CA . ASP A 1 491 ? 83.52333 -81.94176 -14.02304 1.000 57.26734 576 ASP A CA 1
ATOM 3766 C C . ASP A 1 491 ? 82.94139 -82.94840 -13.03755 1.000 60.75427 576 ASP A C 1
ATOM 3767 O O . ASP A 1 491 ? 83.59579 -83.94017 -12.69554 1.000 58.23982 576 ASP A O 1
ATOM 3772 N N . ARG A 1 492 ? 81.71461 -82.71008 -12.56929 1.000 55.40661 577 ARG A N 1
ATOM 3773 C CA . ARG A 1 492 ? 81.14008 -83.55903 -11.53029 1.000 51.22445 577 ARG A CA 1
ATOM 3774 C C . ARG A 1 492 ? 80.70909 -84.91301 -12.07836 1.000 52.63668 577 ARG A C 1
ATOM 3775 O O . ARG A 1 492 ? 80.95528 -85.94882 -11.45047 1.000 58.97614 577 ARG A O 1
ATOM 3783 N N . PHE A 1 493 ? 80.06437 -84.93050 -13.24341 1.000 51.37957 578 PHE A N 1
ATOM 3784 C CA . PHE A 1 493 ? 79.33882 -86.11058 -13.68435 1.000 54.35064 578 PHE A CA 1
ATOM 3785 C C . PHE A 1 493 ? 79.83643 -86.71424 -14.98851 1.000 45.72036 578 PHE A C 1
ATOM 3786 O O . PHE A 1 493 ? 79.35879 -87.79044 -15.36502 1.000 53.37610 578 PHE A O 1
ATOM 3794 N N . TYR A 1 494 ? 80.78025 -86.07598 -15.68255 1.000 50.39877 579 TYR A N 1
ATOM 3795 C CA . TYR A 1 494 ? 81.26910 -86.59581 -16.95497 1.000 54.89745 579 TYR A CA 1
ATOM 3796 C C . TYR A 1 494 ? 82.79332 -86.60391 -17.00905 1.000 61.63995 579 TYR A C 1
ATOM 3797 O O . TYR A 1 494 ? 83.38062 -86.51600 -18.09207 1.000 55.32453 579 TYR A O 1
ATOM 3806 N N . LYS A 1 495 ? 83.44225 -86.71322 -15.84530 1.000 64.90417 580 LYS A N 1
ATOM 3807 C CA . LYS A 1 495 ? 84.89796 -86.85990 -15.75049 1.000 60.21533 580 LYS A CA 1
ATOM 3808 C C . LYS A 1 495 ? 85.62887 -85.71783 -16.45452 1.000 59.86449 580 LYS A C 1
ATOM 3809 O O . LYS A 1 495 ? 86.66304 -85.92195 -17.09398 1.000 59.39561 580 LYS A O 1
ATOM 3815 N N . ALA A 1 496 ? 85.07796 -84.50803 -16.34454 1.000 57.62481 581 ALA A N 1
ATOM 3816 C CA . ALA A 1 496 ? 85.65240 -83.29204 -16.92114 1.000 56.66230 581 ALA A CA 1
ATOM 3817 C C . ALA A 1 496 ? 85.84278 -83.38463 -18.43324 1.000 55.97320 581 ALA A C 1
ATOM 3818 O O . ALA A 1 496 ? 86.66514 -82.65957 -19.00284 1.000 55.40995 581 ALA A O 1
ATOM 3820 N N . ASN A 1 497 ? 85.09936 -84.26008 -19.10606 1.000 49.70458 582 ASN A N 1
ATOM 3821 C CA . ASN A 1 497 ? 85.16130 -84.32982 -20.56024 1.000 48.60666 582 ASN A CA 1
ATOM 3822 C C . ASN A 1 497 ? 84.43394 -83.12962 -21.15779 1.000 58.37170 582 ASN A C 1
ATOM 3823 O O . ASN A 1 497 ? 83.22084 -82.97528 -20.97821 1.000 55.12944 582 ASN A O 1
ATOM 3828 N N . ARG A 1 498 ? 85.17727 -82.27840 -21.86132 1.000 55.38464 583 ARG A N 1
ATOM 3829 C CA . ARG A 1 498 ? 84.63509 -81.03565 -22.39777 1.000 52.58342 583 ARG A CA 1
ATOM 3830 C C . ARG A 1 498 ? 83.85309 -81.31272 -23.67557 1.000 55.43877 583 ARG A C 1
ATOM 3831 O O . ARG A 1 498 ? 84.39378 -81.87315 -24.63556 1.000 55.44420 583 ARG A O 1
ATOM 3839 N N . ALA A 1 499 ? 82.58482 -80.91143 -23.69133 1.000 56.44935 584 ALA A N 1
ATOM 3840 C CA . ALA A 1 499 ? 81.72208 -81.03860 -24.86396 1.000 51.00216 584 ALA A CA 1
ATOM 3841 C C . ALA A 1 499 ? 81.22422 -79.64275 -25.22985 1.000 54.76172 584 ALA A C 1
ATOM 3842 O O . ALA A 1 499 ? 80.07545 -79.28399 -24.95678 1.000 57.84933 584 ALA A O 1
ATOM 3844 N N . HIS A 1 500 ? 82.11604 -78.84935 -25.83134 1.000 48.49845 585 HIS A N 1
ATOM 3845 C CA . HIS A 1 500 ? 81.77451 -77.56520 -26.44909 1.000 42.96797 585 HIS A CA 1
ATOM 3846 C C . HIS A 1 500 ? 81.38587 -76.51324 -25.41062 1.000 47.28933 585 HIS A C 1
ATOM 3847 O O . HIS A 1 500 ? 80.44479 -75.74424 -25.60990 1.000 48.74695 585 HIS A O 1
ATOM 3854 N N . THR A 1 501 ? 82.12440 -76.46570 -24.30148 1.000 50.21486 586 THR A N 1
ATOM 3855 C CA . THR A 1 501 ? 81.89976 -75.46349 -23.27014 1.000 51.75307 586 THR A CA 1
ATOM 3856 C C . THR A 1 501 ? 82.96688 -74.37831 -23.23285 1.000 51.92734 586 THR A C 1
ATOM 3857 O O . THR A 1 501 ? 82.78210 -73.37979 -22.52776 1.000 54.24638 586 THR A O 1
ATOM 3861 N N . PHE A 1 502 ? 84.06663 -74.53788 -23.96557 1.000 50.10236 587 PHE A N 1
ATOM 3862 C CA . PHE A 1 502 ? 85.10121 -73.51335 -24.01405 1.000 48.90523 587 PHE A CA 1
ATOM 3863 C C . PHE A 1 502 ? 84.73567 -72.45070 -25.04433 1.000 48.76178 587 PHE A C 1
ATOM 3864 O O . PHE A 1 502 ? 84.47735 -72.76589 -26.21124 1.000 47.41337 587 PHE A O 1
ATOM 3872 N N . LEU A 1 503 ? 84.72710 -71.18889 -24.61259 1.000 43.61053 588 LEU A N 1
ATOM 3873 C CA . LEU A 1 503 ? 84.28203 -70.07867 -25.44528 1.000 46.40092 588 LEU A CA 1
ATOM 3874 C C . LEU A 1 503 ? 85.42185 -69.27918 -26.06707 1.000 58.41686 588 LEU A C 1
ATOM 3875 O O . LEU A 1 503 ? 85.15305 -68.36977 -26.86067 1.000 48.17029 588 LEU A O 1
ATOM 3880 N N . GLY A 1 504 ? 86.67509 -69.58076 -25.72828 1.000 50.53374 589 GLY A N 1
ATOM 3881 C CA . GLY A 1 504 ? 87.81307 -68.87498 -26.27786 1.000 59.27314 589 GLY A CA 1
ATOM 3882 C C . GLY A 1 504 ? 88.26113 -69.45030 -27.60905 1.000 51.16515 589 GLY A C 1
ATOM 3883 O O . GLY A 1 504 ? 87.57805 -70.26137 -28.23722 1.000 55.12923 589 GLY A O 1
ATOM 3884 N N . ASP A 1 505 ? 89.44592 -69.01178 -28.04234 1.000 56.01313 590 ASP A N 1
ATOM 3885 C CA . ASP A 1 505 ? 90.01657 -69.46699 -29.30230 1.000 46.81803 590 ASP A CA 1
ATOM 3886 C C . ASP A 1 505 ? 91.03502 -70.55839 -29.01929 1.000 55.32611 590 ASP A C 1
ATOM 3887 O O . ASP A 1 505 ? 92.07628 -70.27427 -28.40825 1.000 57.91564 590 ASP A O 1
ATOM 3892 N N . PRO A 1 506 ? 90.79437 -71.80423 -29.44209 1.000 57.04039 591 PRO A N 1
ATOM 3893 C CA . PRO A 1 506 ? 91.75330 -72.88159 -29.14344 1.000 63.98290 591 PRO A CA 1
ATOM 3894 C C . PRO A 1 506 ? 93.10254 -72.70531 -29.82015 1.000 68.07947 591 PRO A C 1
ATOM 3895 O O . PRO A 1 506 ? 94.07282 -73.34645 -29.39826 1.000 70.29987 591 PRO A O 1
ATOM 3899 N N . ALA A 1 507 ? 93.19590 -71.87261 -30.85905 1.000 65.57426 592 ALA A N 1
ATOM 3900 C CA . ALA A 1 507 ? 94.49024 -71.61621 -31.48202 1.000 72.57259 592 ALA A CA 1
ATOM 3901 C C . ALA A 1 507 ? 95.38412 -70.78358 -30.56989 1.000 73.15995 592 ALA A C 1
ATOM 3902 O O . ALA A 1 507 ? 96.59259 -71.02970 -30.48110 1.000 89.34291 592 ALA A O 1
ATOM 3904 N N . GLN A 1 508 ? 94.80911 -69.79847 -29.88773 1.000 71.67244 593 GLN A N 1
ATOM 3905 C CA . GLN A 1 508 ? 95.51909 -68.97855 -28.91021 1.000 73.02881 593 GLN A CA 1
ATOM 3906 C C . GLN A 1 508 ? 94.90732 -69.22778 -27.53353 1.000 71.50063 593 GLN A C 1
ATOM 3907 O O . GLN A 1 508 ? 94.22209 -68.37935 -26.95851 1.000 64.12409 593 GLN A O 1
ATOM 3913 N N . GLU A 1 509 ? 95.18961 -70.41955 -26.99824 1.000 79.12591 594 GLU A N 1
ATOM 3914 C CA . GLU A 1 509 ? 94.41807 -70.96421 -25.88222 1.000 74.61786 594 GLU A CA 1
ATOM 3915 C C . GLU A 1 509 ? 94.48247 -70.08805 -24.63443 1.000 85.64217 594 GLU A C 1
ATOM 3916 O O . GLU A 1 509 ? 93.50717 -70.02159 -23.87590 1.000 70.81752 594 GLU A O 1
ATOM 3922 N N . ASP A 1 510 ? 95.60684 -69.41511 -24.39696 1.000 82.66230 595 ASP A N 1
ATOM 3923 C CA . ASP A 1 510 ? 95.78367 -68.60990 -23.19555 1.000 73.29487 595 ASP A CA 1
ATOM 3924 C C . ASP A 1 510 ? 95.45103 -67.13868 -23.41017 1.000 72.99702 595 ASP A C 1
ATOM 3925 O O . ASP A 1 510 ? 95.79521 -66.30670 -22.56487 1.000 82.26180 595 ASP A O 1
ATOM 3930 N N . GLU A 1 511 ? 94.79313 -66.79891 -24.51261 1.000 71.21490 596 GLU A N 1
ATOM 3931 C CA . GLU A 1 511 ? 94.36100 -65.43505 -24.77744 1.000 66.64743 596 GLU A CA 1
ATOM 3932 C C . GLU A 1 511 ? 92.88259 -65.28812 -24.44392 1.000 61.32134 596 GLU A C 1
ATOM 3933 O O . GLU A 1 511 ? 92.07587 -66.17056 -24.75142 1.000 61.32495 596 GLU A O 1
ATOM 3939 N N . ILE A 1 512 ? 92.53472 -64.17395 -23.80412 1.000 57.77934 597 ILE A N 1
ATOM 3940 C CA . ILE A 1 512 ? 91.13890 -63.87793 -23.49504 1.000 56.12574 597 ILE A CA 1
ATOM 3941 C C . ILE A 1 512 ? 90.41397 -63.61547 -24.81159 1.000 62.39256 597 ILE A C 1
ATOM 3942 O O . ILE A 1 512 ? 90.69842 -62.63138 -25.50023 1.000 57.67865 597 ILE A O 1
ATOM 3947 N N . PHE A 1 513 ? 89.48243 -64.49897 -25.17065 1.000 54.90759 598 PHE A N 1
ATOM 3948 C CA . PHE A 1 513 ? 88.73884 -64.37147 -26.41519 1.000 59.57260 598 PHE A CA 1
ATOM 3949 C C . PHE A 1 513 ? 87.25232 -64.57526 -26.14621 1.000 52.55044 598 PHE A C 1
ATOM 3950 O O . PHE A 1 513 ? 86.87559 -65.51490 -25.42292 1.000 54.57892 598 PHE A O 1
ATOM 3958 N N . PRO A 1 514 ? 86.37456 -63.72649 -26.70258 1.000 55.53785 599 PRO A N 1
ATOM 3959 C CA . PRO A 1 514 ? 86.76068 -62.53962 -27.47421 1.000 50.14208 599 PRO A CA 1
ATOM 3960 C C . PRO A 1 514 ? 87.26183 -61.41441 -26.57822 1.000 55.49148 599 PRO A C 1
ATOM 3961 O O . PRO A 1 514 ? 87.28512 -61.56245 -25.35565 1.000 47.85784 599 PRO A O 1
ATOM 3965 N N . ASN A 1 515 ? 87.66260 -60.30191 -27.18622 1.000 48.65209 600 ASN A N 1
ATOM 396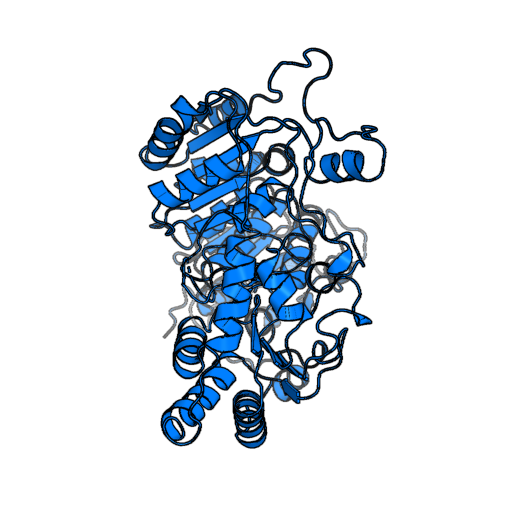6 C CA . ASN A 1 515 ? 88.09056 -59.12267 -26.43861 1.000 48.88256 600 ASN A CA 1
ATOM 3967 C C . ASN A 1 515 ? 86.85621 -58.26097 -26.21122 1.000 55.54756 600 ASN A C 1
ATOM 3968 O O . ASN A 1 515 ? 86.48061 -57.43753 -27.04671 1.000 59.51580 600 ASN A O 1
ATOM 3973 N N . MET A 1 516 ? 86.21643 -58.45352 -25.05670 1.000 49.33263 601 MET A N 1
ATOM 3974 C CA . MET A 1 516 ? 84.98387 -57.73258 -24.75968 1.000 53.27864 601 MET A CA 1
ATOM 3975 C C . MET A 1 516 ? 85.19641 -56.22779 -24.66294 1.000 54.27278 601 MET A C 1
ATOM 3976 O O . MET A 1 516 ? 84.23906 -55.46631 -24.84329 1.000 51.02398 601 MET A O 1
ATOM 3981 N N . LEU A 1 517 ? 86.42329 -55.78149 -24.38008 1.000 57.69438 602 LEU A N 1
ATOM 3982 C CA . LEU A 1 517 ? 86.69300 -54.34842 -24.33627 1.000 54.30211 602 LEU A CA 1
ATOM 3983 C C . LEU A 1 517 ? 86.45128 -53.69410 -25.68843 1.000 53.42287 602 LEU A C 1
ATOM 3984 O O . LEU A 1 517 ? 85.99867 -52.54478 -25.75078 1.000 47.47597 602 LEU A O 1
ATOM 3989 N N . LEU A 1 518 ? 86.73879 -54.40870 -26.77850 1.000 44.81548 603 LEU A N 1
ATOM 3990 C CA . LEU A 1 518 ? 86.52946 -53.85201 -28.10903 1.000 53.55747 603 LEU A CA 1
ATOM 3991 C C . LEU A 1 518 ? 85.06216 -53.88287 -28.51875 1.000 53.31783 603 LEU A C 1
ATOM 3992 O O . LEU A 1 518 ? 84.64120 -53.06368 -29.34326 1.000 52.11541 603 LEU A O 1
ATOM 3997 N N . PHE A 1 519 ? 84.27271 -54.81042 -27.96823 1.000 50.13582 604 PHE A N 1
ATOM 3998 C CA . PHE A 1 519 ? 82.82284 -54.71900 -28.12093 1.000 48.64671 604 PHE A CA 1
ATOM 3999 C C . PHE A 1 519 ? 82.30542 -53.41996 -27.51939 1.000 45.45889 604 PHE A C 1
ATOM 4000 O O . PHE A 1 519 ? 81.49782 -52.71254 -28.13286 1.000 49.75963 604 PHE A O 1
ATOM 4008 N N . ALA A 1 520 ? 82.76941 -53.08754 -26.31165 1.000 46.71861 605 ALA A N 1
ATOM 4009 C CA . ALA A 1 520 ? 82.36675 -51.83368 -25.68481 1.000 45.14603 605 ALA A CA 1
ATOM 4010 C C . ALA A 1 520 ? 82.90926 -50.63568 -26.45349 1.000 50.37534 605 ALA A C 1
ATOM 4011 O O . ALA A 1 520 ? 82.20718 -49.63107 -26.62474 1.000 50.48881 605 ALA A O 1
ATOM 4013 N N . ALA A 1 521 ? 84.15636 -50.72560 -26.92667 1.000 51.83708 606 ALA A N 1
ATOM 4014 C CA . ALA A 1 521 ? 84.73942 -49.62937 -27.69386 1.000 53.98476 606 ALA A CA 1
ATOM 4015 C C . ALA A 1 521 ? 83.96669 -49.38791 -28.98257 1.000 49.34598 606 ALA A C 1
ATOM 4016 O O . ALA A 1 521 ? 83.76656 -48.23629 -29.38771 1.000 56.13825 606 ALA A O 1
ATOM 4018 N N . ALA A 1 522 ? 83.51830 -50.46528 -29.63595 1.000 50.96880 607 ALA A N 1
ATOM 4019 C CA . ALA A 1 522 ? 82.73559 -50.33040 -30.86110 1.000 45.99812 607 ALA A CA 1
ATOM 4020 C C . ALA A 1 522 ? 81.49727 -49.47208 -30.64726 1.000 50.35889 607 ALA A C 1
ATOM 4021 O O . ALA A 1 522 ? 81.05127 -48.78410 -31.57212 1.000 49.59241 607 ALA A O 1
ATOM 4023 N N . CYS A 1 523 ? 80.93615 -49.48885 -29.43824 1.000 48.70707 608 CYS A N 1
ATOM 4024 C CA . CYS A 1 523 ? 79.74740 -48.71230 -29.11674 1.000 54.29915 608 CYS A CA 1
ATOM 4025 C C . CYS A 1 523 ? 80.06278 -47.50804 -28.23754 1.000 51.98280 608 CYS A C 1
ATOM 4026 O O . CYS A 1 523 ? 79.17175 -46.99937 -27.55187 1.000 48.69643 608 CYS A O 1
ATOM 4029 N N . GLY A 1 524 ? 81.31194 -47.04415 -28.24433 1.000 51.40875 609 GLY A N 1
ATOM 4030 C CA . GLY A 1 524 ? 81.67408 -45.84499 -27.50397 1.000 44.94736 609 GLY A CA 1
ATOM 4031 C C . GLY A 1 524 ? 81.44867 -45.93812 -26.01301 1.000 56.61255 609 GLY A C 1
ATOM 4032 O O . GLY A 1 524 ? 81.11539 -44.93214 -25.37580 1.000 53.72426 609 GLY A O 1
ATOM 4033 N N . ILE A 1 525 ? 81.61961 -47.11896 -25.43691 1.000 49.93249 610 ILE A N 1
ATOM 4034 C CA . ILE A 1 525 ? 81.39351 -47.35422 -24.01523 1.000 54.31749 610 ILE A CA 1
ATOM 4035 C C . ILE A 1 525 ? 82.75072 -47.57074 -23.35562 1.000 52.37541 610 ILE A C 1
ATOM 4036 O O . ILE A 1 525 ? 83.47117 -48.50604 -23.73164 1.000 45.80635 610 ILE A O 1
ATOM 4041 N N . PRO A 1 526 ? 83.14344 -46.73824 -22.39036 1.000 51.49346 611 PRO A N 1
ATOM 4042 C CA . PRO A 1 526 ? 84.44014 -46.93279 -21.72939 1.000 51.40863 611 PRO A CA 1
ATOM 4043 C C . PRO A 1 526 ? 84.50227 -48.27716 -21.02189 1.000 54.45220 611 PRO A C 1
ATOM 4044 O O . PRO A 1 526 ? 83.50956 -48.75704 -20.46921 1.000 55.26241 611 PRO A O 1
ATOM 4048 N N . ALA A 1 527 ? 85.68634 -48.88625 -21.04630 1.000 52.35418 612 ALA A N 1
ATOM 4049 C CA . ALA A 1 527 ? 85.84361 -50.24257 -20.54632 1.000 55.11179 612 ALA A CA 1
ATOM 4050 C C . ALA A 1 527 ? 87.25449 -50.44074 -20.01356 1.000 55.03747 612 ALA A C 1
ATOM 4051 O O . ALA A 1 527 ? 88.17113 -49.67237 -20.31394 1.000 63.18926 612 ALA A O 1
ATOM 4053 N N . ALA A 1 528 ? 87.41418 -51.49677 -19.22115 1.000 51.02236 613 ALA A N 1
ATOM 4054 C CA . ALA A 1 528 ? 88.71147 -51.88303 -18.68825 1.000 51.96258 613 ALA A CA 1
ATOM 4055 C C . ALA A 1 528 ? 88.66019 -53.35543 -18.31455 1.000 48.65644 613 ALA A C 1
ATOM 4056 O O . ALA A 1 528 ? 87.58629 -53.92421 -18.09866 1.000 55.96436 613 ALA A O 1
ATOM 4058 N N . ARG A 1 529 ? 89.83890 -53.96584 -18.25207 1.000 48.17412 614 ARG A N 1
ATOM 4059 C CA . ARG A 1 529 ? 89.99858 -55.34355 -17.81343 1.000 50.30970 614 ARG A CA 1
ATOM 4060 C C . ARG A 1 529 ? 90.83638 -55.37065 -16.54240 1.000 60.85344 614 ARG A C 1
ATOM 4061 O O . ARG A 1 529 ? 91.78710 -54.59588 -16.39829 1.000 61.75550 614 ARG A O 1
ATOM 4069 N N . VAL A 1 530 ? 90.47526 -56.25561 -15.61719 1.000 55.90577 615 VAL A N 1
ATOM 4070 C CA . VAL A 1 530 ? 91.22213 -56.44869 -14.38139 1.000 60.46350 615 VAL A CA 1
ATOM 4071 C C . VAL A 1 530 ? 91.48474 -57.93932 -14.21145 1.000 57.03370 615 VAL A C 1
ATOM 4072 O O . VAL A 1 530 ? 90.61500 -58.76990 -14.49802 1.000 61.88600 615 VAL A O 1
ATOM 4076 N N . THR A 1 531 ? 92.69717 -58.27955 -13.77185 1.000 63.77784 616 THR A N 1
ATOM 4077 C CA . THR A 1 531 ? 93.09942 -59.67696 -13.65163 1.000 58.95503 616 THR A CA 1
ATOM 4078 C C . THR A 1 531 ? 93.65262 -59.97210 -12.26204 1.000 63.97176 616 THR A C 1
ATOM 4079 O O . THR A 1 531 ? 93.48088 -61.07835 -11.73951 1.000 60.35527 616 THR A O 1
ATOM 4083 N N . LYS A 1 532 ? 94.31340 -58.98867 -11.65690 1.000 67.74670 617 LYS A N 1
ATOM 4084 C CA . LYS A 1 532 ? 94.91632 -59.14863 -10.34046 1.000 64.79971 617 LYS A CA 1
ATOM 4085 C C . LYS A 1 532 ? 93.91218 -58.76431 -9.26034 1.000 62.52086 617 LYS A C 1
ATOM 4086 O O . LYS A 1 532 ? 93.30634 -57.68880 -9.32276 1.000 60.81245 617 LYS A O 1
ATOM 4092 N N . LYS A 1 533 ? 93.75034 -59.64259 -8.26422 1.000 61.82339 618 LYS A N 1
ATOM 4093 C CA . LYS A 1 533 ? 92.80717 -59.38031 -7.17891 1.000 54.88228 618 LYS A CA 1
ATOM 4094 C C . LYS A 1 533 ? 93.10753 -58.06550 -6.46813 1.000 55.59996 618 LYS A C 1
ATOM 4095 O O . LYS A 1 533 ? 92.18729 -57.40425 -5.97252 1.000 59.21571 618 LYS A O 1
ATOM 4101 N N . ALA A 1 534 ? 94.38024 -57.66366 -6.41552 1.000 57.41289 619 ALA A N 1
ATOM 4102 C CA . ALA A 1 534 ? 94.73126 -56.40633 -5.76262 1.000 60.18826 619 ALA A CA 1
ATOM 4103 C C . ALA A 1 534 ? 94.15777 -55.20172 -6.50036 1.000 65.64184 619 ALA A C 1
ATOM 4104 O O . ALA A 1 534 ? 93.85293 -54.18153 -5.87198 1.000 60.98623 619 ALA A O 1
ATOM 4106 N N . ASP A 1 535 ? 94.00124 -55.29729 -7.82120 1.000 68.40286 620 ASP A N 1
ATOM 4107 C CA . ASP A 1 535 ? 93.49369 -54.19526 -8.62929 1.000 62.65600 620 ASP A CA 1
ATOM 4108 C C . ASP A 1 535 ? 91.97376 -54.15026 -8.70476 1.000 64.26798 620 ASP A C 1
ATOM 4109 O O . ASP A 1 535 ? 91.42601 -53.17501 -9.23166 1.000 64.13699 620 ASP A O 1
ATOM 4114 N N . LEU A 1 536 ? 91.28582 -55.17075 -8.18743 1.000 58.21248 621 LEU A N 1
ATOM 4115 C CA . LEU A 1 536 ? 89.85246 -55.30924 -8.42989 1.000 62.10432 621 LEU A CA 1
ATOM 4116 C C . LEU A 1 536 ? 89.05212 -54.20108 -7.75704 1.000 60.68934 621 LEU A C 1
ATOM 4117 O O . LEU A 1 536 ? 88.09343 -53.67878 -8.33809 1.000 64.58223 621 LEU A O 1
ATOM 4122 N N . ARG A 1 537 ? 89.42929 -53.83028 -6.53415 1.000 64.89159 622 ARG A N 1
ATOM 4123 C CA . ARG A 1 537 ? 88.64637 -52.85864 -5.77911 1.000 59.74080 622 ARG A CA 1
ATOM 4124 C C . ARG A 1 537 ? 88.64026 -51.49445 -6.46111 1.000 60.39175 622 ARG A C 1
ATOM 4125 O O . ARG A 1 537 ? 87.58837 -50.85354 -6.57863 1.000 59.91131 622 ARG A O 1
ATOM 4133 N N . GLU A 1 538 ? 89.80504 -51.03321 -6.92014 1.000 59.10115 623 GLU A N 1
ATOM 4134 C CA . GLU A 1 538 ? 89.86356 -49.75162 -7.61450 1.000 58.52008 623 GLU A CA 1
ATOM 4135 C C . GLU A 1 538 ? 89.17742 -49.81729 -8.97368 1.000 62.07807 623 GLU A C 1
ATOM 4136 O O . GLU A 1 538 ? 88.57862 -48.82758 -9.41229 1.000 58.19163 623 GLU A O 1
ATOM 4142 N N . ALA A 1 539 ? 89.25065 -50.96655 -9.65070 1.000 49.14809 624 ALA A N 1
ATOM 4143 C CA . ALA A 1 539 ? 88.61656 -51.09813 -10.95863 1.000 51.10600 624 ALA A CA 1
ATOM 4144 C C . ALA A 1 539 ? 87.10168 -50.97742 -10.84611 1.000 62.02727 624 ALA A C 1
ATOM 4145 O O . ALA A 1 539 ? 86.46581 -50.25550 -11.62358 1.000 51.62228 624 ALA A O 1
ATOM 4147 N N . ILE A 1 540 ? 86.50523 -51.67543 -9.87485 1.000 52.68556 625 ILE A N 1
ATOM 4148 C CA . ILE A 1 540 ? 85.06486 -51.56336 -9.66204 1.000 55.59667 625 ILE A CA 1
ATOM 4149 C C . ILE A 1 540 ? 84.69792 -50.13833 -9.27042 1.000 60.86105 625 ILE A C 1
ATOM 4150 O O . ILE A 1 540 ? 83.69918 -49.58407 -9.74761 1.000 63.97385 625 ILE A O 1
ATOM 4155 N N . GLN A 1 541 ? 85.50421 -49.51920 -8.40362 1.000 62.43405 626 GLN A N 1
ATOM 4156 C CA . GLN A 1 541 ? 85.24855 -48.13660 -8.01225 1.000 58.46287 626 GLN A CA 1
ATOM 4157 C C . GLN A 1 541 ? 85.29100 -47.20752 -9.21880 1.000 54.69113 626 GLN A C 1
ATOM 4158 O O . GLN A 1 541 ? 84.46322 -46.29611 -9.34138 1.000 55.72327 626 GLN A O 1
ATOM 4164 N N . THR A 1 542 ? 86.24945 -47.42721 -10.12232 1.000 55.22152 627 THR A N 1
ATOM 4165 C CA . THR A 1 542 ? 86.32308 -46.62984 -11.34271 1.000 52.47010 627 THR A CA 1
ATOM 4166 C C . THR A 1 542 ? 85.07760 -46.82050 -12.19950 1.000 60.89958 627 THR A C 1
ATOM 4167 O O . THR A 1 542 ? 84.52378 -45.84894 -12.72955 1.000 53.07734 627 THR A O 1
ATOM 4171 N N . MET A 1 543 ? 84.62593 -48.06994 -12.34666 1.000 60.87365 628 MET A N 1
ATOM 4172 C CA . MET A 1 543 ? 83.39343 -48.34220 -13.08042 1.000 55.45077 628 MET A CA 1
ATOM 4173 C C . MET A 1 543 ? 82.21859 -47.57153 -12.49387 1.000 56.12791 628 MET A C 1
ATOM 4174 O O . MET A 1 543 ? 81.41001 -46.99805 -13.23395 1.000 53.55639 628 MET A O 1
ATOM 4179 N N . LEU A 1 544 ? 82.11429 -47.54018 -11.16300 1.000 47.94959 629 LEU A N 1
ATOM 4180 C CA . LEU A 1 544 ? 80.99111 -46.86619 -10.52065 1.000 50.21821 629 LEU A CA 1
ATOM 4181 C C . LEU A 1 544 ? 81.11473 -45.35202 -10.62661 1.000 55.91742 629 LEU A C 1
ATOM 4182 O O . LEU A 1 544 ? 80.11424 -44.65661 -10.83919 1.000 54.61612 629 LEU A O 1
ATOM 4187 N N . ASP A 1 545 ? 82.33328 -44.82245 -10.48545 1.000 66.26529 630 ASP A N 1
ATOM 4188 C CA . ASP A 1 545 ? 82.51988 -43.37493 -10.47093 1.000 60.98939 630 ASP A CA 1
ATOM 4189 C C . ASP A 1 545 ? 82.46750 -42.76610 -11.86422 1.000 56.76664 630 ASP A C 1
ATOM 4190 O O . ASP A 1 545 ? 82.10029 -41.59456 -12.00565 1.000 57.15681 630 ASP A O 1
ATOM 4195 N N . THR A 1 546 ? 82.83954 -43.52243 -12.88736 1.000 52.75105 631 THR A N 1
ATOM 4196 C CA . THR A 1 546 ? 82.80107 -43.01157 -14.25308 1.000 57.31479 631 THR A CA 1
ATOM 4197 C C . THR A 1 546 ? 81.35340 -42.81715 -14.68773 1.000 59.54789 631 THR A C 1
ATOM 4198 O O . THR A 1 546 ? 80.59381 -43.79397 -14.72814 1.000 63.66832 631 THR A O 1
ATOM 4202 N N . PRO A 1 547 ? 80.92415 -41.59431 -15.00047 1.000 59.52441 632 PRO A N 1
ATOM 4203 C CA . PRO A 1 547 ? 79.52327 -41.38160 -15.38642 1.000 60.61086 632 PRO A CA 1
ATOM 4204 C C . PRO A 1 547 ? 79.18480 -42.10160 -16.68331 1.000 59.17044 632 PRO A C 1
ATOM 4205 O O . PRO A 1 547 ? 80.02682 -42.26617 -17.56834 1.000 55.85675 632 PRO A O 1
ATOM 4209 N N . GLY A 1 548 ? 77.93102 -42.53584 -16.78573 1.000 56.43882 633 GLY A N 1
ATOM 4210 C CA . GLY A 1 548 ? 77.45936 -43.22362 -17.96383 1.000 59.06257 633 GLY A CA 1
ATOM 4211 C C . GLY A 1 548 ? 77.80421 -44.69949 -17.96070 1.000 53.18451 633 GLY A C 1
ATOM 4212 O O . GLY A 1 548 ? 78.15772 -45.28016 -16.92887 1.000 48.97103 633 GLY A O 1
ATOM 4213 N N . PRO A 1 549 ? 77.71588 -45.33245 -19.12703 1.000 48.74300 634 PRO A N 1
ATOM 4214 C CA . PRO A 1 549 ? 77.94619 -46.77862 -19.20533 1.000 48.26456 634 PRO A CA 1
ATOM 4215 C C . PRO A 1 549 ? 79.41205 -47.12510 -19.00079 1.000 51.38638 634 PRO A C 1
ATOM 4216 O O . PRO A 1 549 ? 80.31255 -46.32091 -19.24903 1.000 52.42158 634 PRO A O 1
ATOM 4220 N N . TYR A 1 550 ? 79.64242 -48.36097 -18.56009 1.000 44.66505 635 TYR A N 1
ATOM 4221 C CA . TYR A 1 550 ? 80.99372 -48.83977 -18.30685 1.000 49.12279 635 TYR A CA 1
ATOM 4222 C C . TYR A 1 550 ? 80.98191 -50.36180 -18.26869 1.000 54.77280 635 TYR A C 1
ATOM 4223 O O . TYR A 1 550 ? 80.09649 -50.96372 -17.65549 1.000 50.01679 635 TYR A O 1
ATOM 4232 N N . LEU A 1 551 ? 81.97143 -50.97211 -18.91794 1.000 48.50214 636 LEU A N 1
ATOM 4233 C CA . LEU A 1 551 ? 82.16199 -52.41710 -18.90523 1.000 53.29691 636 LEU A CA 1
ATOM 4234 C C . LEU A 1 551 ? 83.46338 -52.75669 -18.19101 1.000 50.86065 636 LEU A C 1
ATOM 4235 O O . LEU A 1 551 ? 84.52751 -52.25010 -18.55844 1.000 50.54480 636 LEU A O 1
ATOM 4240 N N . LEU A 1 552 ? 83.38124 -53.62646 -17.18872 1.000 50.56993 637 LEU A N 1
ATOM 4241 C CA . LEU A 1 552 ? 84.55304 -54.10366 -16.46318 1.000 41.36587 637 LEU A CA 1
ATOM 4242 C C . LEU A 1 552 ? 84.71034 -55.59781 -16.72397 1.000 47.92557 637 LEU A C 1
ATOM 4243 O O . LEU A 1 552 ? 83.91179 -56.40798 -16.24082 1.000 51.44101 637 LEU A O 1
ATOM 4248 N N . ASP A 1 553 ? 85.74066 -55.95486 -17.48634 1.000 46.77468 638 ASP A N 1
ATOM 4249 C CA . ASP A 1 553 ? 86.04612 -57.34655 -17.81063 1.000 47.31308 638 ASP A CA 1
ATOM 4250 C C . ASP A 1 553 ? 86.85798 -57.93180 -16.66032 1.000 53.14872 638 ASP A C 1
ATOM 4251 O O . ASP A 1 553 ? 88.04572 -57.63877 -16.51150 1.000 56.76591 638 ASP A O 1
ATOM 4256 N N . VAL A 1 554 ? 86.21863 -58.75801 -15.83789 1.000 53.36974 639 VAL A N 1
ATOM 4257 C CA . VAL A 1 554 ? 86.83992 -59.33810 -14.65195 1.000 45.75432 639 VAL A CA 1
ATOM 4258 C C . VAL A 1 554 ? 87.25018 -60.76674 -14.98343 1.000 48.86247 639 VAL A C 1
ATOM 4259 O O . VAL A 1 554 ? 86.40243 -61.66083 -15.07614 1.000 53.64796 639 VAL A O 1
ATOM 4263 N N . ILE A 1 555 ? 88.55026 -60.99350 -15.14672 1.000 52.23376 640 ILE A N 1
ATOM 4264 C CA . ILE A 1 555 ? 89.05180 -62.32030 -15.48778 1.000 47.12719 640 ILE A CA 1
ATOM 4265 C C . ILE A 1 555 ? 89.05355 -63.18981 -14.23811 1.000 56.25279 640 ILE A C 1
ATOM 4266 O O . ILE A 1 555 ? 89.52883 -62.77257 -13.17503 1.000 57.43596 640 ILE A O 1
ATOM 4271 N N . CYS A 1 556 ? 88.51936 -64.40071 -14.36315 1.000 47.64895 641 CYS A N 1
ATOM 4272 C CA . CYS A 1 556 ? 88.37335 -65.32245 -13.25070 1.000 51.81460 641 CYS A CA 1
ATOM 4273 C C . CYS A 1 556 ? 88.88128 -66.70006 -13.64140 1.000 52.33123 641 CYS A C 1
ATOM 4274 O O . CYS A 1 556 ? 88.75391 -67.10771 -14.79999 1.000 58.58105 641 CYS A O 1
ATOM 4277 N N . PRO A 1 557 ? 89.46653 -67.43654 -12.69664 1.000 51.59659 642 PRO A N 1
ATOM 4278 C CA . PRO A 1 557 ? 89.84248 -68.82804 -12.97873 1.000 51.84840 642 PRO A CA 1
ATOM 4279 C C . PRO A 1 557 ? 88.59752 -69.66242 -13.23684 1.000 55.35441 642 PRO A C 1
ATOM 4280 O O . PRO A 1 557 ? 87.62250 -69.59658 -12.48449 1.000 57.82433 642 PRO A O 1
ATOM 4284 N N . HIS A 1 558 ? 88.63233 -70.44611 -14.31418 1.000 55.78393 643 HIS A N 1
ATOM 4285 C CA . HIS A 1 558 ? 87.43310 -71.15141 -14.74554 1.000 55.49604 643 HIS A CA 1
ATOM 4286 C C . HIS A 1 558 ? 87.11381 -72.36725 -13.88773 1.000 58.15177 643 HIS A C 1
ATOM 4287 O O . HIS A 1 558 ? 85.98354 -72.86210 -13.94345 1.000 64.58085 643 HIS A O 1
ATOM 4294 N N . GLN A 1 559 ? 88.06346 -72.84608 -13.08597 1.000 57.07429 644 GLN A N 1
ATOM 4295 C CA . GLN A 1 559 ? 87.85835 -74.05879 -12.30240 1.000 56.67600 644 GLN A CA 1
ATOM 4296 C C . GLN A 1 559 ? 86.95429 -73.85312 -11.09100 1.000 57.78609 644 GLN A C 1
ATOM 4297 O O . GLN A 1 559 ? 86.71298 -74.81619 -10.35529 1.000 54.89382 644 GLN A O 1
ATOM 4303 N N . GLU A 1 560 ? 86.45379 -72.63959 -10.86315 1.000 51.17207 645 GLU A N 1
ATOM 4304 C CA . GLU A 1 560 ? 85.53137 -72.40885 -9.75918 1.000 55.57642 645 GLU A CA 1
ATOM 4305 C C . GLU A 1 560 ? 84.25623 -73.22335 -9.94026 1.000 53.91893 645 GLU A C 1
ATOM 4306 O O . GLU A 1 560 ? 83.78868 -73.44031 -11.06133 1.000 52.61915 645 GLU A O 1
ATOM 4312 N N . HIS A 1 561 ? 83.69682 -73.68056 -8.82509 1.000 52.51353 646 HIS A N 1
ATOM 4313 C CA . HIS A 1 561 ? 82.41760 -74.37369 -8.81154 1.000 53.91044 646 HIS A CA 1
ATOM 4314 C C . HIS A 1 561 ? 81.45892 -73.64558 -7.88408 1.000 55.18111 646 HIS A C 1
ATOM 4315 O O . HIS A 1 561 ? 81.86300 -73.13620 -6.83282 1.000 60.71208 646 HIS A O 1
ATOM 4322 N N . VAL A 1 562 ? 80.18908 -73.59299 -8.28082 1.000 55.71665 647 VAL A N 1
ATOM 4323 C CA . VAL A 1 562 ? 79.15874 -73.05475 -7.40137 1.000 53.47572 647 VAL A CA 1
ATOM 4324 C C . VAL A 1 562 ? 78.87258 -74.07833 -6.31188 1.000 57.18936 647 VAL A C 1
ATOM 4325 O O . VAL A 1 562 ? 78.54832 -75.23760 -6.59701 1.000 52.03157 647 VAL A O 1
ATOM 4329 N N . LEU A 1 563 ? 79.00896 -73.65822 -5.06058 1.000 52.39756 648 LEU A N 1
ATOM 4330 C CA . LEU A 1 563 ? 78.77429 -74.51194 -3.91056 1.000 51.88774 648 LEU A CA 1
ATOM 4331 C C . LEU A 1 563 ? 77.90495 -73.77543 -2.90405 1.000 53.10196 648 LEU A C 1
ATOM 4332 O O . LEU A 1 563 ? 77.92166 -72.54116 -2.85328 1.000 60.57470 648 LEU A O 1
ATOM 4337 N N . PRO A 1 564 ? 77.11714 -74.50689 -2.09567 1.000 54.01603 649 PRO A N 1
ATOM 4338 C CA . PRO A 1 564 ? 76.96730 -75.96488 -2.18687 1.000 52.83391 649 PRO A CA 1
ATOM 4339 C C . PRO A 1 564 ? 76.07554 -76.39164 -3.34503 1.000 54.28389 649 PRO A C 1
ATOM 4340 O O . PRO A 1 564 ? 75.50869 -75.54380 -4.03289 1.000 55.90812 649 PRO A O 1
ATOM 4344 N N . MET A 1 565 ? 75.97350 -77.69909 -3.56807 1.000 55.12147 650 MET A N 1
ATOM 4345 C CA . MET A 1 565 ? 75.19088 -78.23470 -4.67419 1.000 56.77053 650 MET A CA 1
ATOM 4346 C C . MET A 1 565 ? 74.48064 -79.49619 -4.21486 1.000 57.99942 650 MET A C 1
ATOM 4347 O O . MET A 1 565 ? 75.13032 -80.48133 -3.85157 1.000 56.29008 650 MET A O 1
ATOM 4352 N N . ILE A 1 566 ? 73.15407 -79.46002 -4.21818 1.000 66.50791 651 ILE A N 1
ATOM 4353 C CA . ILE A 1 566 ? 72.33743 -80.65773 -4.05980 1.000 60.00912 651 ILE A CA 1
ATOM 4354 C C . ILE A 1 566 ? 72.02901 -81.18364 -5.45826 1.000 54.74197 651 ILE A C 1
ATOM 4355 O O . ILE A 1 566 ? 71.39396 -80.46519 -6.24628 1.000 62.09972 651 ILE A O 1
ATOM 4360 N N . PRO A 1 567 ? 72.47189 -82.39031 -5.81272 1.000 66.17017 652 PRO A N 1
ATOM 4361 C CA . PRO A 1 567 ? 72.23964 -82.88854 -7.17271 1.000 52.64559 652 PRO A CA 1
ATOM 4362 C C . PRO A 1 567 ? 70.75532 -82.93244 -7.49923 1.000 63.91632 652 PRO A C 1
ATOM 4363 O O . PRO A 1 567 ? 69.90238 -83.02344 -6.61304 1.000 68.15640 652 PRO A O 1
ATOM 4367 N N . SER A 1 568 ? 70.45680 -82.85593 -8.79325 1.000 69.47479 653 SER A N 1
ATOM 4368 C CA . SER A 1 568 ? 69.07426 -82.77177 -9.24268 1.000 74.63008 653 SER A CA 1
ATOM 4369 C C . SER A 1 568 ? 68.28362 -83.99444 -8.79599 1.000 66.00494 653 SER A C 1
ATOM 4370 O O . SER A 1 568 ? 68.68191 -85.13568 -9.04810 1.000 66.58008 653 SER A O 1
ATOM 4373 N N . GLY A 1 569 ? 67.15780 -83.74778 -8.12832 1.000 63.89746 654 GLY A N 1
ATOM 4374 C CA . GLY A 1 569 ? 66.34549 -84.81651 -7.58959 1.000 58.39485 654 GLY A CA 1
ATOM 4375 C C . GLY A 1 569 ? 66.87145 -85.43513 -6.31579 1.000 72.25148 654 GLY A C 1
ATOM 4376 O O . GLY A 1 569 ? 66.33390 -86.45667 -5.87330 1.000 67.42811 654 GLY A O 1
ATOM 4377 N N . GLY A 1 570 ? 67.90306 -84.85201 -5.70957 1.000 62.22994 655 GLY A N 1
ATOM 4378 C CA . GLY A 1 570 ? 68.49687 -85.39200 -4.50778 1.000 57.76235 655 GLY A CA 1
ATOM 4379 C C . GLY A 1 570 ? 67.81939 -84.89038 -3.24731 1.000 66.10375 655 GLY A C 1
ATOM 4380 O O . GLY A 1 570 ? 66.80392 -84.19220 -3.27598 1.000 65.14673 655 GLY A O 1
ATOM 4381 N N . THR A 1 571 ? 68.40384 -85.26677 -2.11805 1.000 65.20448 656 THR A N 1
ATOM 4382 C CA . THR A 1 571 ? 67.93362 -84.87785 -0.79762 1.000 58.73980 656 THR A CA 1
ATOM 4383 C C . THR A 1 571 ? 69.00903 -84.04258 -0.11111 1.000 60.47319 656 THR A C 1
ATOM 4384 O O . THR A 1 571 ? 70.09775 -83.82660 -0.65009 1.000 63.76968 656 THR A O 1
ATOM 4388 N N . PHE A 1 572 ? 68.69416 -83.57097 1.09726 1.000 59.07830 657 PHE A N 1
ATOM 4389 C CA . PHE A 1 572 ? 69.67077 -82.79887 1.85782 1.000 60.98708 657 PHE A CA 1
ATOM 4390 C C . PHE A 1 572 ? 70.90012 -83.63302 2.19718 1.000 73.70542 657 PHE A C 1
ATOM 4391 O O . PHE A 1 572 ? 72.00895 -83.09434 2.28771 1.000 65.36087 657 PHE A O 1
ATOM 4399 N N . ASN A 1 573 ? 70.73011 -84.94643 2.37111 1.000 59.98115 658 ASN A N 1
ATOM 4400 C CA . ASN A 1 573 ? 71.85567 -85.82222 2.67201 1.000 71.78249 658 ASN A CA 1
ATOM 4401 C C . ASN A 1 573 ? 72.80881 -85.98861 1.49643 1.000 71.96512 658 ASN A C 1
ATOM 4402 O O . ASN A 1 573 ? 73.88844 -86.56290 1.67476 1.000 71.55191 658 ASN A O 1
ATOM 4407 N N . ASP A 1 574 ? 72.44336 -85.50768 0.31067 1.000 68.46206 659 ASP A N 1
ATOM 4408 C CA . ASP A 1 574 ? 73.28592 -85.61178 -0.87092 1.000 62.93149 659 ASP A CA 1
ATOM 4409 C C . ASP A 1 574 ? 74.02502 -84.31715 -1.18095 1.000 52.72185 659 ASP A C 1
ATOM 4410 O O . ASP A 1 574 ? 74.69321 -84.23378 -2.21587 1.000 65.25103 659 ASP A O 1
ATOM 4415 N N . VAL A 1 575 ? 73.92514 -83.31101 -0.30709 1.000 58.57150 660 VAL A N 1
ATOM 4416 C CA . VAL A 1 575 ? 74.51294 -82.01019 -0.59904 1.000 56.12113 660 VAL A CA 1
ATOM 4417 C C . VAL A 1 575 ? 76.02072 -82.14269 -0.77104 1.000 63.54549 660 VAL A C 1
ATOM 4418 O O . VAL A 1 575 ? 76.70012 -82.85102 -0.01621 1.000 67.47266 660 VAL A O 1
ATOM 4422 N N . ILE A 1 576 ? 76.54402 -81.48024 -1.79777 1.000 71.69099 661 ILE A N 1
ATOM 4423 C CA . ILE A 1 576 ? 77.97524 -81.41385 -2.05878 1.000 50.64976 661 ILE A CA 1
ATOM 4424 C C . ILE A 1 576 ? 78.48225 -80.08279 -1.52675 1.000 68.63220 661 ILE A C 1
ATOM 4425 O O . ILE A 1 576 ? 77.95531 -79.02280 -1.88740 1.000 62.54881 661 ILE A O 1
ATOM 4430 N N . THR A 1 577 ? 79.49863 -80.13061 -0.66384 1.000 64.10958 662 THR A N 1
ATOM 4431 C CA . THR A 1 577 ? 79.99501 -78.93262 -0.00463 1.000 57.74358 662 THR A CA 1
ATOM 4432 C C . THR A 1 577 ? 81.42630 -78.56260 -0.36571 1.000 65.08889 662 THR A C 1
ATOM 4433 O O . THR A 1 577 ? 81.87660 -77.47787 0.02336 1.000 61.76676 662 THR A O 1
ATOM 4437 N N . GLU A 1 578 ? 82.15064 -79.41004 -1.09412 1.000 53.09167 663 GLU A N 1
ATOM 4438 C CA . GLU A 1 578 ? 83.53985 -79.11865 -1.41441 1.000 69.01492 663 GLU A CA 1
ATOM 4439 C C . GLU A 1 578 ? 83.88269 -79.67129 -2.78921 1.000 69.93780 663 GLU A C 1
ATOM 4440 O O . GLU A 1 578 ? 83.18714 -80.53594 -3.32907 1.000 67.58552 663 GLU A O 1
ATOM 4446 N N . GLY A 1 579 ? 84.96868 -79.15724 -3.34544 1.000 63.19375 664 GLY A N 1
ATOM 4447 C CA . GLY A 1 579 ? 85.47160 -79.59056 -4.62964 1.000 55.81564 664 GLY A CA 1
ATOM 4448 C C . GLY A 1 579 ? 85.29909 -78.52321 -5.70017 1.000 61.36421 664 GLY A C 1
ATOM 4449 O O . GLY A 1 579 ? 84.43394 -77.64597 -5.62185 1.000 65.82321 664 GLY A O 1
ATOM 4450 N N . ASP A 1 580 ? 86.15637 -78.60610 -6.71415 1.000 61.12308 665 ASP A N 1
ATOM 4451 C CA . ASP A 1 580 ? 86.06531 -77.74829 -7.88891 1.000 58.37409 665 ASP A CA 1
ATOM 4452 C C . ASP A 1 580 ? 86.71113 -78.47728 -9.06405 1.000 57.61937 665 ASP A C 1
ATOM 4453 O O . ASP A 1 580 ? 86.94826 -79.68804 -9.01104 1.000 61.27657 665 ASP A O 1
ATOM 4458 N N . GLY A 1 581 ? 87.00665 -77.73350 -10.12750 1.000 61.97839 666 GLY A N 1
ATOM 4459 C CA . GLY A 1 581 ? 87.55470 -78.33031 -11.32943 1.000 60.65347 666 GLY A CA 1
ATOM 4460 C C . GLY A 1 581 ? 89.06546 -78.45365 -11.34045 1.000 59.16103 666 GLY A C 1
ATOM 4461 O O . GLY A 1 581 ? 89.67147 -78.54922 -12.41019 1.000 64.98844 666 GLY A O 1
ATOM 4462 N N . ARG A 1 582 ? 89.68850 -78.45977 -10.16563 1.000 79.07086 667 ARG A N 1
ATOM 4463 C CA . ARG A 1 582 ? 91.14500 -78.54539 -10.07935 1.000 69.88821 667 ARG A CA 1
ATOM 4464 C C . ARG A 1 582 ? 91.60591 -79.94442 -9.67660 1.000 63.48010 667 ARG A C 1
ATOM 4465 O O . ARG A 1 582 ? 90.82718 -80.73642 -9.14447 1.000 72.86537 667 ARG A O 1
#

Organism: Arabidopsis thaliana (NCBI:txid3702)

Radius of gyration: 24.73 Å; Cα contacts (8 Å, |Δi|>4): 1343; chains: 1; bounding box: 64×52×72 Å